Protein AF-R5P8X3-F1 (afdb_monomer_lite)

Sequence (562 aa):
MGAVASLGLLASCSSDDDLSTGGNGKDGLQQIKIGMGVQANVATRGTGTVGAVGEKENTWANQTVNVYMLNKGTLDLAMFGEDPIYENTVLTTPTDNASGIATELVGGVAQYKYYPTTKTAFDFWGYRLDDANDTTATNQEGSATAAAIENNKFVPYISGDSLLIGFKIDGTQDIMAGKAVPTEEEIRKCGGGEDNIYSAFAARRDVQPNIKFEHLLSRLNFQVLDGKKTATTDPDKAVKVTGITVKSKATGKLVIAYQGAETTFENVSDQLIVDKDADSEKDAALLKELKVKQRAEGAPLTQNLEDLTPVTPAWNNGMAMATQVGEALLAIPAKKYEITINLKQKVQVKGDKGTPQEGDFEEKEYTYEADLNNTVNPEKGFEPGYSYNVTITVYGLSEIQITTTLIPWNDGGNIEMNPEDETFGETTTNNAYEWVKLEGDPTLTGATAEKTTYESFEALKEAVAANASNSGKIYKVGTGDPYEYYQCKVKVVTPPAPAATYTLDEYTFQEGVDNVEASYDTKEKLDADGVATAENEGNIYKVGTEESGYKYYKVTKHTSGE

Foldseek 3Di:
DDDDDDDDDDDDPPDDPPPDDDDPPPWQEAEDEDDDFDADDDWFFFLARQFTIDQQRRWGAFDKKFKFKAFPQAPHFDDDVPHGQGDRAIWTADHNHNDDDTFGADPHDTDDGDFHPDLTAIKMKMKDWQPQQAAPDPFPPPDPQTFDDDPRGTDWDDDPFFTKTKGFDLQRHWIKIWIFDDDCVLCVLLVNDPRRAQGNSSVVSVHHTDTDIFTLWEKEWEWEWAPDPDPDPDLQQFKWWQWKWKWAQTIGMAGRDGHDPVPDDPDNNVRTGTDADPDPVVRSVSTDIRIAFADDPPDDSNDHTHHWDIHGFDDDPNGTYTGTTHHITIHRFDLKIKMKIKMKGWDQCDDDPVDDDPVRIDIDIDMDIDIGGSPPCNPRTGGGRHYYYYYHHDYDDDDDDDDDDDDDDDCPDDQDDDPPDPDHDDDDPCPFKDKDWDDDDCVVVPDDADPDEAQAPVSCCVVDPLDPVQAQHWYWYHDDPPTIIIGIHGDDDDDDDFDKWKDWAWDDDDPPPADAPEEEAAPVVVVVVVCLDPVQAQHKHWYHDPVGDITIIGIHIDTPPD

pLDDT: mean 75.59, std 16.12, range [26.58, 94.12]

Radius of gyration: 55.38 Å; chains: 1; bounding box: 116×76×158 Å

Secondary structure (DSSP, 8-state):
---------------------S----SSEEEEEES-----------SS--S-SSTTT--EES-EEEEEEEETTSSPBPEETTEESSSSEEEEPPEEESS---BEEETTEEE-----SSS--EEEEEEE-TTTTB------TTSTT--EEETTEEE-EEETTEEEEEEE--SS---EEEEB---HHHHHHTTS-GGGTTSHHHHTTT----B--EE-SEEEEEEEEESS--S-S-TTTS-EEEEEEEEEE-EEEEEEEE-SGGG--SSGGGGEEE---SSHHHHHHTEEEEEPEEPPTT--TTSPPEEPPPBPPEEETTEEE-EEEEEEEEE---SEEEEEEEEEEEEE-SS-SSS--GGGEEEEEEEEEEEEE-SS-TTT-S-TT-EEEEEEEE------------PPPP--------TT-S-TT-------EEEEEPSS-GGGGTPPPPS-EESSHHHHHHHS--SGGGBT-EEEESSSSSPEEEEEEE---PPPPPPEEEEEEEE---TTT--EEEEESSHHHHHHTT--SGGGTT-EEEEEETTTEEEEEEEEEEETT-

Structure (mmCIF, N/CA/C/O backbone):
data_AF-R5P8X3-F1
#
_entry.id   AF-R5P8X3-F1
#
loop_
_atom_site.group_PDB
_atom_site.id
_atom_site.type_symbol
_atom_site.label_atom_id
_atom_site.label_alt_id
_atom_site.label_comp_id
_atom_site.label_asym_id
_atom_site.label_entity_id
_atom_site.label_seq_id
_atom_site.pdbx_PDB_ins_code
_atom_site.Cartn_x
_atom_site.Cartn_y
_atom_site.Cartn_z
_atom_site.occupancy
_atom_site.B_iso_or_equiv
_atom_site.auth_seq_id
_atom_site.auth_comp_id
_atom_site.auth_asym_id
_atom_site.auth_atom_id
_atom_site.pdbx_PDB_model_num
ATOM 1 N N . MET A 1 1 ? 10.622 2.791 74.995 1.00 39.28 1 MET A N 1
ATOM 2 C CA . MET A 1 1 ? 10.886 1.491 74.341 1.00 39.28 1 MET A CA 1
ATOM 3 C C . MET A 1 1 ? 10.749 1.700 72.849 1.00 39.28 1 MET A C 1
ATOM 5 O O . MET A 1 1 ? 9.681 2.097 72.414 1.00 39.28 1 MET A O 1
ATOM 9 N N . GLY A 1 2 ? 11.844 1.549 72.109 1.00 30.86 2 GLY A N 1
ATOM 10 C CA . GLY A 1 2 ? 11.869 1.642 70.652 1.00 30.86 2 GLY A CA 1
ATOM 11 C C . GLY A 1 2 ? 12.385 0.349 70.022 1.00 30.86 2 GLY A C 1
ATOM 12 O O . GLY A 1 2 ? 13.058 -0.421 70.702 1.00 30.86 2 GLY A O 1
ATOM 13 N N . ALA A 1 3 ? 12.049 0.159 68.744 1.00 32.41 3 ALA A N 1
ATOM 14 C CA . ALA A 1 3 ? 12.729 -0.614 67.687 1.00 32.41 3 ALA A CA 1
ATOM 15 C C . ALA A 1 3 ? 11.869 -0.427 66.407 1.00 32.41 3 ALA A C 1
ATOM 17 O O . ALA A 1 3 ? 10.672 -0.676 66.463 1.00 32.41 3 ALA A O 1
ATOM 18 N N . VAL A 1 4 ? 12.294 0.317 65.375 1.00 31.92 4 VAL A N 1
ATOM 19 C CA . VAL A 1 4 ? 13.173 -0.027 64.226 1.00 31.92 4 VAL A CA 1
ATOM 20 C C . VAL A 1 4 ? 12.582 -1.061 63.251 1.00 31.92 4 VAL A C 1
ATOM 22 O O . VAL A 1 4 ? 12.520 -2.241 63.572 1.00 31.92 4 VAL A O 1
ATOM 25 N N . ALA A 1 5 ? 12.298 -0.610 62.020 1.00 33.38 5 ALA A N 1
ATOM 26 C CA . ALA A 1 5 ? 12.577 -1.307 60.757 1.00 33.38 5 ALA A CA 1
ATOM 27 C C . ALA A 1 5 ? 12.688 -0.269 59.617 1.00 33.38 5 ALA A C 1
ATOM 29 O O . ALA A 1 5 ? 12.016 0.760 59.633 1.00 33.38 5 ALA A O 1
ATOM 30 N N . SER A 1 6 ? 13.599 -0.513 58.681 1.00 28.30 6 SER A N 1
ATOM 31 C CA . SER A 1 6 ? 14.230 0.437 57.762 1.00 28.30 6 SER A CA 1
ATOM 32 C C . SER A 1 6 ? 14.082 0.041 56.281 1.00 28.30 6 SER A C 1
ATOM 34 O O . SER A 1 6 ? 13.896 -1.130 55.974 1.00 28.30 6 SER A O 1
ATOM 36 N N . LEU A 1 7 ? 14.322 1.042 55.413 1.00 26.72 7 LEU A N 1
ATOM 37 C CA . LEU A 1 7 ? 14.847 1.005 54.027 1.00 26.72 7 LEU A CA 1
ATOM 38 C C . LEU A 1 7 ? 13.917 0.693 52.837 1.00 26.72 7 LEU A C 1
ATOM 40 O O . LEU A 1 7 ? 13.269 -0.343 52.781 1.00 26.72 7 LEU A O 1
ATOM 44 N N . GLY A 1 8 ? 14.008 1.554 51.805 1.00 27.12 8 GLY A N 1
ATOM 45 C CA . GLY A 1 8 ? 13.596 1.208 50.438 1.00 27.12 8 GLY A CA 1
ATOM 46 C C . GLY A 1 8 ? 13.365 2.357 49.443 1.00 27.12 8 GLY A C 1
ATOM 47 O O . GLY A 1 8 ? 12.254 2.490 48.960 1.00 27.12 8 GLY A O 1
ATOM 48 N N . LEU A 1 9 ? 14.397 3.165 49.163 1.00 29.56 9 LEU A N 1
ATOM 49 C CA . LEU A 1 9 ? 14.660 3.936 47.924 1.00 29.56 9 LEU A CA 1
ATOM 50 C C . LEU A 1 9 ? 13.486 4.330 46.992 1.00 29.56 9 LEU A C 1
ATOM 52 O O . LEU A 1 9 ? 12.981 3.520 46.222 1.00 29.56 9 LEU A O 1
ATOM 56 N N . LEU A 1 10 ? 13.208 5.638 46.922 1.00 30.27 10 LEU A N 1
ATOM 57 C CA . LEU A 1 10 ? 12.563 6.269 45.767 1.00 30.27 10 LEU A CA 1
ATOM 58 C C . LEU A 1 10 ? 13.613 6.465 44.665 1.00 30.27 10 LEU A C 1
ATOM 60 O O . LEU A 1 10 ? 14.489 7.324 44.783 1.00 30.27 10 LEU A O 1
ATOM 64 N N . ALA A 1 11 ? 13.533 5.652 43.614 1.00 30.53 11 ALA A N 1
ATOM 65 C CA . ALA A 1 11 ? 14.326 5.806 42.403 1.00 30.53 11 ALA A CA 1
ATOM 66 C C . ALA A 1 11 ? 13.464 6.379 41.269 1.00 30.53 11 ALA A C 1
ATOM 68 O O . ALA A 1 11 ? 12.439 5.818 40.896 1.00 30.53 11 ALA A O 1
ATOM 69 N N . SER A 1 12 ? 13.927 7.524 40.767 1.00 26.58 12 SER A N 1
ATOM 70 C CA . SER A 1 12 ? 13.828 8.035 39.398 1.00 26.58 12 SER A CA 1
ATOM 71 C C . SER A 1 12 ? 13.260 7.065 38.351 1.00 26.58 12 SER A C 1
ATOM 73 O O . SER A 1 12 ? 13.836 6.010 38.108 1.00 26.58 12 SER A O 1
ATOM 75 N N . CYS A 1 13 ? 12.223 7.499 37.636 1.00 28.41 13 CYS A N 1
ATOM 76 C CA . CYS A 1 13 ? 11.947 7.059 36.267 1.00 28.41 13 CYS A CA 1
ATOM 77 C C . CYS A 1 13 ? 11.895 8.303 35.372 1.00 28.41 13 CYS A C 1
ATOM 79 O O . CYS A 1 13 ? 10.841 8.725 34.912 1.00 28.41 13 CYS A O 1
ATOM 81 N N . SER A 1 14 ? 13.063 8.923 35.190 1.00 30.38 14 SER A N 1
ATOM 82 C CA . SER A 1 14 ? 13.452 9.377 33.858 1.00 30.38 14 SER A CA 1
ATOM 83 C C . SER A 1 14 ? 13.954 8.144 33.117 1.00 30.38 14 SER A C 1
ATOM 85 O O . SER A 1 14 ? 14.923 7.510 33.546 1.00 30.38 14 SER A O 1
ATOM 87 N N . SER A 1 15 ? 13.261 7.763 32.057 1.00 28.83 15 SER A N 1
ATOM 88 C CA . SER A 1 15 ? 13.794 6.902 31.012 1.00 28.83 15 SER A CA 1
ATOM 89 C C . SER A 1 15 ? 13.080 7.320 29.744 1.00 28.83 15 SER A C 1
ATOM 91 O O . SER A 1 15 ? 11.902 7.025 29.558 1.00 28.83 15 SER A O 1
ATOM 93 N N . ASP A 1 16 ? 13.800 8.100 28.944 1.00 26.72 16 ASP A N 1
ATOM 94 C CA . ASP A 1 16 ? 13.610 8.175 27.509 1.00 26.72 16 ASP A CA 1
ATOM 95 C C . ASP A 1 16 ? 13.351 6.758 26.982 1.00 26.72 16 ASP A C 1
ATOM 97 O O . ASP A 1 16 ? 14.184 5.864 27.167 1.00 26.72 16 ASP A O 1
ATOM 101 N N . ASP A 1 17 ? 12.198 6.544 26.350 1.00 28.59 17 ASP A N 1
ATOM 102 C CA . ASP A 1 17 ? 11.992 5.378 25.494 1.00 28.59 17 ASP A CA 1
ATOM 103 C C . ASP A 1 17 ? 12.828 5.603 24.230 1.00 28.59 17 ASP A C 1
ATOM 105 O O . ASP A 1 17 ? 12.355 6.043 23.180 1.00 28.59 17 ASP A O 1
ATOM 109 N N . ASP A 1 18 ? 14.123 5.327 24.359 1.00 27.48 18 ASP A N 1
ATOM 110 C CA . ASP A 1 18 ? 14.974 5.018 23.228 1.00 27.48 18 ASP A CA 1
ATOM 111 C C . ASP A 1 18 ? 14.449 3.711 22.618 1.00 27.48 18 ASP A C 1
ATOM 113 O O . ASP A 1 18 ? 14.709 2.604 23.100 1.00 27.48 18 ASP A O 1
ATOM 117 N N . LEU A 1 19 ? 13.674 3.845 21.539 1.00 31.72 19 LEU A N 1
ATOM 118 C CA . LEU A 1 19 ? 13.345 2.781 20.590 1.00 31.72 19 LEU A CA 1
ATOM 119 C C . LEU A 1 19 ? 14.613 2.343 19.829 1.00 31.72 19 LEU A C 1
ATOM 121 O O . LEU A 1 19 ? 14.658 2.319 18.603 1.00 31.72 19 LEU A O 1
ATOM 125 N N . SER A 1 20 ? 15.644 1.935 20.562 1.00 35.06 20 SER A N 1
ATOM 126 C CA . SER A 1 20 ? 16.837 1.274 20.055 1.00 35.06 20 SER A CA 1
ATOM 127 C C . SER A 1 20 ? 16.883 -0.145 20.613 1.00 35.06 20 SER A C 1
ATOM 129 O O . SER A 1 20 ? 17.635 -0.483 21.527 1.00 35.06 20 SER A O 1
ATOM 131 N N . THR A 1 21 ? 16.097 -1.027 19.997 1.00 30.45 21 THR A N 1
ATOM 132 C CA . THR A 1 21 ? 16.442 -2.451 19.943 1.00 30.45 21 THR A CA 1
ATOM 133 C C . THR A 1 21 ? 16.436 -2.928 18.496 1.00 30.45 21 THR A C 1
ATOM 135 O O . THR A 1 21 ? 15.460 -3.454 17.977 1.00 30.45 21 THR A O 1
ATOM 138 N N . GLY A 1 22 ? 17.596 -2.741 17.861 1.00 27.36 22 GLY A N 1
ATOM 139 C CA . GLY A 1 22 ? 18.251 -3.824 17.130 1.00 27.36 22 GLY A CA 1
ATOM 140 C C . GLY A 1 22 ? 17.670 -4.196 15.773 1.00 27.36 22 GLY A C 1
ATOM 141 O O . GLY A 1 22 ? 17.159 -5.296 15.598 1.00 27.36 22 GLY A O 1
ATOM 142 N N . GLY A 1 23 ? 17.875 -3.321 14.794 1.00 28.91 23 GLY A N 1
ATOM 143 C CA . GLY A 1 23 ? 17.723 -3.639 13.382 1.00 28.91 23 GLY A CA 1
ATOM 144 C C . GLY A 1 23 ? 17.703 -2.369 12.554 1.00 28.91 23 GLY A C 1
ATOM 145 O O . GLY A 1 23 ? 16.655 -1.991 12.050 1.00 28.91 23 GLY A O 1
ATOM 146 N N . ASN A 1 24 ? 18.848 -1.691 12.413 1.00 34.09 24 ASN A N 1
ATOM 147 C CA . ASN A 1 24 ? 19.005 -0.774 11.286 1.00 34.09 24 ASN A CA 1
ATOM 148 C C . ASN A 1 24 ? 18.710 -1.596 10.030 1.00 34.09 24 ASN A C 1
ATOM 150 O O . ASN A 1 24 ? 19.487 -2.500 9.716 1.00 34.09 24 ASN A O 1
ATOM 154 N N . GLY A 1 25 ? 17.578 -1.314 9.381 1.00 38.50 25 GLY A N 1
ATOM 155 C CA . GLY A 1 25 ? 17.177 -1.887 8.104 1.00 38.50 25 GLY A CA 1
ATOM 156 C C . GLY A 1 25 ? 18.208 -1.530 7.044 1.00 38.50 25 GLY A C 1
ATOM 157 O O . GLY A 1 25 ? 18.049 -0.578 6.289 1.00 38.50 25 GLY A O 1
ATOM 158 N N . LYS A 1 26 ? 19.311 -2.272 7.026 1.00 38.56 26 LYS A N 1
ATOM 159 C CA . LYS A 1 26 ? 20.094 -2.481 5.821 1.00 38.56 26 LYS A CA 1
ATOM 160 C C . LYS A 1 26 ? 19.319 -3.529 5.036 1.00 38.56 26 LYS A C 1
ATOM 162 O O . LYS A 1 26 ? 18.959 -4.549 5.613 1.00 38.56 26 LYS A O 1
ATOM 167 N N . ASP A 1 27 ? 19.030 -3.202 3.781 1.00 45.22 27 ASP A N 1
ATOM 168 C CA . ASP A 1 27 ? 18.262 -3.988 2.805 1.00 45.22 27 ASP A CA 1
ATOM 169 C C . ASP A 1 27 ? 16.779 -3.593 2.686 1.00 45.22 27 ASP A C 1
ATOM 171 O O . ASP A 1 27 ? 15.905 -4.437 2.810 1.00 45.22 27 ASP A O 1
ATOM 175 N N . GLY A 1 28 ? 16.466 -2.313 2.437 1.00 49.62 28 GLY A N 1
ATOM 176 C CA . GLY A 1 28 ? 15.189 -1.872 1.827 1.00 49.62 28 GLY A CA 1
ATOM 177 C C . GLY A 1 28 ? 13.874 -2.102 2.601 1.00 49.62 28 GLY A C 1
ATOM 178 O O . GLY A 1 28 ? 12.830 -1.621 2.159 1.00 49.62 28 GLY A O 1
ATOM 179 N N . LEU A 1 29 ? 13.897 -2.802 3.741 1.00 55.38 29 LEU A N 1
ATOM 180 C CA . LEU A 1 29 ? 12.762 -2.989 4.651 1.00 55.38 29 LEU A CA 1
ATOM 181 C C . LEU A 1 29 ? 12.773 -1.905 5.728 1.00 55.38 29 LEU A C 1
ATOM 183 O O . LEU A 1 29 ? 13.661 -1.877 6.582 1.00 55.38 29 LEU A O 1
ATOM 187 N N . GLN A 1 30 ? 11.752 -1.052 5.727 1.00 60.81 30 GLN A N 1
ATOM 188 C CA . GLN A 1 30 ? 11.480 -0.122 6.821 1.00 60.81 30 GLN A CA 1
ATOM 189 C C . GLN A 1 30 ? 10.313 -0.644 7.663 1.00 60.81 30 GLN A C 1
ATOM 191 O O . GLN A 1 30 ? 9.334 -1.169 7.138 1.00 60.81 30 GLN A O 1
ATOM 196 N N . GLN A 1 31 ? 10.404 -0.524 8.983 1.00 58.91 31 GLN A N 1
ATOM 197 C CA . GLN A 1 31 ? 9.370 -1.019 9.887 1.00 58.91 31 GLN A CA 1
ATOM 198 C C . GLN A 1 31 ? 8.639 0.141 10.551 1.00 58.91 31 GLN A C 1
ATOM 200 O O . GLN A 1 31 ? 9.261 0.994 11.176 1.00 58.91 31 GLN A O 1
ATOM 205 N N . ILE A 1 32 ? 7.313 0.145 10.440 1.00 60.62 32 ILE A N 1
ATOM 206 C CA . ILE A 1 32 ? 6.437 1.157 11.027 1.00 60.62 32 ILE A CA 1
ATOM 207 C C . ILE A 1 32 ? 5.549 0.472 12.062 1.00 60.62 32 ILE A C 1
ATOM 209 O O . ILE A 1 32 ? 4.863 -0.513 11.770 1.00 60.62 32 ILE A O 1
ATOM 213 N N . LYS A 1 33 ? 5.575 0.994 13.290 1.00 57.28 33 LYS A N 1
ATOM 214 C CA . LYS A 1 33 ? 4.781 0.466 14.401 1.00 57.28 33 LYS A CA 1
ATOM 215 C C . LYS A 1 33 ? 3.604 1.378 14.685 1.00 57.28 33 LYS A C 1
ATOM 217 O O . LYS A 1 33 ? 3.783 2.567 14.933 1.00 57.28 33 LYS A O 1
ATOM 222 N N . ILE A 1 34 ? 2.419 0.783 14.732 1.00 60.91 34 ILE A N 1
ATOM 223 C CA . ILE A 1 34 ? 1.215 1.395 15.281 1.00 60.91 34 ILE A CA 1
ATOM 224 C C . ILE A 1 34 ? 0.787 0.516 16.464 1.00 60.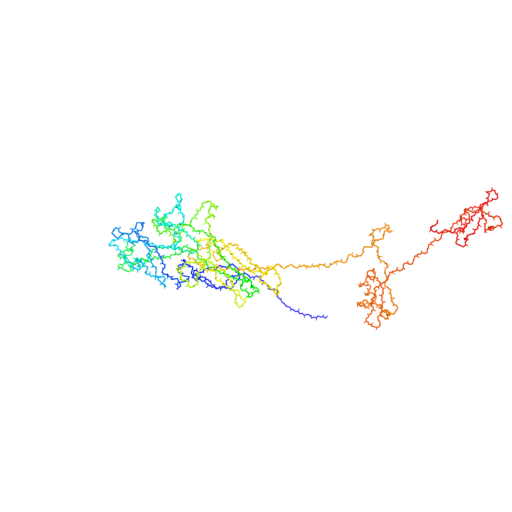91 34 ILE A C 1
ATOM 226 O O . ILE A 1 34 ? -0.037 -0.387 16.325 1.00 60.91 34 ILE A O 1
ATOM 230 N N . GLY A 1 35 ? 1.420 0.743 17.622 1.00 48.38 35 GLY A N 1
ATOM 231 C CA . GLY A 1 35 ? 1.187 -0.004 18.867 1.00 48.38 35 GLY A CA 1
ATOM 232 C C . GLY A 1 35 ? 2.382 -0.836 19.358 1.00 48.38 35 GLY A C 1
ATOM 233 O O . GLY A 1 35 ? 3.447 -0.869 18.739 1.00 48.38 35 GLY A O 1
ATOM 234 N N . MET A 1 36 ? 2.220 -1.482 20.518 1.00 42.00 36 MET A N 1
ATOM 235 C CA . MET A 1 36 ? 3.267 -2.253 21.203 1.00 42.00 36 MET A CA 1
ATOM 236 C C . MET A 1 36 ? 3.086 -3.763 20.971 1.00 42.00 36 MET A C 1
ATOM 238 O O . MET A 1 36 ? 2.053 -4.321 21.330 1.00 42.00 36 MET A O 1
ATOM 242 N N . GLY A 1 37 ? 4.099 -4.450 20.430 1.00 45.09 37 GLY A N 1
ATOM 243 C CA . GLY A 1 37 ? 4.160 -5.919 20.414 1.00 45.09 37 GLY A CA 1
ATOM 244 C C . GLY A 1 37 ? 5.387 -6.502 19.704 1.00 45.09 37 GLY A C 1
ATOM 245 O O . GLY A 1 37 ? 6.186 -5.773 19.112 1.00 45.09 37 GLY A O 1
ATOM 246 N N . VAL A 1 38 ? 5.555 -7.825 19.824 1.00 44.22 38 VAL A N 1
ATOM 247 C CA . VAL A 1 38 ? 6.707 -8.604 19.328 1.00 44.22 38 VAL A CA 1
ATOM 248 C C . VAL A 1 38 ? 6.501 -8.977 17.855 1.00 44.22 38 VAL A C 1
ATOM 250 O O . VAL A 1 38 ? 5.406 -9.363 17.450 1.00 44.22 38 VAL A O 1
ATOM 253 N N . GLN A 1 39 ? 7.549 -8.826 17.042 1.00 49.19 39 GLN A N 1
ATOM 254 C CA . GLN A 1 39 ? 7.441 -8.730 15.582 1.00 49.19 39 GLN A CA 1
ATOM 255 C C . GLN A 1 39 ? 8.028 -9.935 14.844 1.00 49.19 39 GLN A C 1
ATOM 257 O O . GLN A 1 39 ? 9.022 -10.519 15.272 1.00 49.19 39 GLN A O 1
ATOM 262 N N . ALA A 1 40 ? 7.444 -10.243 13.684 1.00 43.56 40 ALA A N 1
ATOM 263 C CA . ALA A 1 40 ? 8.022 -11.117 12.671 1.00 43.56 40 ALA A CA 1
ATOM 264 C C . ALA A 1 40 ? 8.258 -10.299 11.392 1.00 43.56 40 ALA A C 1
ATOM 266 O O . ALA A 1 40 ? 7.337 -9.661 10.883 1.00 43.56 40 ALA A O 1
ATOM 267 N N . ASN A 1 41 ? 9.480 -10.316 10.857 1.00 46.50 41 ASN A N 1
ATOM 268 C CA . ASN A 1 41 ? 9.766 -9.728 9.549 1.00 46.50 41 ASN A CA 1
ATOM 269 C C . ASN A 1 41 ? 9.236 -10.676 8.473 1.00 46.50 41 ASN A C 1
ATOM 271 O O . ASN A 1 41 ? 9.867 -11.688 8.179 1.00 46.50 41 ASN A O 1
ATOM 275 N N . VAL A 1 42 ? 8.073 -10.361 7.908 1.00 45.69 42 VAL A N 1
ATOM 276 C CA . VAL A 1 42 ? 7.502 -11.112 6.788 1.00 45.69 42 VAL A CA 1
ATOM 277 C C . VAL A 1 42 ? 7.396 -10.158 5.608 1.00 45.69 42 VAL A C 1
ATOM 279 O O . VAL A 1 42 ? 6.651 -9.185 5.653 1.00 45.69 42 VAL A O 1
ATOM 282 N N . ALA A 1 43 ? 8.184 -10.414 4.566 1.00 50.16 43 ALA A N 1
ATOM 283 C CA . ALA A 1 43 ? 8.005 -9.784 3.268 1.00 50.16 43 ALA A CA 1
ATOM 284 C C . ALA A 1 43 ? 7.207 -10.755 2.400 1.00 50.16 43 ALA A C 1
ATOM 286 O O . ALA A 1 43 ? 7.707 -11.829 2.071 1.00 50.16 43 ALA A O 1
ATOM 287 N N . THR A 1 44 ? 5.975 -10.399 2.049 1.00 52.25 44 THR A N 1
ATOM 288 C CA . THR A 1 44 ? 5.203 -11.162 1.065 1.00 52.25 44 THR A CA 1
ATOM 289 C C . THR A 1 44 ? 5.312 -10.508 -0.311 1.00 52.25 44 THR A C 1
ATOM 291 O O . THR A 1 44 ? 5.687 -9.336 -0.435 1.00 52.25 44 THR A O 1
ATOM 294 N N . ARG A 1 45 ? 5.066 -11.296 -1.359 1.00 58.31 45 ARG A N 1
ATOM 295 C CA . ARG A 1 45 ? 5.071 -10.838 -2.750 1.00 58.31 45 ARG A CA 1
ATOM 296 C C . ARG A 1 45 ? 3.620 -10.771 -3.222 1.00 58.31 45 ARG A C 1
ATOM 298 O O . ARG A 1 45 ? 3.026 -11.809 -3.517 1.00 58.31 45 ARG A O 1
ATOM 305 N N . GLY A 1 46 ? 3.062 -9.565 -3.329 1.00 52.84 46 GLY A N 1
ATOM 306 C CA . GLY A 1 46 ? 1.778 -9.349 -3.999 1.00 52.84 46 GLY A CA 1
ATOM 307 C C . GLY A 1 46 ? 1.809 -9.770 -5.471 1.00 52.84 46 GLY A C 1
ATOM 308 O O . GLY A 1 46 ? 2.879 -9.912 -6.060 1.00 52.84 46 GLY A O 1
ATOM 309 N N . THR A 1 47 ? 0.631 -10.005 -6.061 1.00 47.34 47 THR A N 1
ATOM 310 C CA . THR A 1 47 ? 0.462 -10.450 -7.466 1.00 47.34 47 THR A CA 1
ATOM 311 C C . THR A 1 47 ? 1.236 -9.608 -8.471 1.00 47.34 47 THR A C 1
ATOM 313 O O . THR A 1 47 ? 1.756 -10.169 -9.429 1.00 47.34 47 THR A O 1
ATOM 316 N N . GLY A 1 48 ? 1.348 -8.299 -8.236 1.00 54.47 48 GLY A N 1
ATOM 317 C CA . GLY A 1 48 ? 2.090 -7.408 -9.116 1.00 54.47 48 GLY A CA 1
ATOM 318 C C . GLY A 1 48 ? 3.526 -7.154 -8.707 1.00 54.47 48 GLY A C 1
ATOM 319 O O . GLY A 1 48 ? 4.339 -6.783 -9.547 1.00 54.47 48 GLY A O 1
ATOM 320 N N . THR A 1 49 ? 3.880 -7.395 -7.440 1.00 65.19 49 THR A N 1
ATOM 321 C CA . THR A 1 49 ? 5.226 -7.083 -6.948 1.00 65.19 49 THR A CA 1
ATOM 322 C C . THR A 1 49 ? 6.266 -7.935 -7.668 1.00 65.19 49 THR A C 1
ATOM 324 O O . THR A 1 49 ? 6.269 -9.170 -7.579 1.00 65.19 49 THR A O 1
ATOM 327 N N . VAL A 1 50 ? 7.181 -7.274 -8.368 1.00 67.88 50 VAL A N 1
ATOM 328 C CA . VAL A 1 50 ? 8.347 -7.938 -8.945 1.00 67.88 50 VAL A CA 1
ATOM 329 C C . VAL A 1 50 ? 9.472 -7.977 -7.915 1.00 67.88 50 VAL A C 1
ATOM 331 O O . VAL A 1 50 ? 9.630 -7.065 -7.114 1.00 67.88 50 VAL A O 1
ATOM 334 N N . GLY A 1 51 ? 10.222 -9.082 -7.886 1.00 62.06 51 GLY A N 1
ATOM 335 C CA . GLY A 1 51 ? 11.255 -9.283 -6.873 1.00 62.06 51 GLY A CA 1
ATOM 336 C C . GLY A 1 51 ? 10.721 -9.435 -5.442 1.00 62.06 51 GLY A C 1
ATOM 337 O O . GLY A 1 51 ? 9.516 -9.484 -5.181 1.00 62.06 51 GLY A O 1
ATOM 338 N N . ALA A 1 52 ? 11.648 -9.564 -4.503 1.00 69.56 52 ALA A N 1
ATOM 339 C CA . ALA A 1 52 ? 11.416 -9.516 -3.067 1.00 69.56 52 ALA A CA 1
ATOM 340 C C . ALA A 1 52 ? 12.494 -8.625 -2.441 1.00 69.56 52 ALA A C 1
ATOM 342 O O . ALA A 1 52 ? 13.384 -8.136 -3.134 1.00 69.56 52 ALA A O 1
ATOM 343 N N . VAL A 1 53 ? 12.411 -8.380 -1.133 1.00 66.75 53 VAL A N 1
ATOM 344 C CA . VAL A 1 53 ? 13.406 -7.513 -0.496 1.00 66.75 53 VAL A CA 1
ATOM 345 C C . VAL A 1 53 ? 14.654 -8.307 -0.131 1.00 66.75 53 VAL A C 1
ATOM 347 O O . VAL A 1 53 ? 14.558 -9.405 0.411 1.00 66.75 53 VAL A O 1
ATOM 350 N N . GLY A 1 54 ? 15.812 -7.709 -0.407 1.00 62.28 54 GLY A N 1
ATOM 351 C CA . GLY A 1 54 ? 17.126 -8.312 -0.233 1.00 62.28 54 GLY A CA 1
ATOM 352 C C . GLY A 1 54 ? 17.635 -8.918 -1.539 1.00 62.28 54 GLY A C 1
ATOM 353 O O . GLY A 1 54 ? 16.884 -9.524 -2.297 1.00 62.28 54 GLY A O 1
ATOM 354 N N . GLU A 1 55 ? 18.933 -8.772 -1.804 1.00 64.94 55 GLU A N 1
ATOM 355 C CA . GLU A 1 55 ? 19.542 -9.132 -3.096 1.00 64.94 55 GLU A CA 1
ATOM 356 C C . GLU A 1 55 ? 19.344 -10.603 -3.491 1.00 64.94 55 GLU A C 1
ATOM 358 O O . GLU A 1 55 ? 19.215 -10.911 -4.672 1.00 64.94 55 GLU A O 1
ATOM 363 N N . LYS A 1 56 ? 19.304 -11.515 -2.510 1.00 62.91 56 LYS A N 1
ATOM 364 C CA . LYS A 1 56 ? 19.162 -12.962 -2.749 1.00 62.91 56 LYS A CA 1
ATOM 365 C C . LYS A 1 56 ? 17.756 -13.368 -3.179 1.00 62.91 56 LYS A C 1
ATOM 367 O O . LYS A 1 56 ? 17.612 -14.282 -3.980 1.00 62.91 56 LYS A O 1
ATOM 372 N N . GLU A 1 57 ? 16.746 -12.690 -2.645 1.00 66.31 57 GLU A N 1
ATOM 373 C CA . GLU A 1 57 ? 15.336 -12.994 -2.905 1.00 66.31 57 GLU A CA 1
ATOM 374 C C . GLU A 1 57 ? 14.770 -12.113 -4.037 1.00 66.31 57 GLU A C 1
ATOM 376 O O . GLU A 1 57 ? 13.683 -12.372 -4.559 1.00 66.31 57 GLU A O 1
ATOM 381 N N . ASN A 1 58 ? 15.517 -11.084 -4.458 1.00 74.38 58 ASN A N 1
ATOM 382 C CA . ASN A 1 58 ? 15.162 -10.190 -5.553 1.00 74.38 58 ASN A CA 1
ATOM 383 C C . ASN A 1 58 ? 15.345 -10.853 -6.926 1.00 74.38 58 ASN A C 1
ATOM 385 O O . ASN A 1 58 ? 16.311 -10.600 -7.642 1.00 74.38 58 ASN A O 1
ATOM 389 N N . THR A 1 59 ? 14.407 -11.723 -7.291 1.00 77.75 59 THR A N 1
ATOM 390 C CA . THR A 1 59 ? 14.436 -12.471 -8.550 1.00 77.75 59 THR A CA 1
ATOM 391 C C . THR A 1 59 ? 13.210 -12.205 -9.418 1.00 77.75 59 THR A C 1
ATOM 393 O O . THR A 1 59 ? 12.075 -12.035 -8.944 1.00 77.75 59 THR A O 1
ATOM 396 N N . TRP A 1 60 ? 13.449 -12.208 -10.728 1.00 81.06 60 TRP A N 1
ATOM 397 C CA . TRP A 1 60 ? 12.404 -12.273 -11.736 1.00 81.06 60 TRP A CA 1
ATOM 398 C C . TRP A 1 60 ? 11.697 -13.636 -11.685 1.00 81.06 60 TRP A C 1
ATOM 400 O O . TRP A 1 60 ? 12.278 -14.657 -11.328 1.00 81.06 60 TRP A O 1
ATOM 410 N N . ALA A 1 61 ? 10.422 -13.647 -12.044 1.00 80.50 61 ALA A N 1
ATOM 411 C CA . ALA A 1 61 ? 9.540 -14.805 -12.089 1.00 80.50 61 ALA A CA 1
ATOM 412 C C . ALA A 1 61 ? 8.750 -14.817 -13.413 1.00 80.50 61 ALA A C 1
ATOM 414 O O . ALA A 1 61 ? 7.528 -14.955 -13.408 1.00 80.50 61 ALA A O 1
ATOM 415 N N . ASN A 1 62 ? 9.447 -14.643 -14.547 1.00 81.62 62 ASN A N 1
ATOM 416 C CA . ASN A 1 62 ? 8.866 -14.588 -15.901 1.00 81.62 62 ASN A CA 1
ATOM 417 C C . ASN A 1 62 ? 7.858 -13.456 -16.130 1.00 81.62 62 ASN A C 1
ATOM 419 O O . ASN A 1 62 ? 6.893 -13.608 -16.883 1.00 81.62 62 ASN A O 1
ATOM 423 N N . GLN A 1 63 ? 8.064 -12.310 -15.488 1.00 84.50 63 GLN A N 1
ATOM 424 C CA . GLN A 1 63 ? 7.257 -11.134 -15.776 1.00 84.50 63 GLN A CA 1
ATOM 425 C C . GLN A 1 63 ? 7.525 -10.608 -17.190 1.00 84.50 63 GLN A C 1
ATOM 427 O O . GLN A 1 63 ? 8.572 -10.830 -17.795 1.00 84.50 63 GLN A O 1
ATOM 432 N N . THR A 1 64 ? 6.555 -9.881 -17.722 1.00 87.56 64 THR A N 1
ATOM 433 C CA . THR A 1 64 ? 6.651 -9.210 -19.017 1.00 87.56 64 THR A CA 1
ATOM 434 C C . THR A 1 64 ? 7.116 -7.763 -18.855 1.00 87.56 64 THR A C 1
ATOM 436 O O . THR A 1 64 ? 6.675 -7.041 -17.962 1.00 87.56 64 THR A O 1
ATOM 439 N N . VAL A 1 65 ? 8.009 -7.306 -19.718 1.00 89.81 65 VAL A N 1
ATOM 440 C CA . VAL A 1 65 ? 8.430 -5.902 -19.780 1.00 89.81 65 VAL A CA 1
ATOM 441 C C . VAL A 1 65 ? 8.308 -5.414 -21.212 1.00 89.81 65 VAL A C 1
ATOM 443 O O . VAL A 1 65 ? 8.519 -6.178 -22.153 1.00 89.81 65 VAL A O 1
ATOM 446 N N . ASN A 1 66 ? 7.968 -4.147 -21.384 1.00 92.50 66 ASN A N 1
ATOM 447 C CA . ASN A 1 66 ? 7.900 -3.507 -22.686 1.00 92.50 66 ASN A CA 1
ATOM 448 C C . ASN A 1 66 ? 9.196 -2.738 -22.926 1.00 92.50 66 ASN A C 1
ATOM 450 O O . ASN A 1 66 ? 9.635 -1.987 -22.056 1.00 92.50 66 ASN A O 1
ATOM 454 N N . VAL A 1 67 ? 9.805 -2.923 -24.097 1.00 93.06 67 VAL A N 1
ATOM 455 C CA . VAL A 1 67 ? 11.096 -2.315 -24.442 1.00 93.06 67 VAL A CA 1
ATOM 456 C C . VAL A 1 67 ? 11.001 -1.504 -25.729 1.00 93.06 67 VAL A C 1
ATOM 458 O O . VAL A 1 67 ? 10.387 -1.928 -26.711 1.00 93.06 67 VAL A O 1
ATOM 461 N N . TYR A 1 68 ? 11.662 -0.348 -25.711 1.00 92.06 68 TYR A N 1
ATOM 462 C CA . TYR A 1 68 ? 11.914 0.508 -26.861 1.00 92.06 68 TYR A CA 1
ATOM 463 C C . TYR A 1 68 ? 13.407 0.592 -27.161 1.00 92.06 68 TYR A C 1
ATOM 465 O O . TYR A 1 68 ? 14.235 0.704 -26.254 1.00 92.06 68 TYR A O 1
ATOM 473 N N . MET A 1 69 ? 13.730 0.601 -28.450 1.00 91.62 69 MET A N 1
ATOM 474 C CA . MET A 1 69 ? 15.051 0.943 -28.965 1.00 91.62 69 MET A CA 1
ATOM 475 C C . MET A 1 69 ? 14.907 2.195 -29.822 1.00 91.62 69 MET A C 1
ATOM 477 O O . MET A 1 69 ? 14.243 2.169 -30.857 1.00 91.62 69 MET A O 1
ATOM 481 N N . LEU A 1 70 ? 15.516 3.287 -29.370 1.00 90.69 70 LEU A N 1
ATOM 482 C CA . LEU A 1 70 ? 15.421 4.609 -29.987 1.00 90.69 70 LEU A CA 1
ATOM 483 C C . LEU A 1 70 ? 16.793 5.046 -30.502 1.00 90.69 70 LEU A C 1
ATOM 485 O O . LEU A 1 70 ? 17.830 4.616 -29.986 1.00 90.69 70 LEU A O 1
ATOM 489 N N . ASN A 1 71 ? 16.825 5.907 -31.516 1.00 88.06 71 ASN A N 1
ATOM 490 C CA . ASN A 1 71 ? 18.071 6.543 -31.935 1.00 88.06 71 ASN A CA 1
ATOM 491 C C . ASN A 1 71 ? 18.596 7.414 -30.787 1.00 88.06 71 ASN A C 1
ATOM 493 O O . ASN A 1 71 ? 17.827 8.130 -30.141 1.00 88.06 71 ASN A O 1
ATOM 497 N N . LYS A 1 72 ? 19.907 7.340 -30.523 1.00 85.25 72 LYS A N 1
ATOM 498 C CA . LYS A 1 72 ? 20.511 7.976 -29.345 1.00 85.25 72 LYS A CA 1
ATOM 499 C C . LYS A 1 72 ? 20.139 9.459 -29.239 1.00 85.25 72 LYS A C 1
ATOM 501 O O . LYS A 1 72 ? 20.371 10.225 -30.172 1.00 85.25 72 LYS A O 1
ATOM 506 N N . GLY A 1 73 ? 19.622 9.854 -28.076 1.00 82.88 73 GLY A N 1
ATOM 507 C CA . GLY A 1 73 ? 19.248 11.234 -27.764 1.00 82.88 73 GLY A CA 1
ATOM 508 C C . GLY A 1 73 ? 17.987 11.742 -28.469 1.00 82.88 73 GLY A C 1
ATOM 509 O O . GLY A 1 73 ? 17.739 12.945 -28.439 1.00 82.88 73 GLY A O 1
ATOM 510 N N . THR A 1 74 ? 17.205 10.859 -29.093 1.00 86.25 74 THR A N 1
ATOM 511 C CA . THR A 1 74 ? 15.961 11.201 -29.799 1.00 86.25 74 THR A CA 1
ATOM 512 C C . THR A 1 74 ? 14.822 10.268 -29.389 1.00 86.25 74 THR A C 1
ATOM 514 O O . THR A 1 74 ? 15.056 9.218 -28.786 1.00 86.25 74 THR A O 1
ATOM 517 N N . LEU A 1 75 ? 13.593 10.621 -29.765 1.00 87.00 75 LEU A N 1
ATOM 518 C CA . LEU A 1 75 ? 12.424 9.743 -29.658 1.00 87.00 75 LEU A CA 1
ATOM 519 C C . LEU A 1 75 ? 12.126 8.939 -30.933 1.00 87.00 75 LEU A C 1
ATOM 521 O O . LEU A 1 75 ? 11.115 8.241 -30.995 1.00 87.00 75 LEU A O 1
ATOM 525 N N . ASP A 1 76 ? 13.000 9.009 -31.938 1.00 88.31 76 ASP A N 1
ATOM 526 C CA . ASP A 1 76 ? 12.819 8.276 -33.186 1.00 88.31 76 ASP A CA 1
ATOM 527 C C . ASP A 1 76 ? 13.137 6.790 -32.985 1.00 88.31 76 ASP A C 1
ATOM 529 O O . ASP A 1 76 ? 14.202 6.431 -32.471 1.00 88.31 76 ASP A O 1
ATOM 533 N N . LEU A 1 77 ? 12.232 5.914 -33.428 1.00 87.56 77 LEU A N 1
ATOM 534 C CA . LEU A 1 77 ? 12.418 4.465 -33.366 1.00 87.56 77 LEU A CA 1
ATOM 535 C C . LEU A 1 77 ? 13.669 4.030 -34.144 1.00 87.56 77 LEU A C 1
ATOM 537 O O . LEU A 1 77 ? 13.973 4.529 -35.232 1.00 87.56 77 LEU A O 1
ATOM 541 N N . ALA A 1 78 ? 14.395 3.061 -33.590 1.00 86.88 78 ALA A N 1
ATOM 542 C CA . ALA A 1 78 ? 15.486 2.411 -34.295 1.00 86.88 78 ALA A CA 1
ATOM 543 C C . ALA A 1 78 ? 14.927 1.428 -35.330 1.00 86.88 78 ALA A C 1
ATOM 545 O O . ALA A 1 78 ? 14.193 0.498 -34.988 1.00 86.88 78 ALA A O 1
ATOM 546 N N . MET A 1 79 ? 15.324 1.611 -36.588 1.00 84.69 79 MET A N 1
ATOM 547 C CA . MET A 1 79 ? 14.817 0.844 -37.726 1.00 84.69 79 MET A CA 1
ATOM 548 C C . MET A 1 79 ? 15.879 -0.123 -38.260 1.00 84.69 79 MET A C 1
ATOM 550 O O . MET A 1 79 ? 17.065 0.215 -38.342 1.00 84.69 79 MET A O 1
ATOM 554 N N . PHE A 1 80 ? 15.456 -1.311 -38.689 1.00 81.62 80 PHE A N 1
ATOM 555 C CA . PHE A 1 80 ? 16.252 -2.213 -39.519 1.00 81.62 80 PHE A CA 1
ATOM 556 C C . PHE A 1 80 ? 15.580 -2.327 -40.890 1.00 81.62 80 PHE A C 1
ATOM 558 O O . PHE A 1 80 ? 14.653 -3.105 -41.086 1.00 81.62 80 PHE A O 1
ATOM 565 N N . GLY A 1 81 ? 16.036 -1.521 -41.851 1.00 81.75 81 GLY A N 1
ATOM 566 C CA . GLY A 1 81 ? 15.285 -1.326 -43.093 1.00 81.75 81 GLY A CA 1
ATOM 567 C C . GLY A 1 81 ? 14.062 -0.443 -42.839 1.00 81.75 81 GLY A C 1
ATOM 568 O O . GLY A 1 81 ? 14.227 0.674 -42.354 1.00 81.75 81 GLY A O 1
ATOM 569 N N . GLU A 1 82 ? 12.868 -0.940 -43.167 1.00 80.25 82 GLU A N 1
ATOM 570 C CA . GLU A 1 82 ? 11.586 -0.247 -42.941 1.00 80.25 82 GLU A CA 1
ATOM 571 C C . GLU A 1 82 ? 10.874 -0.694 -41.653 1.00 80.25 82 GLU A C 1
ATOM 573 O O . GLU A 1 82 ? 9.898 -0.061 -41.260 1.00 80.25 82 GLU A O 1
ATOM 578 N N . ASP A 1 83 ? 11.377 -1.729 -40.971 1.00 84.25 83 ASP A N 1
ATOM 579 C CA . ASP A 1 83 ? 10.748 -2.284 -39.771 1.00 84.25 83 ASP A CA 1
ATOM 580 C C . ASP A 1 83 ? 11.408 -1.747 -38.487 1.00 84.25 83 ASP A C 1
ATOM 582 O O . ASP A 1 83 ? 12.646 -1.730 -38.387 1.00 84.25 83 ASP A O 1
ATOM 586 N N . PRO A 1 84 ? 10.626 -1.332 -37.474 1.00 87.19 84 PRO A N 1
ATOM 587 C CA . PRO A 1 84 ? 11.166 -0.972 -36.171 1.00 87.19 84 PRO A CA 1
ATOM 588 C C . PRO A 1 84 ? 11.717 -2.210 -35.457 1.00 87.19 84 PRO A C 1
ATOM 590 O O . PRO A 1 84 ? 11.116 -3.284 -35.460 1.00 87.19 84 PRO A O 1
ATOM 593 N N . ILE A 1 85 ? 12.877 -2.061 -34.814 1.00 86.75 85 ILE A N 1
ATOM 594 C CA . ILE A 1 85 ? 13.534 -3.170 -34.113 1.00 86.75 85 ILE A CA 1
ATOM 595 C C . ILE A 1 85 ? 12.793 -3.455 -32.809 1.00 86.75 85 ILE A C 1
ATOM 597 O O . ILE A 1 85 ? 12.259 -4.543 -32.629 1.00 86.75 85 ILE A O 1
ATOM 601 N N . TYR A 1 86 ? 12.729 -2.482 -31.901 1.00 88.31 86 TYR A N 1
ATOM 602 C CA . TYR A 1 86 ? 11.948 -2.594 -30.671 1.00 88.31 86 TYR A CA 1
ATOM 603 C C . TYR A 1 86 ? 11.024 -1.385 -30.546 1.00 88.31 86 TYR A C 1
ATOM 605 O O . TYR A 1 86 ? 11.440 -0.314 -30.108 1.00 88.31 86 TYR A O 1
ATOM 613 N N . GLU A 1 87 ? 9.768 -1.581 -30.938 1.00 90.12 87 GLU A N 1
ATOM 614 C CA . GLU A 1 87 ? 8.658 -0.661 -30.705 1.00 90.12 87 GLU A CA 1
ATOM 615 C C . GLU A 1 87 ? 7.704 -1.331 -29.720 1.00 90.12 87 GLU A C 1
ATOM 617 O O . GLU A 1 87 ? 7.081 -2.343 -30.042 1.00 90.12 87 GLU A O 1
ATOM 622 N N . ASN A 1 88 ? 7.660 -0.814 -28.490 1.00 89.06 88 ASN A N 1
ATOM 623 C CA . ASN A 1 88 ? 6.810 -1.319 -27.411 1.00 89.06 88 ASN A CA 1
ATOM 624 C C . ASN A 1 88 ? 6.836 -2.851 -27.230 1.00 89.06 88 ASN A C 1
ATOM 626 O O . ASN A 1 88 ? 5.834 -3.462 -26.850 1.00 89.06 88 ASN A O 1
ATOM 630 N N . THR A 1 89 ? 7.958 -3.493 -27.552 1.00 89.19 89 THR A N 1
ATOM 631 C CA . THR A 1 89 ? 8.012 -4.945 -27.718 1.00 89.19 89 THR A CA 1
ATOM 632 C C . THR A 1 89 ? 7.962 -5.629 -26.362 1.00 89.19 89 THR A C 1
ATOM 634 O O . THR A 1 89 ? 8.700 -5.254 -25.452 1.00 89.19 89 THR A O 1
ATOM 637 N N . VAL A 1 90 ? 7.118 -6.652 -26.238 1.00 90.44 90 VAL A N 1
ATOM 638 C CA . VAL A 1 90 ? 6.967 -7.423 -25.002 1.00 90.44 90 VAL A CA 1
ATOM 639 C C . VAL A 1 90 ? 8.074 -8.474 -24.906 1.00 90.44 90 VAL A C 1
ATOM 641 O O . VAL A 1 90 ? 8.153 -9.385 -25.730 1.00 90.44 90 VAL A O 1
ATOM 644 N N . LEU A 1 91 ? 8.909 -8.366 -23.876 1.00 89.81 91 LEU A N 1
ATOM 645 C CA . LEU A 1 91 ? 9.922 -9.353 -23.512 1.00 89.81 91 LEU A CA 1
ATOM 646 C C . LEU A 1 91 ? 9.524 -10.062 -22.219 1.00 89.81 91 LEU A C 1
ATOM 648 O O . LEU A 1 91 ? 9.029 -9.435 -21.286 1.00 89.81 91 LEU A O 1
ATOM 652 N N . THR A 1 92 ? 9.792 -11.359 -22.133 1.00 87.38 92 THR A N 1
ATOM 653 C CA . THR A 1 92 ? 9.677 -12.141 -20.899 1.00 87.38 92 THR A CA 1
ATOM 654 C C . THR A 1 92 ? 11.025 -12.159 -20.187 1.00 87.38 92 THR A C 1
ATOM 656 O O . THR A 1 92 ? 12.042 -12.510 -20.790 1.00 87.38 92 THR A O 1
ATOM 659 N N . THR A 1 93 ? 11.045 -11.752 -18.920 1.00 86.62 93 THR A N 1
ATOM 660 C CA . THR A 1 93 ? 12.240 -11.741 -18.064 1.00 86.62 93 THR A CA 1
ATOM 661 C C . THR A 1 93 ? 12.633 -13.161 -17.637 1.00 86.62 93 THR A C 1
ATOM 663 O O . THR A 1 93 ? 11.824 -14.081 -17.762 1.00 86.62 93 THR A O 1
ATOM 666 N N . PRO A 1 94 ? 13.876 -13.392 -17.169 1.00 81.75 94 PRO A N 1
ATOM 667 C CA . PRO A 1 94 ? 14.289 -14.715 -16.697 1.00 81.75 94 PRO A CA 1
ATOM 668 C C . PRO A 1 94 ? 13.456 -15.207 -15.499 1.00 81.75 94 PRO A C 1
ATOM 670 O O . PRO A 1 94 ? 12.791 -14.438 -14.809 1.00 81.75 94 PRO A O 1
ATOM 673 N N . THR A 1 95 ? 13.528 -16.506 -15.212 1.00 80.69 95 THR A N 1
ATOM 674 C CA . THR A 1 95 ? 13.011 -17.082 -13.959 1.00 80.69 95 THR A CA 1
ATOM 675 C C . THR A 1 95 ? 14.133 -17.213 -12.934 1.00 80.69 95 THR A C 1
ATOM 677 O O . THR A 1 95 ? 15.265 -17.525 -13.308 1.00 80.69 95 THR A O 1
ATOM 680 N N . ASP A 1 96 ? 13.819 -17.002 -11.657 1.00 76.69 96 ASP A N 1
ATOM 681 C CA . ASP A 1 96 ? 14.659 -17.288 -10.484 1.00 76.69 96 ASP A CA 1
ATOM 682 C C . ASP A 1 96 ? 16.047 -16.624 -10.501 1.00 76.69 96 ASP A C 1
ATOM 684 O O . ASP A 1 96 ? 16.995 -17.098 -9.880 1.00 76.69 96 ASP A O 1
ATOM 688 N N . ASN A 1 97 ? 16.185 -15.506 -11.214 1.00 76.62 97 ASN A N 1
ATOM 689 C CA . ASN A 1 97 ? 17.426 -14.740 -11.305 1.00 76.62 97 ASN A CA 1
ATOM 690 C C . ASN A 1 97 ? 17.131 -13.241 -11.208 1.00 76.62 97 ASN A C 1
ATOM 692 O O . ASN A 1 97 ? 16.117 -12.784 -11.723 1.00 76.62 97 ASN A O 1
ATOM 696 N N . ALA A 1 98 ? 18.022 -12.467 -10.582 1.00 75.19 98 ALA A N 1
ATOM 697 C CA . ALA A 1 98 ? 17.921 -11.000 -10.512 1.00 75.19 98 ALA A CA 1
ATOM 698 C C . ALA A 1 98 ? 18.263 -10.317 -11.851 1.00 75.19 98 ALA A C 1
ATOM 700 O O . ALA A 1 98 ? 17.801 -9.219 -12.153 1.00 75.19 98 ALA A O 1
ATOM 701 N N . SER A 1 99 ? 19.089 -10.977 -12.664 1.00 79.44 99 SER A N 1
ATOM 702 C CA . SER A 1 99 ? 19.536 -10.504 -13.970 1.00 79.44 99 SER A CA 1
ATOM 703 C C . SER A 1 99 ? 19.673 -11.679 -14.930 1.00 79.44 99 SER A C 1
ATOM 705 O O . SER A 1 99 ? 20.025 -12.789 -14.530 1.00 79.44 99 SER A O 1
ATOM 707 N N . GLY A 1 100 ? 19.379 -11.436 -16.200 1.00 80.25 100 GLY A N 1
ATOM 708 C CA . GLY A 1 100 ? 19.458 -12.426 -17.261 1.00 80.25 100 GLY A CA 1
ATOM 709 C C . GLY A 1 100 ? 18.874 -11.883 -18.558 1.00 80.25 100 GLY A C 1
ATOM 710 O O . GLY A 1 100 ? 18.419 -10.742 -18.626 1.00 80.25 100 GLY A O 1
ATOM 711 N N . ILE A 1 101 ? 18.906 -12.706 -19.602 1.00 83.62 101 ILE A N 1
ATOM 712 C CA . ILE A 1 101 ? 18.429 -12.316 -20.930 1.00 83.62 101 ILE A CA 1
ATOM 713 C C . ILE A 1 101 ? 16.899 -12.325 -20.933 1.00 83.62 101 ILE A C 1
ATOM 715 O O . ILE A 1 101 ? 16.284 -13.374 -20.739 1.00 83.62 101 ILE A O 1
ATOM 719 N N . ALA A 1 102 ? 16.293 -11.167 -21.188 1.00 85.25 102 ALA A N 1
ATOM 720 C CA . ALA A 1 102 ? 14.872 -11.080 -21.500 1.00 85.25 102 ALA A CA 1
ATOM 721 C C . ALA A 1 102 ? 14.638 -11.476 -22.968 1.00 85.25 102 ALA A C 1
ATOM 723 O O . ALA A 1 102 ? 15.416 -11.100 -23.845 1.00 85.25 102 ALA A O 1
ATOM 724 N N . THR A 1 103 ? 13.588 -12.254 -23.234 1.00 86.81 103 THR A N 1
ATOM 725 C CA . THR A 1 103 ? 13.342 -12.859 -24.554 1.00 86.81 103 THR A CA 1
ATOM 726 C C . THR A 1 103 ? 11.964 -12.487 -25.082 1.00 86.81 103 THR A C 1
ATOM 728 O O . THR A 1 103 ? 10.971 -12.612 -24.372 1.00 86.81 103 THR A O 1
ATOM 731 N N . GLU A 1 104 ? 11.887 -12.068 -26.342 1.00 89.25 104 GLU A N 1
ATOM 732 C CA . GLU A 1 104 ? 10.615 -11.903 -27.049 1.00 89.25 104 GLU A CA 1
ATOM 733 C C . GLU A 1 104 ? 10.086 -13.279 -27.461 1.00 89.25 104 GLU A C 1
ATOM 735 O O . GLU A 1 104 ? 10.791 -14.049 -28.118 1.00 89.25 104 GLU A O 1
ATOM 740 N N . LEU A 1 105 ? 8.846 -13.595 -27.087 1.00 84.94 105 LEU A N 1
ATOM 741 C CA . LEU A 1 105 ? 8.210 -14.875 -27.389 1.00 84.94 105 LEU A CA 1
ATOM 742 C C . LEU A 1 105 ? 6.984 -14.654 -28.275 1.00 84.94 105 LEU A C 1
ATOM 744 O O . LEU A 1 105 ? 5.948 -14.185 -27.811 1.00 84.94 105 LEU A O 1
ATOM 748 N N . VAL A 1 106 ? 7.070 -15.065 -29.541 1.00 84.88 106 VAL A N 1
ATOM 749 C CA . VAL A 1 106 ? 5.928 -15.068 -30.469 1.00 84.88 106 VAL A CA 1
ATOM 750 C C . VAL A 1 106 ? 5.486 -16.514 -30.664 1.00 84.88 106 VAL A C 1
ATOM 752 O O . VAL A 1 106 ? 6.246 -17.343 -31.161 1.00 84.88 106 VAL A O 1
ATOM 755 N N . GLY A 1 107 ? 4.282 -16.854 -30.193 1.00 80.69 107 GLY A N 1
ATOM 756 C CA . GLY A 1 107 ? 3.781 -18.236 -30.220 1.00 80.69 107 GLY A CA 1
ATOM 757 C C . GLY A 1 107 ? 4.633 -19.228 -29.411 1.00 80.69 107 GLY A C 1
ATOM 758 O O . GLY A 1 107 ? 4.672 -20.408 -29.745 1.00 80.69 107 GLY A O 1
ATOM 759 N N . GLY A 1 108 ? 5.348 -18.752 -28.383 1.00 80.75 108 GLY A N 1
ATOM 760 C CA . GLY A 1 108 ? 6.267 -19.562 -27.571 1.00 80.75 108 GLY A CA 1
ATOM 761 C C . GLY A 1 108 ? 7.660 -19.764 -28.178 1.00 80.75 108 GLY A C 1
ATOM 762 O O . GLY A 1 108 ? 8.465 -20.496 -27.609 1.00 80.75 108 GLY A O 1
ATOM 763 N N . VAL A 1 109 ? 7.966 -19.118 -29.310 1.00 81.81 109 VAL A N 1
ATOM 764 C CA . VAL A 1 109 ? 9.272 -19.200 -29.976 1.00 81.81 109 VAL A CA 1
ATOM 765 C C . VAL A 1 109 ? 10.055 -17.907 -29.767 1.00 81.81 109 VAL A C 1
ATOM 767 O O . VAL A 1 109 ? 9.545 -16.817 -30.044 1.00 81.81 109 VAL A O 1
ATOM 770 N N . ALA A 1 110 ? 11.302 -18.048 -29.310 1.00 85.56 110 ALA A N 1
ATOM 771 C CA . ALA A 1 110 ? 12.230 -16.943 -29.103 1.00 85.56 110 ALA A CA 1
ATOM 772 C C . ALA A 1 110 ? 12.526 -16.200 -30.413 1.00 85.56 110 ALA A C 1
ATOM 774 O O . ALA A 1 110 ? 12.926 -16.816 -31.403 1.00 85.56 110 ALA A O 1
ATOM 775 N N . GLN A 1 111 ? 12.349 -14.880 -30.398 1.00 84.50 111 GLN A N 1
ATOM 776 C CA . GLN A 1 111 ? 12.735 -13.997 -31.494 1.00 84.50 111 GLN A CA 1
ATOM 777 C C . GLN A 1 111 ? 14.108 -13.384 -31.220 1.00 84.50 111 GLN A C 1
ATOM 779 O O . GLN A 1 111 ? 14.428 -13.009 -30.091 1.00 84.50 111 GLN A O 1
ATOM 784 N N . TYR A 1 112 ? 14.919 -13.267 -32.270 1.00 85.38 112 TYR A N 1
ATOM 785 C CA . TYR A 1 112 ? 16.244 -12.661 -32.202 1.00 85.38 112 TYR A CA 1
ATOM 786 C C . TYR A 1 112 ? 16.290 -11.447 -33.116 1.00 85.38 112 TYR A C 1
ATOM 788 O O . TYR A 1 112 ? 16.001 -11.548 -34.308 1.00 85.38 112 TYR A O 1
ATOM 796 N N . LYS A 1 113 ? 16.690 -10.307 -32.555 1.00 84.69 113 LYS A N 1
ATOM 797 C CA . LYS A 1 113 ? 16.865 -9.059 -33.295 1.00 84.69 113 LYS A CA 1
ATOM 798 C C . LYS A 1 113 ? 18.337 -8.687 -33.353 1.00 84.69 113 LYS A C 1
ATOM 800 O O . LYS A 1 113 ? 19.106 -8.984 -32.440 1.00 84.69 113 LYS A O 1
ATOM 805 N N . TYR A 1 114 ? 18.728 -8.050 -34.449 1.00 84.00 114 TYR A N 1
ATOM 806 C CA . TYR A 1 114 ? 20.118 -7.715 -34.731 1.00 84.00 114 TYR A CA 1
ATOM 807 C C . TYR A 1 114 ? 20.275 -6.212 -34.903 1.00 84.00 114 TYR A C 1
ATOM 809 O O . TYR A 1 114 ? 19.408 -5.541 -35.459 1.00 84.00 114 TYR A O 1
ATOM 817 N N . TYR A 1 115 ? 21.417 -5.692 -34.460 1.00 82.94 115 TYR A N 1
ATOM 818 C CA . TYR A 1 115 ? 21.765 -4.302 -34.709 1.00 82.94 115 TYR A CA 1
ATOM 819 C C . TYR A 1 115 ? 21.909 -4.032 -36.212 1.00 82.94 115 TYR A C 1
ATOM 821 O O . TYR A 1 115 ? 22.515 -4.844 -36.924 1.00 82.94 115 TYR A O 1
ATOM 829 N N . PRO A 1 116 ? 21.440 -2.871 -36.697 1.00 80.50 116 PRO A N 1
ATOM 830 C CA . PRO A 1 116 ? 21.717 -2.447 -38.057 1.00 80.50 116 PRO A CA 1
ATOM 831 C C . PRO A 1 116 ? 23.224 -2.226 -38.229 1.00 80.50 116 PRO A C 1
ATOM 833 O O . PRO A 1 116 ? 23.950 -1.897 -37.288 1.00 80.50 116 PRO A O 1
ATOM 836 N N . THR A 1 117 ? 23.728 -2.399 -39.451 1.00 70.94 117 THR A N 1
ATOM 837 C CA . THR A 1 117 ? 25.161 -2.224 -39.758 1.00 70.94 117 THR A CA 1
ATOM 838 C C . THR A 1 117 ? 25.602 -0.755 -39.802 1.00 70.94 117 THR A C 1
ATOM 840 O O . THR A 1 117 ? 26.727 -0.460 -40.209 1.00 70.94 117 THR A O 1
ATOM 843 N N . THR A 1 118 ? 24.721 0.172 -39.426 1.00 68.06 118 THR A N 1
ATOM 844 C CA . THR A 1 118 ? 24.983 1.609 -39.350 1.00 68.06 118 THR A CA 1
ATOM 845 C C . THR A 1 118 ? 25.922 1.935 -38.183 1.00 68.06 118 THR A C 1
ATOM 847 O O . THR A 1 118 ? 26.055 1.177 -37.224 1.00 68.06 118 THR A O 1
ATOM 850 N N . LYS A 1 119 ? 26.612 3.080 -38.259 1.00 62.81 119 LYS A N 1
ATOM 851 C CA . LYS A 1 119 ? 27.493 3.583 -37.185 1.00 62.81 119 LYS A CA 1
ATOM 852 C C . LYS A 1 119 ? 26.732 4.395 -36.126 1.00 62.81 119 LYS A C 1
ATOM 854 O O . LYS A 1 119 ? 27.280 5.343 -35.579 1.00 62.81 119 LYS A O 1
ATOM 859 N N . THR A 1 120 ? 25.461 4.092 -35.899 1.00 74.88 120 THR A N 1
ATOM 860 C CA . THR A 1 120 ? 24.606 4.851 -34.981 1.00 74.88 120 THR A CA 1
ATOM 861 C C . THR A 1 120 ? 24.536 4.144 -33.631 1.00 74.88 120 THR A C 1
ATOM 863 O O . THR A 1 120 ? 24.383 2.923 -33.575 1.00 74.88 120 THR A O 1
ATOM 866 N N . ALA A 1 121 ? 24.683 4.907 -32.550 1.00 83.81 121 ALA A N 1
ATOM 867 C CA . ALA A 1 121 ? 24.357 4.457 -31.201 1.00 83.81 121 ALA A CA 1
ATOM 868 C C . ALA A 1 121 ? 22.846 4.551 -30.950 1.00 83.81 121 ALA A C 1
ATOM 870 O O . ALA A 1 121 ? 22.141 5.317 -31.614 1.00 83.81 121 ALA A O 1
ATOM 871 N N . PHE A 1 122 ? 22.371 3.784 -29.973 1.00 89.00 122 PHE A N 1
ATOM 872 C CA . PHE A 1 122 ? 20.954 3.666 -29.643 1.00 89.00 122 PHE A CA 1
ATOM 873 C C . PHE A 1 122 ? 20.737 3.756 -28.134 1.00 89.00 122 PHE A C 1
ATOM 875 O O . PHE A 1 122 ? 21.593 3.332 -27.358 1.00 89.00 122 PHE A O 1
ATOM 882 N N . ASP A 1 123 ? 19.576 4.267 -27.735 1.00 89.50 123 ASP A N 1
ATOM 883 C CA . ASP A 1 123 ? 19.113 4.260 -26.351 1.00 89.50 123 ASP A CA 1
ATOM 884 C C . ASP A 1 123 ? 18.053 3.171 -26.160 1.00 89.50 123 ASP A C 1
ATOM 886 O O . ASP A 1 123 ? 17.153 3.002 -26.986 1.00 89.50 123 ASP A O 1
ATOM 890 N N . PHE A 1 124 ? 18.161 2.435 -25.054 1.00 91.38 124 PHE A N 1
ATOM 891 C CA . PHE A 1 124 ? 17.219 1.384 -24.682 1.00 91.38 124 PHE A CA 1
ATOM 892 C C . PHE A 1 124 ? 16.440 1.805 -23.442 1.00 91.38 124 PHE A C 1
ATOM 894 O O . PHE A 1 124 ? 17.030 2.096 -22.396 1.00 91.38 124 PHE A O 1
ATOM 901 N N . TRP A 1 125 ? 15.119 1.797 -23.572 1.00 92.06 125 TRP A N 1
ATOM 902 C CA . TRP A 1 125 ? 14.175 2.178 -22.527 1.00 92.06 125 TRP A CA 1
ATOM 903 C C . TRP A 1 125 ? 13.223 1.024 -22.263 1.00 92.06 125 TRP A C 1
ATOM 905 O O . TRP A 1 125 ? 12.808 0.335 -23.197 1.00 92.06 125 TRP A O 1
ATOM 915 N N . GLY A 1 126 ? 12.885 0.800 -21.000 1.00 91.44 126 GLY A N 1
ATOM 916 C CA . GLY A 1 126 ? 11.996 -0.277 -20.595 1.00 91.44 126 GLY A CA 1
ATOM 917 C C . GLY A 1 126 ? 10.981 0.194 -19.570 1.00 91.44 126 GLY A C 1
ATOM 918 O O . GLY A 1 126 ? 11.295 1.025 -18.722 1.00 91.44 126 GLY A O 1
ATOM 919 N N . TYR A 1 127 ? 9.776 -0.368 -19.624 1.00 92.94 127 TYR A N 1
ATOM 920 C CA . TYR A 1 127 ? 8.760 -0.153 -18.598 1.00 92.94 127 TYR A CA 1
ATOM 921 C C . TYR A 1 127 ? 7.891 -1.398 -18.368 1.00 92.94 127 TYR A C 1
ATOM 923 O O . TYR A 1 127 ? 7.822 -2.298 -19.208 1.00 92.94 127 TYR A O 1
ATOM 931 N N . ARG A 1 128 ? 7.219 -1.450 -17.216 1.00 90.25 128 ARG A N 1
ATOM 932 C CA . ARG A 1 128 ? 6.166 -2.420 -16.882 1.00 90.25 128 ARG A CA 1
ATOM 933 C C . ARG A 1 128 ? 5.042 -1.687 -16.159 1.00 90.25 128 ARG A C 1
ATOM 935 O O . ARG A 1 128 ? 5.321 -0.927 -15.239 1.00 90.25 128 ARG A O 1
ATOM 942 N N . LEU A 1 129 ? 3.799 -1.941 -16.572 1.00 87.44 129 LEU A N 1
ATOM 943 C CA . LEU A 1 129 ? 2.594 -1.413 -15.917 1.00 87.44 129 LEU A CA 1
ATOM 944 C C . LEU A 1 129 ? 1.755 -2.479 -15.209 1.00 87.44 129 LEU A C 1
ATOM 946 O O . LEU A 1 129 ? 0.827 -2.107 -14.512 1.00 87.44 129 LEU A O 1
ATOM 950 N N . ASP A 1 130 ? 2.038 -3.770 -15.407 1.00 85.81 130 ASP A N 1
ATOM 951 C CA . ASP A 1 130 ? 1.326 -4.861 -14.724 1.00 85.81 130 ASP A CA 1
ATOM 952 C C . ASP A 1 130 ? -0.210 -4.714 -14.767 1.00 85.81 130 ASP A C 1
ATOM 954 O O . ASP A 1 130 ? -0.869 -4.572 -13.748 1.00 85.81 130 ASP A O 1
ATOM 958 N N . ASP A 1 131 ? -0.778 -4.645 -15.974 1.00 83.88 131 ASP A N 1
ATOM 959 C CA . ASP A 1 131 ? -2.212 -4.413 -16.226 1.00 83.88 131 ASP A CA 1
ATOM 960 C C . ASP A 1 131 ? -2.788 -3.075 -15.701 1.00 83.88 131 ASP A C 1
ATOM 962 O O . ASP A 1 131 ? -3.973 -2.792 -15.880 1.00 83.88 131 ASP A O 1
ATOM 966 N N . ALA A 1 132 ? -1.957 -2.162 -15.179 1.00 85.00 132 ALA A N 1
ATOM 967 C CA . ALA A 1 132 ? -2.357 -0.787 -14.844 1.00 85.00 132 ALA A CA 1
ATOM 968 C C . ALA A 1 132 ? -2.664 0.082 -16.078 1.00 85.00 132 ALA A C 1
ATOM 970 O O . ALA A 1 132 ? -2.916 1.281 -15.951 1.00 85.00 132 ALA A O 1
ATOM 971 N N . ASN A 1 133 ? -2.621 -0.482 -17.287 1.00 83.88 133 ASN A N 1
ATOM 972 C CA . ASN A 1 133 ? -3.010 0.204 -18.513 1.00 83.88 133 ASN A CA 1
ATOM 973 C C . ASN A 1 133 ? -4.507 0.075 -18.830 1.00 83.88 133 ASN A C 1
ATOM 975 O O . ASN A 1 133 ? -4.974 0.759 -19.737 1.00 83.88 133 ASN A O 1
ATOM 979 N N . ASP A 1 134 ? -5.274 -0.749 -18.116 1.00 81.56 134 ASP A N 1
ATOM 980 C CA . ASP A 1 134 ? -6.714 -0.869 -18.348 1.00 81.56 134 ASP A CA 1
ATOM 981 C C . ASP A 1 134 ? -7.464 0.408 -17.934 1.00 81.56 134 ASP A C 1
ATOM 983 O O . ASP A 1 134 ? -7.283 0.963 -16.846 1.00 81.56 134 ASP A O 1
ATOM 987 N N . THR A 1 135 ? -8.358 0.886 -18.801 1.00 76.12 135 THR A N 1
ATOM 988 C CA . THR A 1 135 ? -9.116 2.113 -18.560 1.00 76.12 135 THR A CA 1
ATOM 989 C C . THR A 1 135 ? -10.521 2.052 -19.137 1.00 76.12 135 THR A C 1
ATOM 991 O O . THR A 1 135 ? -10.758 1.584 -20.242 1.00 76.12 135 THR A O 1
ATOM 994 N N . THR A 1 136 ? -11.483 2.576 -18.384 1.00 68.31 136 THR A N 1
ATOM 995 C CA . THR A 1 136 ? -12.856 2.801 -18.861 1.00 68.31 136 THR A CA 1
ATOM 996 C C . THR A 1 136 ? -13.082 4.258 -19.268 1.00 68.31 136 THR A C 1
ATOM 998 O O . THR A 1 136 ? -14.219 4.660 -19.504 1.00 68.31 136 THR A O 1
ATOM 1001 N N . ALA A 1 137 ? -12.027 5.080 -19.277 1.00 63.47 137 ALA A N 1
ATOM 1002 C CA . ALA A 1 137 ? -12.109 6.477 -19.676 1.00 63.47 137 ALA A CA 1
ATOM 1003 C C . ALA A 1 137 ? -12.259 6.583 -21.201 1.00 63.47 137 ALA A C 1
ATOM 1005 O O . ALA A 1 137 ? -11.551 5.926 -21.955 1.00 63.47 137 ALA A O 1
ATOM 1006 N N . THR A 1 138 ? -13.163 7.440 -21.666 1.00 51.50 138 THR A N 1
ATOM 1007 C CA . THR A 1 138 ? -13.517 7.591 -23.088 1.00 51.50 138 THR A CA 1
ATOM 1008 C C . THR A 1 138 ? -12.736 8.712 -23.788 1.00 51.50 138 THR A C 1
ATOM 1010 O O . THR A 1 138 ? -13.285 9.377 -24.655 1.00 51.50 138 THR A O 1
ATOM 1013 N N . ASN A 1 139 ? -11.463 8.909 -23.428 1.00 47.38 139 ASN A N 1
ATOM 1014 C CA . ASN A 1 139 ? -10.607 10.079 -23.703 1.00 47.38 139 ASN A CA 1
ATOM 1015 C C . ASN A 1 139 ? -10.804 11.258 -22.738 1.00 47.38 139 ASN A C 1
ATOM 1017 O O . ASN A 1 139 ? -11.916 11.655 -22.401 1.00 47.38 139 ASN A O 1
ATOM 1021 N N . GLN A 1 140 ? -9.674 11.835 -22.325 1.00 47.28 140 GLN A N 1
ATOM 1022 C CA . GLN A 1 140 ? -9.563 13.125 -21.641 1.00 47.28 140 GLN A CA 1
ATOM 1023 C C . GLN A 1 140 ? -9.097 14.160 -22.679 1.00 47.28 140 GLN A C 1
ATOM 1025 O O . GLN A 1 140 ? -7.968 14.646 -22.616 1.00 47.28 140 GLN A O 1
ATOM 1030 N N . GLU A 1 141 ? -9.906 14.440 -23.705 1.00 33.12 141 GLU A N 1
ATOM 1031 C CA . GLU A 1 141 ? -9.597 15.549 -24.617 1.00 33.12 141 GLU A CA 1
ATOM 1032 C C . GLU A 1 141 ? -9.694 16.875 -23.843 1.00 33.12 141 GLU A C 1
ATOM 1034 O O . GLU A 1 141 ? -10.738 17.203 -23.282 1.00 33.12 141 GLU A O 1
ATOM 1039 N N . GLY A 1 142 ? -8.590 17.631 -23.796 1.00 36.97 142 GLY A N 1
ATOM 1040 C CA . GLY A 1 142 ? -8.558 18.999 -23.258 1.00 36.97 142 GLY A CA 1
ATOM 1041 C C . GLY A 1 142 ? -7.908 19.204 -21.881 1.00 36.97 142 GLY A C 1
ATOM 1042 O O . GLY A 1 142 ? -7.922 20.332 -21.394 1.00 36.97 142 GLY A O 1
ATOM 1043 N N . SER A 1 143 ? -7.301 18.182 -21.265 1.00 40.16 143 SER A N 1
ATOM 1044 C CA . SER A 1 143 ? -6.468 18.342 -20.056 1.00 40.16 143 SER A CA 1
ATOM 1045 C C . SER A 1 143 ? -4.973 18.241 -20.387 1.00 40.16 143 SER A C 1
ATOM 1047 O O . SER A 1 143 ? -4.578 17.467 -21.259 1.00 40.16 143 SER A O 1
ATOM 1049 N N . ALA A 1 144 ? -4.110 18.925 -19.624 1.00 43.56 144 ALA A N 1
ATOM 1050 C CA . ALA A 1 144 ? -2.656 18.689 -19.614 1.00 43.56 144 ALA A CA 1
ATOM 1051 C C . ALA A 1 144 ? -2.291 17.206 -19.326 1.00 43.56 144 ALA A C 1
ATOM 1053 O O . ALA A 1 144 ? -1.177 16.747 -19.588 1.00 43.56 144 ALA A O 1
ATOM 1054 N N . THR A 1 145 ? -3.261 16.424 -18.837 1.00 47.31 145 THR A N 1
ATOM 1055 C CA . THR A 1 145 ? -3.187 14.984 -18.578 1.00 47.31 145 THR A CA 1
ATOM 1056 C C . THR A 1 145 ? -3.802 14.091 -19.678 1.00 47.31 145 THR A C 1
ATOM 1058 O O . THR A 1 145 ? -3.960 12.896 -19.456 1.00 47.31 145 THR A O 1
ATOM 1061 N N . ALA A 1 146 ? -4.064 14.596 -20.893 1.00 56.44 146 ALA A N 1
ATOM 1062 C CA . ALA A 1 146 ? -4.550 13.775 -22.015 1.00 56.44 146 ALA A CA 1
ATOM 1063 C C . ALA A 1 146 ? -3.628 12.567 -22.276 1.00 56.44 146 ALA A C 1
ATOM 1065 O O . ALA A 1 146 ? -2.424 12.769 -22.421 1.00 56.44 146 ALA A O 1
ATOM 1066 N N . ALA A 1 147 ? -4.173 11.348 -22.299 1.00 66.56 147 ALA A N 1
ATOM 1067 C CA . ALA A 1 147 ? -3.469 10.100 -22.605 1.00 66.56 147 ALA A CA 1
ATOM 1068 C C . ALA A 1 147 ? -4.144 9.411 -23.798 1.00 66.56 147 ALA A C 1
ATOM 1070 O O . ALA A 1 147 ? -5.364 9.509 -23.943 1.00 66.56 147 ALA A O 1
ATOM 1071 N N . ALA A 1 148 ? -3.368 8.728 -24.641 1.00 76.19 148 ALA A N 1
ATOM 1072 C CA . ALA A 1 148 ? -3.915 7.964 -25.757 1.00 76.19 148 ALA A CA 1
ATOM 1073 C C . ALA A 1 148 ? -4.569 6.665 -25.262 1.00 76.19 148 ALA A C 1
ATOM 1075 O O . ALA A 1 148 ? -4.029 5.982 -24.386 1.00 76.19 148 ALA A O 1
ATOM 1076 N N . ILE A 1 149 ? -5.744 6.343 -25.807 1.00 80.94 149 ILE A N 1
ATOM 1077 C CA . ILE A 1 149 ? -6.539 5.175 -25.421 1.00 80.94 149 ILE A CA 1
ATOM 1078 C C . ILE A 1 149 ? -6.956 4.420 -26.678 1.00 80.94 149 ILE A C 1
ATOM 1080 O O . ILE A 1 149 ? -7.589 4.982 -27.570 1.00 80.94 149 ILE A O 1
ATOM 1084 N N . GLU A 1 150 ? -6.665 3.125 -26.708 1.00 81.06 150 GLU A N 1
ATOM 1085 C CA . GLU A 1 150 ? -7.125 2.204 -27.742 1.00 81.06 150 GLU A CA 1
ATOM 1086 C C . GLU A 1 150 ? -7.694 0.952 -27.082 1.00 81.06 150 GLU A C 1
ATOM 1088 O O . GLU A 1 150 ? -7.105 0.407 -26.152 1.00 81.06 150 GLU A O 1
ATOM 1093 N N . ASN A 1 151 ? -8.855 0.482 -27.547 1.00 83.31 151 ASN A N 1
ATOM 1094 C CA . ASN A 1 151 ? -9.497 -0.739 -27.042 1.00 83.31 151 ASN A CA 1
ATOM 1095 C C . ASN A 1 151 ? -9.599 -0.804 -25.501 1.00 83.31 151 ASN A C 1
ATOM 1097 O O . ASN A 1 151 ? -9.364 -1.857 -24.911 1.00 83.31 151 ASN A O 1
ATOM 1101 N N . ASN A 1 152 ? -9.958 0.315 -24.855 1.00 82.69 152 ASN A N 1
ATOM 1102 C CA . ASN A 1 152 ? -10.045 0.449 -23.391 1.00 82.69 152 ASN A CA 1
ATOM 1103 C C . ASN A 1 152 ? -8.712 0.223 -22.650 1.00 82.69 152 ASN A C 1
ATOM 1105 O O . ASN A 1 15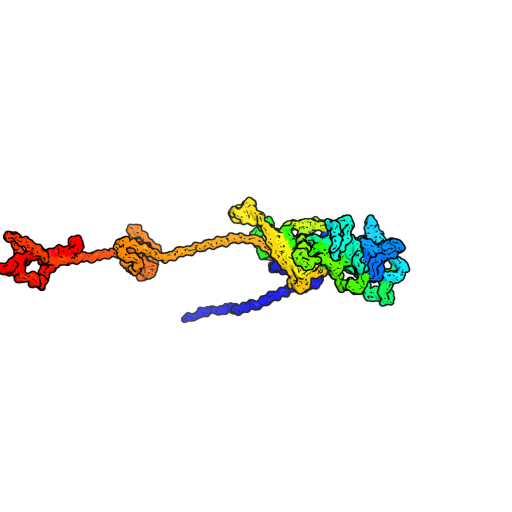2 ? -8.704 -0.138 -21.473 1.00 82.69 152 ASN A O 1
ATOM 1109 N N . LYS A 1 153 ? -7.580 0.445 -23.321 1.00 85.25 153 LYS A N 1
ATOM 1110 C CA . LYS A 1 153 ? -6.250 0.435 -22.714 1.00 85.25 153 LYS A CA 1
ATOM 1111 C C . LYS A 1 153 ? -5.513 1.727 -23.031 1.00 85.25 153 LYS A C 1
ATOM 1113 O O . LYS A 1 153 ? -5.601 2.245 -24.143 1.00 85.25 153 LYS A O 1
ATOM 1118 N N . PHE A 1 154 ? -4.771 2.240 -22.059 1.00 85.31 154 PHE A N 1
ATOM 1119 C CA . PHE A 1 154 ? -3.785 3.278 -22.298 1.00 85.31 154 PHE A CA 1
ATOM 1120 C C . PHE A 1 154 ? -2.703 2.735 -23.227 1.00 85.31 154 PHE A C 1
ATOM 1122 O O . PHE A 1 154 ? -2.149 1.656 -22.990 1.00 85.31 154 PHE A O 1
ATOM 1129 N N . VAL A 1 155 ? -2.406 3.499 -24.273 1.00 86.19 155 VAL A N 1
ATOM 1130 C CA . VAL A 1 155 ? -1.328 3.198 -25.213 1.00 86.19 155 VAL A CA 1
ATOM 1131 C C . VAL A 1 155 ? -0.252 4.282 -25.153 1.00 86.19 155 VAL A C 1
ATOM 1133 O O . VAL A 1 155 ? -0.555 5.433 -24.816 1.00 86.19 155 VAL A O 1
ATOM 1136 N N . PRO A 1 156 ? 1.013 3.936 -25.443 1.00 89.31 156 PRO A N 1
ATOM 1137 C CA . PRO A 1 156 ? 2.086 4.916 -25.513 1.00 89.31 156 PRO A CA 1
ATOM 1138 C C . PRO A 1 156 ? 1.821 5.982 -26.582 1.00 89.31 156 PRO A C 1
ATOM 1140 O O . PRO A 1 156 ? 1.346 5.669 -27.670 1.00 89.31 156 PRO A O 1
ATOM 1143 N N . TYR A 1 157 ? 2.157 7.236 -26.292 1.00 85.88 157 TYR A N 1
ATOM 1144 C CA . TYR A 1 157 ? 2.038 8.346 -27.236 1.00 85.88 157 TYR A CA 1
ATOM 1145 C C . TYR A 1 157 ? 3.120 9.401 -26.987 1.00 85.88 157 TYR A C 1
ATOM 1147 O O . TYR A 1 157 ? 3.595 9.577 -25.864 1.00 85.88 157 TYR A O 1
ATOM 1155 N N . ILE A 1 158 ? 3.517 10.111 -28.042 1.00 85.44 158 ILE A N 1
ATOM 1156 C CA . ILE A 1 158 ? 4.518 11.179 -27.957 1.00 85.44 158 ILE A CA 1
ATOM 1157 C C . ILE A 1 158 ? 3.814 12.507 -27.675 1.00 85.44 158 ILE A C 1
ATOM 1159 O O . ILE A 1 158 ? 2.836 12.859 -28.334 1.00 85.44 158 ILE A O 1
ATOM 1163 N N . SER A 1 159 ? 4.331 13.264 -26.711 1.00 83.06 159 SER A N 1
ATOM 1164 C CA . SER A 1 159 ? 3.898 14.631 -26.427 1.00 83.06 159 SER A CA 1
ATOM 1165 C C . SER A 1 159 ? 5.112 15.499 -26.135 1.00 83.06 159 SER A C 1
ATOM 1167 O O . SER A 1 159 ? 5.750 15.349 -25.094 1.00 83.06 159 SER A O 1
ATOM 1169 N N . GLY A 1 160 ? 5.410 16.432 -27.041 1.00 83.88 160 GLY A N 1
ATOM 1170 C CA . GLY A 1 160 ? 6.633 17.230 -26.963 1.00 83.88 160 GLY A CA 1
ATOM 1171 C C . GLY A 1 160 ? 7.868 16.330 -27.004 1.00 83.88 160 GLY A C 1
ATOM 1172 O O . GLY A 1 160 ? 7.975 15.468 -27.872 1.00 83.88 160 GLY A O 1
ATOM 1173 N N . ASP A 1 161 ? 8.757 16.502 -26.031 1.00 87.44 161 ASP A N 1
ATOM 1174 C CA . ASP A 1 161 ? 10.027 15.779 -25.922 1.00 87.44 161 ASP A CA 1
ATOM 1175 C C . ASP A 1 161 ? 9.946 14.523 -25.038 1.00 87.44 161 ASP A C 1
ATOM 1177 O O . ASP A 1 161 ? 10.943 14.085 -24.458 1.00 87.44 161 ASP A O 1
ATOM 1181 N N . SER A 1 162 ? 8.758 13.930 -24.884 1.00 89.06 162 SER A N 1
ATOM 1182 C CA . SER A 1 162 ? 8.563 12.731 -24.061 1.00 89.06 162 SER A CA 1
ATOM 1183 C C . SER A 1 162 ? 7.606 11.719 -24.690 1.00 89.06 162 SER A C 1
ATOM 1185 O O . SER A 1 162 ? 6.569 12.077 -25.252 1.00 89.06 162 SER A O 1
ATOM 1187 N N . LEU A 1 163 ? 7.947 10.439 -24.541 1.00 89.81 163 LEU A N 1
ATOM 1188 C CA . LEU A 1 163 ? 7.078 9.294 -24.792 1.00 89.81 163 LEU A CA 1
ATOM 1189 C C . LEU A 1 163 ? 6.377 8.922 -23.483 1.00 89.81 163 LEU A C 1
ATOM 1191 O O . LEU A 1 163 ? 7.035 8.623 -22.487 1.00 89.81 163 LEU A O 1
ATOM 1195 N N . LEU A 1 164 ? 5.048 8.947 -23.482 1.00 90.19 164 LEU A N 1
ATOM 1196 C CA . LEU A 1 164 ? 4.215 8.864 -22.284 1.00 90.19 164 LEU A CA 1
ATOM 1197 C C . LEU A 1 164 ? 3.206 7.723 -22.391 1.00 90.19 164 LEU A C 1
ATOM 1199 O O . LEU A 1 164 ? 2.751 7.393 -23.483 1.00 90.19 164 LEU A O 1
ATOM 1203 N N . ILE A 1 165 ? 2.780 7.189 -21.250 1.00 89.50 165 ILE A N 1
ATOM 1204 C CA . ILE A 1 165 ? 1.638 6.273 -21.150 1.00 89.50 165 ILE A CA 1
ATOM 1205 C C . ILE A 1 165 ? 0.822 6.579 -19.890 1.00 89.50 165 ILE A C 1
ATOM 1207 O O . ILE A 1 165 ? 1.384 6.907 -18.849 1.00 89.50 165 ILE A O 1
ATOM 1211 N N . GLY A 1 166 ? -0.506 6.508 -19.982 1.00 88.19 166 GLY A N 1
ATOM 1212 C CA . GLY A 1 166 ? -1.385 6.638 -18.816 1.00 88.19 166 GLY A CA 1
ATOM 1213 C C . GLY A 1 166 ? -1.395 5.371 -17.960 1.00 88.19 166 GLY A C 1
ATOM 1214 O O . GLY A 1 166 ? -1.179 4.274 -18.474 1.00 88.19 166 GLY A O 1
ATOM 1215 N N . PHE A 1 167 ? -1.680 5.508 -16.667 1.00 88.69 167 PHE A N 1
ATOM 1216 C CA . PHE A 1 167 ? -1.860 4.362 -15.779 1.00 88.69 167 PHE A CA 1
ATOM 1217 C C . PHE A 1 167 ? -3.009 4.565 -14.786 1.00 88.69 167 PHE A C 1
ATOM 1219 O O . PHE A 1 167 ? -3.384 5.692 -14.444 1.00 88.69 167 PHE A O 1
ATOM 1226 N N . LYS A 1 168 ? -3.540 3.447 -14.291 1.00 89.56 168 LYS A N 1
ATOM 1227 C CA . LYS A 1 168 ? -4.510 3.364 -13.202 1.00 89.56 168 LYS A CA 1
ATOM 1228 C C . LYS A 1 168 ? -4.201 2.157 -12.316 1.00 89.56 168 LYS A C 1
ATOM 1230 O O . LYS A 1 168 ? -4.148 1.041 -12.815 1.00 89.56 168 LYS A O 1
ATOM 1235 N N . ILE A 1 169 ? -4.076 2.372 -11.009 1.00 88.94 169 ILE A N 1
ATOM 1236 C CA . ILE A 1 169 ? -3.794 1.315 -10.029 1.00 88.94 169 ILE A CA 1
ATOM 1237 C C . ILE A 1 169 ? -4.976 1.073 -9.080 1.00 88.94 169 ILE A C 1
ATOM 1239 O O . ILE A 1 169 ? -5.741 1.987 -8.767 1.00 88.94 169 ILE A O 1
ATOM 1243 N N . ASP A 1 170 ? -5.114 -0.160 -8.598 1.00 87.31 170 ASP A N 1
ATOM 1244 C CA . ASP A 1 170 ? -6.045 -0.568 -7.534 1.00 87.31 170 ASP A CA 1
ATOM 1245 C C . ASP A 1 170 ? -5.328 -1.080 -6.268 1.00 87.31 170 ASP A C 1
ATOM 1247 O O . ASP A 1 170 ? -5.978 -1.489 -5.303 1.00 87.31 170 ASP A O 1
ATOM 1251 N N . GLY A 1 171 ? -3.993 -1.015 -6.261 1.00 86.19 171 GLY A N 1
ATOM 1252 C CA . GLY A 1 171 ? -3.133 -1.478 -5.175 1.00 86.19 171 GLY A CA 1
ATOM 1253 C C . GLY A 1 171 ? -2.458 -2.822 -5.438 1.00 86.19 171 GLY A C 1
ATOM 1254 O O . GLY A 1 171 ? -1.589 -3.215 -4.661 1.00 86.19 171 GLY A O 1
ATOM 1255 N N . THR A 1 172 ? -2.836 -3.520 -6.514 1.00 86.94 172 THR A N 1
ATOM 1256 C CA . THR A 1 172 ? -2.256 -4.826 -6.862 1.00 86.94 172 THR A CA 1
ATOM 1257 C C . THR A 1 172 ? -1.158 -4.766 -7.914 1.00 86.94 172 THR A C 1
ATOM 1259 O O . THR A 1 172 ? -0.365 -5.705 -7.968 1.00 86.94 172 THR A O 1
ATOM 1262 N N . GLN A 1 173 ? -1.102 -3.682 -8.694 1.00 87.50 173 GLN A N 1
ATOM 1263 C CA . GLN A 1 173 ? -0.187 -3.512 -9.821 1.00 87.50 173 GLN A CA 1
ATOM 1264 C C . GLN A 1 173 ? 1.144 -2.894 -9.406 1.00 87.50 173 GLN A C 1
ATOM 1266 O O . GLN A 1 173 ? 1.190 -2.042 -8.515 1.00 87.50 173 GLN A O 1
ATOM 1271 N N . ASP A 1 174 ? 2.205 -3.263 -10.118 1.00 88.50 174 ASP A N 1
ATOM 1272 C CA . ASP A 1 174 ? 3.530 -2.651 -10.011 1.00 88.50 174 ASP A CA 1
ATOM 1273 C C . ASP A 1 174 ? 3.872 -1.819 -11.248 1.00 88.50 174 ASP A C 1
ATOM 1275 O O . ASP A 1 174 ? 3.597 -2.204 -12.388 1.00 88.50 174 ASP A O 1
ATOM 1279 N N . ILE A 1 175 ? 4.506 -0.672 -11.010 1.00 89.94 175 ILE A N 1
ATOM 1280 C CA . ILE A 1 175 ? 4.963 0.232 -12.060 1.00 89.94 175 ILE A CA 1
ATOM 1281 C C . ILE A 1 175 ? 6.476 0.318 -11.965 1.00 89.94 175 ILE A C 1
ATOM 1283 O O . ILE A 1 175 ? 7.024 0.768 -10.956 1.00 89.94 175 ILE A O 1
ATOM 1287 N N . MET A 1 176 ? 7.141 -0.083 -13.044 1.00 90.00 176 MET A N 1
ATOM 1288 C CA . MET A 1 176 ? 8.590 -0.005 -13.166 1.00 90.00 176 MET A CA 1
ATOM 1289 C C . MET A 1 176 ? 8.993 0.700 -14.448 1.00 90.00 176 MET A C 1
ATOM 1291 O O . MET A 1 176 ? 8.352 0.536 -15.489 1.00 90.00 176 MET A O 1
ATOM 1295 N N . ALA A 1 177 ? 10.109 1.412 -14.386 1.00 91.31 177 ALA A N 1
ATOM 1296 C CA . ALA A 1 177 ? 10.769 1.982 -15.550 1.00 91.31 177 ALA A CA 1
ATOM 1297 C C . ALA A 1 177 ? 12.283 1.815 -15.435 1.00 91.31 177 ALA A C 1
ATOM 1299 O O . ALA A 1 177 ? 12.815 1.532 -14.361 1.00 91.31 177 ALA A O 1
ATOM 1300 N N . GLY A 1 178 ? 12.977 1.954 -16.556 1.00 88.56 178 GLY A N 1
ATOM 1301 C CA . GLY A 1 178 ? 14.424 1.869 -16.590 1.00 88.56 178 GLY A CA 1
ATOM 1302 C C . GLY A 1 178 ? 15.007 2.352 -17.908 1.00 88.56 178 GLY A C 1
ATOM 1303 O O . GLY A 1 178 ? 14.388 2.256 -18.970 1.00 88.56 178 GLY A O 1
ATOM 1304 N N . LYS A 1 179 ? 16.254 2.814 -17.835 1.00 89.19 179 LYS A N 1
ATOM 1305 C CA . LYS A 1 179 ? 17.089 3.151 -18.990 1.00 89.19 179 LYS A CA 1
ATOM 1306 C C . LYS A 1 179 ? 18.361 2.316 -18.947 1.00 89.19 179 LYS A C 1
ATOM 1308 O O . LYS A 1 179 ? 18.954 2.141 -17.883 1.00 89.19 179 LYS A O 1
ATOM 1313 N N . ALA A 1 180 ? 18.817 1.827 -20.097 1.00 87.56 180 ALA A N 1
ATOM 1314 C CA . ALA A 1 180 ? 20.150 1.247 -20.181 1.00 87.56 180 ALA A CA 1
ATOM 1315 C C . ALA A 1 180 ? 21.210 2.349 -20.048 1.00 87.56 180 ALA A C 1
ATOM 1317 O O . ALA A 1 180 ? 21.307 3.237 -20.896 1.00 87.56 180 ALA A O 1
ATOM 1318 N N . VAL A 1 181 ? 22.034 2.273 -19.002 1.00 86.50 181 VAL A N 1
ATOM 1319 C CA . VAL A 1 181 ? 23.128 3.223 -18.749 1.00 86.50 181 VAL A CA 1
ATOM 1320 C C . VAL A 1 181 ? 24.454 2.465 -18.780 1.00 86.50 181 VAL A C 1
ATOM 1322 O O . VAL A 1 181 ? 24.616 1.523 -18.002 1.00 86.50 181 VAL A O 1
ATOM 1325 N N . PRO A 1 182 ? 25.380 2.820 -19.689 1.00 84.38 182 PRO A N 1
ATOM 1326 C CA . PRO A 1 182 ? 26.651 2.122 -19.814 1.00 84.38 182 PRO A CA 1
ATOM 1327 C C . PRO A 1 182 ? 27.554 2.411 -18.614 1.00 84.38 182 PRO A C 1
ATOM 1329 O O . PRO A 1 182 ? 27.609 3.525 -18.097 1.00 84.38 182 PRO A O 1
ATOM 1332 N N . THR A 1 183 ? 28.311 1.407 -18.198 1.00 86.50 183 THR A N 1
ATOM 1333 C CA . THR A 1 183 ? 29.371 1.537 -17.196 1.00 86.50 183 THR A CA 1
ATOM 1334 C C . THR A 1 183 ? 30.641 2.128 -17.811 1.00 86.50 183 THR A C 1
ATOM 1336 O O . THR A 1 183 ? 30.904 1.980 -19.005 1.00 86.50 183 THR A O 1
ATOM 1339 N N . GLU A 1 184 ? 31.500 2.739 -16.991 1.00 85.06 184 GLU A N 1
ATOM 1340 C CA . GLU A 1 184 ? 32.792 3.279 -17.449 1.00 85.06 184 GLU A CA 1
ATOM 1341 C C . GLU A 1 184 ? 33.664 2.224 -18.158 1.00 85.06 184 GLU A C 1
ATOM 1343 O O . GLU A 1 184 ? 34.376 2.526 -19.121 1.00 85.06 184 GLU A O 1
ATOM 1348 N N . GLU A 1 185 ? 33.584 0.959 -17.732 1.00 84.75 185 GLU A N 1
ATOM 1349 C CA . GLU A 1 185 ? 34.296 -0.144 -18.379 1.00 84.75 185 GLU A CA 1
ATOM 1350 C C . GLU A 1 185 ? 33.768 -0.420 -19.795 1.00 84.75 185 GLU A C 1
ATOM 1352 O O . GLU A 1 185 ? 34.558 -0.635 -20.721 1.00 84.75 185 GLU A O 1
ATOM 1357 N N . GLU A 1 186 ? 32.450 -0.391 -19.983 1.00 84.81 186 GLU A N 1
ATOM 1358 C CA . GLU A 1 186 ? 31.798 -0.571 -21.283 1.00 84.81 186 GLU A CA 1
ATOM 1359 C C . GLU A 1 186 ? 32.121 0.584 -22.236 1.00 84.81 186 GLU A C 1
ATOM 1361 O O . GLU A 1 186 ? 32.461 0.345 -23.400 1.00 84.81 186 GLU A O 1
ATOM 1366 N N . ILE A 1 187 ? 32.126 1.822 -21.727 1.00 84.56 187 ILE A N 1
ATOM 1367 C CA . ILE A 1 187 ? 32.563 3.012 -22.473 1.00 84.56 187 ILE A CA 1
ATOM 1368 C C . ILE A 1 187 ? 34.017 2.829 -22.939 1.00 84.56 187 ILE A C 1
ATOM 1370 O O . ILE A 1 187 ? 34.341 3.022 -24.117 1.00 84.56 187 ILE A O 1
ATOM 1374 N N . ARG A 1 188 ? 34.907 2.381 -22.043 1.00 84.25 188 ARG A N 1
ATOM 1375 C CA . ARG A 1 188 ? 36.320 2.127 -22.359 1.00 84.25 188 ARG A CA 1
ATOM 1376 C C . ARG A 1 188 ? 36.488 1.026 -23.409 1.00 84.25 188 ARG A C 1
ATOM 1378 O O . ARG A 1 188 ? 37.291 1.191 -24.329 1.00 84.25 188 ARG A O 1
ATOM 1385 N N . LYS A 1 189 ? 35.734 -0.078 -23.316 1.00 82.81 189 LYS A N 1
ATOM 1386 C CA . LYS A 1 189 ? 35.728 -1.147 -24.336 1.00 82.81 189 LYS A CA 1
ATOM 1387 C C . LYS A 1 189 ? 35.318 -0.605 -25.706 1.00 82.81 189 LYS A C 1
ATOM 1389 O O . LYS A 1 189 ? 35.891 -1.010 -26.716 1.00 82.81 189 LYS A O 1
ATOM 1394 N N . CYS A 1 190 ? 34.408 0.365 -25.745 1.00 79.75 190 CYS A N 1
ATOM 1395 C CA . CYS A 1 190 ? 33.930 1.001 -26.972 1.00 79.75 190 CYS A CA 1
ATOM 1396 C C . CYS A 1 190 ? 34.831 2.132 -27.510 1.00 79.75 190 CYS A C 1
ATOM 1398 O O . CYS A 1 190 ? 34.435 2.832 -28.440 1.00 79.75 190 CYS A O 1
ATOM 1400 N N . GLY A 1 191 ? 36.056 2.289 -26.996 1.00 73.69 191 GLY A N 1
ATOM 1401 C CA . GLY A 1 191 ? 37.012 3.290 -27.483 1.00 73.69 191 GLY A CA 1
ATOM 1402 C C . GLY A 1 191 ? 36.934 4.644 -26.773 1.00 73.69 191 GLY A C 1
ATOM 1403 O O . GLY A 1 191 ? 37.498 5.610 -27.276 1.00 73.69 191 GLY A O 1
ATOM 1404 N N . GLY A 1 192 ? 36.268 4.715 -25.615 1.00 68.19 192 GLY A N 1
ATOM 1405 C CA . GLY A 1 192 ? 36.278 5.885 -24.729 1.00 68.19 192 GLY A CA 1
ATOM 1406 C C . GLY A 1 192 ? 35.290 6.998 -25.090 1.00 68.19 192 GLY A C 1
ATOM 1407 O O . GLY A 1 192 ? 35.237 7.991 -24.375 1.00 68.19 192 GLY A O 1
ATOM 1408 N N . GLY A 1 193 ? 34.514 6.842 -26.166 1.00 68.12 193 GLY A N 1
ATOM 1409 C CA . GLY A 1 193 ? 33.446 7.765 -26.554 1.00 68.12 193 GLY A CA 1
ATOM 1410 C C . GLY A 1 193 ? 32.077 7.094 -26.502 1.00 68.12 193 GLY A C 1
ATOM 1411 O O . GLY A 1 193 ? 31.947 5.908 -26.814 1.00 68.12 193 GLY A O 1
ATOM 1412 N N . GLU A 1 194 ? 31.044 7.854 -26.143 1.00 68.44 194 GLU A N 1
ATOM 1413 C CA . GLU A 1 194 ? 29.683 7.323 -26.020 1.00 68.44 194 GLU A CA 1
ATOM 1414 C C . GLU A 1 194 ? 28.959 7.126 -27.362 1.00 68.44 194 GLU A C 1
ATOM 1416 O O . GLU A 1 194 ? 27.872 6.548 -27.406 1.00 68.44 194 GLU A O 1
ATOM 1421 N N . ASP A 1 195 ? 29.537 7.602 -28.462 1.00 69.81 195 ASP A N 1
ATOM 1422 C CA . ASP A 1 195 ? 28.899 7.642 -29.787 1.00 69.81 195 ASP A CA 1
ATOM 1423 C C . ASP A 1 195 ? 28.761 6.266 -30.453 1.00 69.81 195 ASP A C 1
ATOM 1425 O O . ASP A 1 195 ? 28.086 6.134 -31.469 1.00 69.81 195 ASP A O 1
ATOM 1429 N N . ASN A 1 196 ? 29.384 5.229 -29.882 1.00 74.94 196 ASN A N 1
ATOM 1430 C CA . ASN A 1 196 ? 29.305 3.851 -30.376 1.00 74.94 196 ASN A CA 1
ATOM 1431 C C . ASN A 1 196 ? 28.642 2.885 -29.385 1.00 74.94 196 ASN A C 1
ATOM 1433 O O . ASN A 1 196 ? 28.620 1.678 -29.644 1.00 74.94 196 ASN A O 1
ATOM 1437 N N . ILE A 1 197 ? 28.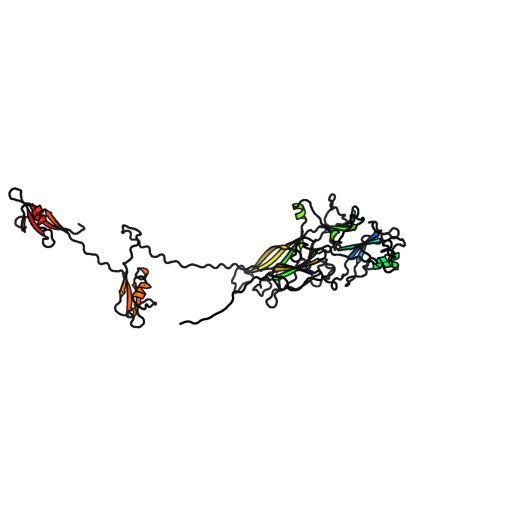139 3.373 -28.252 1.00 81.44 197 ILE A N 1
ATOM 1438 C CA . ILE A 1 197 ? 27.555 2.529 -27.205 1.00 81.44 197 ILE A CA 1
ATOM 1439 C C . ILE A 1 197 ? 26.210 1.961 -27.666 1.00 81.44 197 ILE A C 1
ATOM 1441 O O . ILE A 1 197 ? 25.476 2.605 -28.411 1.00 81.44 197 ILE A O 1
ATOM 1445 N N . TYR A 1 198 ? 25.941 0.711 -27.274 1.00 84.19 198 TYR A N 1
ATOM 1446 C CA . TYR A 1 198 ? 24.751 -0.056 -27.662 1.00 84.19 198 TYR A CA 1
ATOM 1447 C C . TYR A 1 198 ? 24.476 -0.064 -29.171 1.00 84.19 198 TYR A C 1
ATOM 1449 O O . TYR A 1 198 ? 23.335 -0.019 -29.615 1.00 84.19 198 TYR A O 1
ATOM 1457 N N . SER A 1 199 ? 25.544 -0.131 -29.965 1.00 85.56 199 SER A N 1
ATOM 1458 C CA . SER A 1 199 ? 25.509 -0.311 -31.417 1.00 85.56 199 SER A CA 1
ATOM 1459 C C . SER A 1 199 ? 26.077 -1.679 -31.812 1.00 85.56 199 SER A C 1
ATOM 1461 O O . SER A 1 199 ? 26.678 -2.383 -30.994 1.00 85.56 199 SER A O 1
ATOM 1463 N N . ALA A 1 200 ? 26.025 -2.020 -33.105 1.00 84.50 200 ALA A N 1
ATOM 1464 C CA . ALA A 1 200 ? 26.721 -3.196 -33.637 1.00 84.50 200 ALA A CA 1
ATOM 1465 C C . ALA A 1 200 ? 28.230 -3.211 -33.298 1.00 84.50 200 ALA A C 1
ATOM 1467 O O . ALA A 1 200 ? 28.838 -4.277 -33.203 1.00 84.50 200 ALA A O 1
ATOM 1468 N N . PHE A 1 201 ? 28.856 -2.041 -33.118 1.00 83.75 201 PHE A N 1
ATOM 1469 C CA . PHE A 1 201 ? 30.263 -1.930 -32.727 1.00 83.75 201 PHE A CA 1
ATOM 1470 C C . PHE A 1 201 ? 30.503 -2.318 -31.260 1.00 83.75 201 PHE A C 1
ATOM 1472 O O . PHE A 1 201 ? 31.512 -2.973 -30.975 1.00 83.75 201 PHE A O 1
ATOM 1479 N N . ALA A 1 202 ? 29.595 -1.925 -30.363 1.00 85.19 202 ALA A N 1
ATOM 1480 C CA . ALA A 1 202 ? 29.618 -2.279 -28.943 1.00 85.19 202 ALA A CA 1
ATOM 1481 C C . ALA A 1 202 ? 29.328 -3.773 -28.742 1.00 85.19 202 ALA A C 1
ATOM 1483 O O . ALA A 1 202 ? 30.087 -4.463 -28.064 1.00 85.19 202 ALA A O 1
ATOM 1484 N N . ALA A 1 203 ? 28.320 -4.301 -29.442 1.00 85.25 203 ALA A N 1
ATOM 1485 C CA . ALA A 1 203 ? 27.927 -5.707 -29.359 1.00 85.25 203 ALA A CA 1
ATOM 1486 C C . ALA A 1 203 ? 29.062 -6.676 -29.743 1.00 85.25 203 ALA A C 1
ATOM 1488 O O . ALA A 1 203 ? 29.231 -7.714 -29.115 1.00 85.25 203 ALA A O 1
ATOM 1489 N N . ARG A 1 204 ? 29.903 -6.320 -30.729 1.00 84.19 204 ARG A N 1
ATOM 1490 C CA . ARG A 1 204 ? 31.102 -7.099 -31.127 1.00 84.19 204 ARG A CA 1
ATOM 1491 C C . ARG A 1 204 ? 32.210 -7.134 -30.066 1.00 84.19 204 ARG A C 1
ATOM 1493 O O . ARG A 1 204 ? 33.217 -7.806 -30.269 1.00 84.19 204 ARG A O 1
ATOM 1500 N N . ARG A 1 205 ? 32.069 -6.352 -28.997 1.00 85.88 205 ARG A N 1
ATOM 1501 C CA . ARG A 1 205 ? 32.996 -6.251 -27.861 1.00 85.88 205 ARG A CA 1
ATOM 1502 C C . ARG A 1 205 ? 32.329 -6.672 -26.555 1.00 85.88 205 ARG A C 1
ATOM 1504 O O . ARG A 1 205 ? 32.771 -6.250 -25.488 1.00 85.88 205 ARG A O 1
ATOM 1511 N N . ASP A 1 206 ? 31.253 -7.447 -26.669 1.00 84.06 206 ASP A N 1
ATOM 1512 C CA . ASP A 1 206 ? 30.476 -7.974 -25.551 1.00 84.06 206 ASP A CA 1
ATOM 1513 C C . ASP A 1 206 ? 29.855 -6.880 -24.666 1.00 84.06 206 ASP A C 1
ATOM 1515 O O . ASP A 1 206 ? 29.621 -7.088 -23.479 1.00 84.06 206 ASP A O 1
ATOM 1519 N N . VAL A 1 207 ? 29.580 -5.704 -25.244 1.00 85.12 207 VAL A N 1
ATOM 1520 C CA . VAL A 1 207 ? 28.830 -4.624 -24.591 1.00 85.12 207 VAL A CA 1
ATOM 1521 C C . VAL A 1 207 ? 27.400 -4.643 -25.126 1.00 85.12 207 VAL A C 1
ATOM 1523 O O . VAL A 1 207 ? 27.162 -4.307 -26.288 1.00 85.12 207 VAL A O 1
ATOM 1526 N N . GLN A 1 208 ? 26.462 -5.059 -24.277 1.00 86.31 208 GLN A N 1
ATOM 1527 C CA . GLN A 1 208 ? 25.031 -5.191 -24.570 1.00 86.31 208 GLN A CA 1
ATOM 1528 C C . GLN A 1 208 ? 24.222 -4.288 -23.627 1.00 86.31 208 GLN A C 1
ATOM 1530 O O . GLN A 1 208 ? 24.676 -4.025 -22.514 1.00 86.31 208 GLN A O 1
ATOM 1535 N N . PRO A 1 209 ? 23.038 -3.802 -24.033 1.00 87.81 209 PRO A N 1
ATOM 1536 C CA . PRO A 1 209 ? 22.204 -2.969 -23.180 1.00 87.81 209 PRO A CA 1
ATOM 1537 C C . PRO A 1 209 ? 21.714 -3.752 -21.964 1.00 87.81 209 PRO A C 1
ATOM 1539 O O . PRO A 1 209 ? 21.173 -4.849 -22.088 1.00 87.81 209 PRO A O 1
ATOM 1542 N N . ASN A 1 210 ? 21.870 -3.151 -20.787 1.00 88.00 210 ASN A N 1
ATOM 1543 C CA . ASN A 1 210 ? 21.323 -3.654 -19.535 1.00 88.00 210 ASN A CA 1
ATOM 1544 C C . ASN A 1 210 ? 20.390 -2.599 -18.935 1.00 88.00 210 ASN A C 1
ATOM 1546 O O . ASN A 1 210 ? 20.852 -1.584 -18.411 1.00 88.00 210 ASN A O 1
ATOM 1550 N N . ILE A 1 211 ? 19.080 -2.824 -19.043 1.00 89.00 211 ILE A N 1
ATOM 1551 C CA . ILE A 1 211 ? 18.066 -1.933 -18.474 1.00 89.00 211 ILE A CA 1
ATOM 1552 C C . ILE A 1 211 ? 17.886 -2.301 -17.002 1.00 89.00 211 ILE A C 1
ATOM 1554 O O . ILE A 1 211 ? 17.397 -3.383 -16.677 1.00 89.00 211 ILE A O 1
ATOM 1558 N N . LYS A 1 212 ? 18.267 -1.385 -16.110 1.00 88.25 212 LYS A N 1
ATOM 1559 C CA . LYS A 1 212 ? 17.996 -1.518 -14.677 1.00 88.25 212 LYS A CA 1
ATOM 1560 C C . LYS A 1 212 ? 16.603 -0.969 -14.403 1.00 88.25 212 LYS A C 1
ATOM 1562 O O . LYS A 1 212 ? 16.379 0.225 -14.571 1.00 88.25 212 LYS A O 1
ATOM 1567 N N . PHE A 1 213 ? 15.682 -1.856 -14.044 1.00 86.56 213 PHE A N 1
ATOM 1568 C CA . PHE A 1 213 ? 14.325 -1.478 -13.670 1.00 86.56 213 PHE A CA 1
ATOM 1569 C C . PHE A 1 213 ? 14.284 -1.052 -12.207 1.00 86.56 213 PHE A C 1
ATOM 1571 O O . PHE A 1 213 ? 14.809 -1.752 -11.340 1.00 86.56 213 PHE A O 1
ATOM 1578 N N . GLU A 1 214 ? 13.633 0.075 -11.951 1.00 88.62 214 GLU A N 1
ATOM 1579 C CA . GLU A 1 214 ? 13.351 0.578 -10.612 1.00 88.62 214 GLU A CA 1
ATOM 1580 C C . GLU A 1 214 ? 11.841 0.572 -10.368 1.00 88.62 214 GLU A C 1
ATOM 1582 O O . GLU A 1 214 ? 11.052 0.888 -11.263 1.00 88.62 214 GLU A O 1
ATOM 1587 N N . HIS A 1 215 ? 11.442 0.207 -9.151 1.00 86.81 215 HIS A N 1
ATOM 1588 C CA . HIS A 1 215 ? 10.054 0.271 -8.702 1.00 86.81 215 HIS A CA 1
ATOM 1589 C C . HIS A 1 215 ? 9.674 1.714 -8.382 1.00 86.81 215 HIS A C 1
ATOM 1591 O O . HIS A 1 215 ? 10.348 2.378 -7.595 1.00 86.81 215 HIS A O 1
ATOM 1597 N N . LEU A 1 216 ? 8.568 2.191 -8.952 1.00 87.25 216 LEU A N 1
ATOM 1598 C CA . LEU A 1 216 ? 8.129 3.582 -8.794 1.00 87.25 216 LEU A CA 1
ATOM 1599 C C . LEU A 1 216 ? 7.060 3.753 -7.702 1.00 87.25 216 LEU A C 1
ATOM 1601 O O . LEU A 1 216 ? 6.700 4.877 -7.361 1.00 87.25 216 LEU A O 1
ATOM 1605 N N . LEU A 1 217 ? 6.560 2.649 -7.138 1.00 88.88 217 LEU A N 1
ATOM 1606 C CA . LEU A 1 217 ? 5.551 2.631 -6.076 1.00 88.88 217 LEU A CA 1
ATOM 1607 C C . LEU A 1 217 ? 6.165 2.288 -4.710 1.00 88.88 217 LEU A C 1
ATOM 1609 O O . LEU A 1 217 ? 7.229 1.673 -4.625 1.00 88.88 217 LEU A O 1
ATOM 1613 N N . SER A 1 218 ? 5.483 2.670 -3.630 1.00 87.38 218 SER A N 1
ATOM 1614 C CA . SER A 1 218 ? 5.803 2.232 -2.268 1.00 87.38 218 SER A CA 1
ATOM 1615 C C . SER A 1 218 ? 5.040 0.952 -1.938 1.00 87.38 218 SER A C 1
ATOM 1617 O O . SER A 1 218 ? 3.830 0.870 -2.153 1.00 87.38 218 SER A O 1
ATOM 1619 N N . ARG A 1 219 ? 5.725 -0.038 -1.360 1.00 86.19 219 ARG A N 1
ATOM 1620 C CA . ARG A 1 219 ? 5.126 -1.325 -0.981 1.00 86.19 219 ARG A CA 1
ATOM 1621 C C . ARG A 1 219 ? 4.770 -1.352 0.503 1.00 86.19 219 ARG A C 1
ATOM 1623 O O . ARG A 1 219 ? 5.647 -1.163 1.339 1.00 86.19 219 ARG A O 1
ATOM 1630 N N . LEU A 1 220 ? 3.512 -1.618 0.840 1.00 87.19 220 LEU A N 1
ATOM 1631 C CA . LEU A 1 220 ? 2.989 -1.680 2.207 1.00 87.19 220 LEU A CA 1
ATOM 1632 C C . LEU A 1 220 ? 2.574 -3.117 2.558 1.00 87.19 220 LEU A C 1
ATOM 1634 O O . LEU A 1 220 ? 1.634 -3.657 1.979 1.00 87.19 220 LEU A O 1
ATOM 1638 N N . ASN A 1 221 ? 3.251 -3.727 3.528 1.00 85.69 221 ASN A N 1
ATOM 1639 C CA . ASN A 1 221 ? 2.929 -5.050 4.061 1.00 85.69 221 ASN A CA 1
ATOM 1640 C C . ASN A 1 221 ? 2.206 -4.896 5.395 1.00 85.69 221 ASN A C 1
ATOM 1642 O O . ASN A 1 221 ? 2.775 -4.333 6.330 1.00 85.69 221 ASN A O 1
ATOM 1646 N N . PHE A 1 222 ? 0.988 -5.419 5.512 1.00 87.94 222 PHE A N 1
ATOM 1647 C CA . PHE A 1 222 ? 0.191 -5.272 6.726 1.00 87.94 222 PHE A CA 1
ATOM 1648 C C . PHE A 1 222 ? 0.266 -6.504 7.620 1.00 87.94 222 PHE A C 1
ATOM 1650 O O . PHE A 1 222 ? 0.095 -7.642 7.184 1.00 87.94 222 PHE A O 1
ATOM 1657 N N . GLN A 1 223 ? 0.476 -6.256 8.906 1.00 86.94 223 GLN A N 1
ATOM 1658 C CA . GLN A 1 223 ? 0.448 -7.261 9.955 1.00 86.94 223 GLN A CA 1
ATOM 1659 C C . GLN A 1 223 ? -0.415 -6.775 11.105 1.00 86.94 223 GLN A C 1
ATOM 1661 O O . GLN A 1 223 ? -0.419 -5.586 11.421 1.00 86.94 223 GLN A O 1
ATOM 1666 N N . VAL A 1 224 ? -1.091 -7.699 11.778 1.00 86.00 224 VAL A N 1
ATOM 1667 C CA . VAL A 1 224 ? -1.910 -7.386 12.948 1.00 86.00 224 VAL A CA 1
ATOM 1668 C C . VAL A 1 224 ? -1.457 -8.124 14.192 1.00 86.00 224 VAL A C 1
ATOM 1670 O O . VAL A 1 224 ? -1.041 -9.282 14.141 1.00 86.00 224 VAL A O 1
ATOM 1673 N N . LEU A 1 225 ? -1.541 -7.422 15.316 1.00 83.94 225 LEU A N 1
ATOM 1674 C CA . LEU A 1 225 ? -1.315 -7.926 16.662 1.00 83.94 225 LEU A CA 1
ATOM 1675 C C . LEU A 1 225 ? -2.613 -7.814 17.449 1.00 83.94 225 LEU A C 1
ATOM 1677 O O . LEU A 1 225 ? -3.272 -6.779 17.396 1.00 83.94 225 LEU A O 1
ATOM 1681 N N . ASP A 1 226 ? -2.943 -8.830 18.236 1.00 79.62 226 ASP A N 1
ATOM 1682 C CA . ASP A 1 226 ? -4.000 -8.688 19.235 1.00 79.62 226 ASP A CA 1
ATOM 1683 C C . ASP A 1 226 ? -3.464 -7.884 20.429 1.00 79.62 226 ASP A C 1
ATOM 1685 O O . ASP A 1 226 ? -2.552 -8.321 21.133 1.00 79.62 226 ASP A O 1
ATOM 1689 N N . GLY A 1 227 ? -4.019 -6.697 20.657 1.00 73.38 227 GLY A N 1
ATOM 1690 C CA . GLY A 1 227 ? -3.604 -5.793 21.728 1.00 73.38 227 GLY A CA 1
ATOM 1691 C C . GLY A 1 227 ? -3.937 -6.304 23.123 1.00 73.38 227 GLY A C 1
ATOM 1692 O O . GLY A 1 227 ? -3.327 -5.881 24.105 1.00 73.38 227 GLY A O 1
ATOM 1693 N N . LYS A 1 228 ? -4.883 -7.238 23.240 1.00 74.19 228 LYS A N 1
ATOM 1694 C CA . LYS A 1 228 ? -5.200 -7.887 24.509 1.00 74.19 228 LYS A CA 1
ATOM 1695 C C . LYS A 1 228 ? -5.812 -9.240 24.237 1.00 74.19 228 LYS A C 1
ATOM 1697 O O . LYS A 1 228 ? -6.887 -9.291 23.653 1.00 74.19 228 LYS A O 1
ATOM 1702 N N . LYS A 1 229 ? -5.187 -10.296 24.775 1.00 67.56 229 LYS A N 1
ATOM 1703 C CA . LYS A 1 229 ? -5.639 -11.675 24.580 1.00 67.56 229 LYS A CA 1
ATOM 1704 C C . LYS A 1 229 ? -7.133 -11.745 24.809 1.00 67.56 229 LYS A C 1
ATOM 1706 O O . LYS A 1 229 ? -7.606 -11.582 25.939 1.00 67.56 229 LYS A O 1
ATOM 1711 N N . THR A 1 230 ? -7.857 -11.974 23.726 1.00 60.88 230 THR A N 1
ATOM 1712 C CA . THR A 1 230 ? -9.277 -12.261 23.808 1.00 60.88 230 THR A CA 1
ATOM 1713 C C . THR A 1 230 ? -9.435 -13.477 24.726 1.00 60.88 230 THR A C 1
ATOM 1715 O O . THR A 1 230 ? -8.790 -14.508 24.549 1.00 60.88 230 THR A O 1
ATOM 1718 N N . ALA A 1 231 ? -10.230 -13.337 25.792 1.00 53.47 231 ALA A N 1
ATOM 1719 C CA . ALA A 1 231 ? -10.351 -14.342 26.859 1.00 53.47 231 ALA A CA 1
ATOM 1720 C C . ALA A 1 231 ? -11.035 -15.648 26.403 1.00 53.47 231 ALA A C 1
ATOM 1722 O O . ALA A 1 231 ? -11.295 -16.539 27.207 1.00 53.47 231 ALA A O 1
ATOM 1723 N N . THR A 1 232 ? -11.342 -15.751 25.113 1.00 53.84 232 THR A N 1
ATOM 1724 C CA . THR A 1 232 ? -12.030 -16.867 24.488 1.00 53.84 232 THR A CA 1
ATOM 1725 C C . THR A 1 232 ? -11.023 -17.762 23.773 1.00 53.84 232 THR A C 1
ATOM 1727 O O . THR A 1 232 ? -10.156 -17.294 23.042 1.00 53.84 232 THR A O 1
ATOM 1730 N N . THR A 1 233 ? -11.139 -19.072 23.977 1.00 54.75 233 THR A N 1
ATOM 1731 C CA . THR A 1 233 ? -10.431 -20.089 23.182 1.00 54.75 233 THR A CA 1
ATOM 1732 C C . THR A 1 233 ? -11.136 -20.385 21.856 1.00 54.75 233 THR A C 1
ATOM 1734 O O . THR A 1 233 ? -10.640 -21.186 21.074 1.00 54.75 233 THR A O 1
ATOM 1737 N N . ASP A 1 234 ? -12.306 -19.783 21.630 1.00 64.94 234 ASP A N 1
ATOM 1738 C CA . ASP A 1 234 ? -13.120 -19.937 20.427 1.00 64.94 234 ASP A CA 1
ATOM 1739 C C . ASP A 1 234 ? -12.673 -18.931 19.345 1.00 64.94 234 ASP A C 1
ATOM 1741 O O . ASP A 1 234 ? -12.852 -17.719 19.545 1.00 64.94 234 ASP A O 1
ATOM 1745 N N . PRO A 1 235 ? -12.114 -19.403 18.211 1.00 66.19 235 PRO A N 1
ATOM 1746 C CA . PRO A 1 235 ? -11.659 -18.554 17.110 1.00 66.19 235 PRO A CA 1
ATOM 1747 C C . PRO A 1 235 ? -12.771 -17.702 16.490 1.00 66.19 235 PRO A C 1
ATOM 1749 O O . PRO A 1 235 ? -12.482 -16.669 15.886 1.00 66.19 235 PRO A O 1
ATOM 1752 N N . ASP A 1 236 ? -14.038 -18.098 16.634 1.00 71.69 236 ASP A N 1
ATOM 1753 C CA . ASP A 1 236 ? -15.167 -17.372 16.051 1.00 71.69 236 ASP A CA 1
ATOM 1754 C C . ASP A 1 236 ? -15.614 -16.167 16.871 1.00 71.69 236 ASP A C 1
ATOM 1756 O O . ASP A 1 236 ? -16.281 -15.279 16.342 1.00 71.69 236 ASP A O 1
ATOM 1760 N N . LYS A 1 237 ? -15.186 -16.092 18.133 1.00 74.44 237 LYS A N 1
ATOM 1761 C CA . LYS A 1 237 ? -15.454 -14.973 19.051 1.00 74.44 237 LYS A CA 1
ATOM 1762 C C . LYS A 1 237 ? -14.269 -14.016 19.189 1.00 74.44 237 LYS A C 1
ATOM 1764 O O . LYS A 1 237 ? -14.383 -12.972 19.837 1.00 74.44 237 LYS A O 1
ATOM 1769 N N . ALA A 1 238 ? -13.128 -14.372 18.602 1.00 79.94 238 ALA A N 1
ATOM 1770 C CA . ALA A 1 238 ? -11.970 -13.499 18.509 1.00 79.94 238 ALA A CA 1
ATOM 1771 C C . ALA A 1 238 ? -12.254 -12.311 17.573 1.00 79.94 238 ALA A C 1
ATOM 1773 O O . ALA A 1 238 ? -13.134 -12.370 16.711 1.00 79.94 238 ALA A O 1
ATOM 1774 N N . VAL A 1 239 ? -11.500 -11.226 17.748 1.00 85.75 239 VAL A N 1
ATOM 1775 C CA . VAL A 1 239 ? -11.503 -10.115 16.791 1.00 85.75 239 VAL A CA 1
ATOM 1776 C C . VAL A 1 239 ? -10.923 -10.600 15.460 1.00 85.75 239 VAL A C 1
ATOM 1778 O O . VAL A 1 239 ? -9.893 -11.272 15.436 1.00 85.75 239 VAL A O 1
ATOM 1781 N N . LYS A 1 240 ? -11.588 -10.277 14.351 1.00 89.44 240 LYS A N 1
ATOM 1782 C CA . LYS A 1 240 ? -11.167 -10.634 12.993 1.00 89.44 240 LYS A CA 1
ATOM 1783 C C . LYS A 1 240 ? -11.023 -9.367 12.160 1.00 89.44 240 LYS A C 1
ATOM 1785 O O . LYS A 1 240 ? -11.900 -8.508 12.187 1.00 89.44 240 LYS A O 1
ATOM 1790 N N . VAL A 1 241 ? -9.946 -9.270 11.394 1.00 90.75 241 VAL A N 1
ATOM 1791 C CA . VAL A 1 241 ? -9.717 -8.196 10.422 1.00 90.75 241 VAL A CA 1
ATOM 1792 C C . VAL A 1 241 ? -10.365 -8.603 9.113 1.00 90.75 241 VAL A C 1
ATOM 1794 O O . VAL A 1 241 ? -9.984 -9.615 8.533 1.00 90.75 241 VAL A O 1
ATOM 1797 N N . THR A 1 242 ? -11.362 -7.850 8.662 1.00 91.62 242 THR A N 1
ATOM 1798 C CA . THR A 1 242 ? -12.114 -8.148 7.433 1.00 91.62 242 THR A CA 1
ATOM 1799 C C . THR A 1 242 ? -11.594 -7.390 6.224 1.00 91.62 242 THR A C 1
ATOM 1801 O O . THR A 1 242 ? -11.842 -7.801 5.097 1.00 91.62 242 THR A O 1
ATOM 1804 N N . GLY A 1 243 ? -10.860 -6.300 6.438 1.00 92.00 243 GLY A N 1
ATOM 1805 C CA . GLY A 1 243 ? -10.288 -5.511 5.359 1.00 92.00 243 GLY A CA 1
ATOM 1806 C C . GLY A 1 243 ? -9.401 -4.395 5.877 1.00 92.00 243 GLY A C 1
ATOM 1807 O O . GLY A 1 243 ? -9.649 -3.837 6.944 1.00 92.00 243 GLY A O 1
ATOM 1808 N N . ILE A 1 244 ? -8.386 -4.055 5.091 1.00 92.81 244 ILE A N 1
ATOM 1809 C CA . ILE A 1 244 ? -7.579 -2.851 5.267 1.00 92.81 244 ILE A CA 1
ATOM 1810 C C . ILE A 1 244 ? -7.633 -2.093 3.945 1.00 92.81 244 ILE A C 1
ATOM 1812 O O . ILE A 1 244 ? -7.435 -2.689 2.881 1.00 92.81 244 ILE A O 1
ATOM 1816 N N . THR A 1 245 ? -7.919 -0.797 4.006 1.00 93.75 245 THR A N 1
ATOM 1817 C CA . THR A 1 245 ? -7.859 0.091 2.844 1.00 93.75 245 THR A CA 1
ATOM 1818 C C . THR A 1 245 ? -6.900 1.246 3.095 1.00 93.75 245 THR A C 1
ATOM 1820 O O . THR A 1 245 ? -6.690 1.668 4.233 1.00 93.75 245 THR A O 1
ATOM 1823 N N . VAL A 1 246 ? -6.284 1.728 2.019 1.00 94.12 246 VAL A N 1
ATOM 1824 C CA . VAL A 1 246 ? -5.325 2.833 2.026 1.00 94.12 246 VAL A CA 1
ATOM 1825 C C . VAL A 1 246 ? -5.794 3.868 1.016 1.00 94.12 246 VAL A C 1
ATOM 1827 O O . VAL A 1 246 ? -5.936 3.554 -0.167 1.00 94.12 246 VAL A O 1
ATOM 1830 N N . LYS A 1 247 ? -6.022 5.107 1.455 1.00 93.00 247 LYS A N 1
ATOM 1831 C CA . LYS A 1 247 ? -6.308 6.220 0.547 1.00 93.00 247 LYS A CA 1
ATOM 1832 C C . LYS A 1 247 ? -5.010 6.700 -0.088 1.00 93.00 247 LYS A C 1
ATOM 1834 O O . LYS A 1 247 ? -4.140 7.245 0.587 1.00 93.00 247 LYS A O 1
ATOM 1839 N N . SER A 1 248 ? -4.894 6.505 -1.397 1.00 92.12 248 SER A N 1
ATOM 1840 C CA . SER A 1 248 ? -3.770 6.987 -2.201 1.00 92.12 248 SER A CA 1
ATOM 1841 C C . SER A 1 248 ? -4.259 7.505 -3.551 1.00 92.12 248 SER A C 1
ATOM 1843 O O . SER A 1 248 ? -5.380 7.224 -3.982 1.00 92.12 248 SER A O 1
ATOM 1845 N N . LYS A 1 249 ? -3.427 8.299 -4.225 1.00 89.06 249 LYS A N 1
ATOM 1846 C CA . LYS A 1 249 ? -3.658 8.643 -5.629 1.00 89.06 249 LYS A CA 1
ATOM 1847 C C . LYS A 1 249 ? -3.537 7.360 -6.452 1.00 89.06 249 LYS A C 1
ATOM 1849 O O . LYS A 1 249 ? -2.736 6.484 -6.131 1.00 89.06 249 LYS A O 1
ATOM 1854 N N . ALA A 1 250 ? -4.343 7.248 -7.500 1.00 87.88 250 ALA A N 1
ATOM 1855 C CA . ALA A 1 250 ? -4.469 6.001 -8.251 1.00 87.88 250 ALA A CA 1
ATOM 1856 C C . ALA A 1 250 ? -4.266 6.155 -9.761 1.00 87.88 250 ALA A C 1
ATOM 1858 O O . ALA A 1 250 ? -4.305 5.157 -10.472 1.00 87.88 250 ALA A O 1
ATOM 1859 N N . THR A 1 251 ? -4.084 7.375 -10.268 1.00 86.94 251 THR A N 1
ATOM 1860 C CA . THR A 1 251 ? -3.986 7.650 -11.707 1.00 86.94 251 THR A CA 1
ATOM 1861 C C . THR A 1 251 ? -2.891 8.664 -12.013 1.00 86.94 251 THR A C 1
ATOM 1863 O O . THR A 1 251 ? -2.511 9.476 -11.161 1.00 86.94 251 THR A O 1
ATOM 1866 N N . GLY A 1 252 ? -2.371 8.593 -13.234 1.00 86.56 252 GLY A N 1
ATOM 1867 C CA . GLY A 1 252 ? -1.341 9.498 -13.720 1.00 86.56 252 GLY A CA 1
ATOM 1868 C C . GLY A 1 252 ? -0.762 9.056 -15.059 1.00 86.56 252 GLY A C 1
ATOM 1869 O O . GLY A 1 252 ? -1.388 8.317 -15.825 1.00 86.56 252 GLY A O 1
ATOM 1870 N N . LYS A 1 253 ? 0.458 9.516 -15.330 1.00 88.44 253 LYS A N 1
ATOM 1871 C CA . LYS A 1 253 ? 1.252 9.197 -16.515 1.00 88.44 253 LYS A CA 1
ATOM 1872 C C . LYS A 1 253 ? 2.647 8.731 -16.133 1.00 88.44 253 LYS A C 1
ATOM 1874 O O . LYS A 1 253 ? 3.256 9.260 -15.211 1.00 88.44 253 LYS A O 1
ATOM 1879 N N . LEU A 1 254 ? 3.171 7.791 -16.898 1.00 91.19 254 LEU A N 1
ATOM 1880 C CA . LEU A 1 254 ? 4.561 7.374 -16.853 1.00 91.19 254 LEU A CA 1
ATOM 1881 C C . LEU A 1 254 ? 5.296 7.936 -18.072 1.00 91.19 254 LEU A C 1
ATOM 1883 O O . LEU A 1 254 ? 4.825 7.786 -19.201 1.00 91.19 254 LEU A O 1
ATOM 1887 N N . VAL A 1 255 ? 6.453 8.552 -17.848 1.00 91.00 255 VAL A N 1
ATOM 1888 C CA . VAL A 1 255 ? 7.405 8.916 -18.900 1.00 91.00 255 VAL A CA 1
ATOM 1889 C C . VAL A 1 255 ? 8.265 7.695 -19.210 1.00 91.00 255 VAL A C 1
ATOM 1891 O O . VAL A 1 255 ? 9.065 7.276 -18.387 1.00 91.00 255 VAL A O 1
ATOM 1894 N N . ILE A 1 256 ? 8.097 7.107 -20.391 1.00 90.50 256 ILE A N 1
ATOM 1895 C CA . ILE A 1 256 ? 8.853 5.920 -20.816 1.00 90.50 256 ILE A CA 1
ATOM 1896 C C . ILE A 1 256 ? 10.235 6.323 -21.341 1.00 90.50 256 ILE A C 1
ATOM 1898 O O . ILE A 1 256 ? 11.228 5.652 -21.071 1.00 90.50 256 ILE A O 1
ATOM 1902 N N . ALA A 1 257 ? 10.287 7.400 -22.127 1.00 89.81 257 ALA A N 1
ATOM 1903 C CA . ALA A 1 257 ? 11.505 7.935 -22.724 1.00 89.81 257 ALA A CA 1
ATOM 1904 C C . ALA A 1 257 ? 11.387 9.453 -22.894 1.00 89.81 257 ALA A C 1
ATOM 1906 O O . ALA A 1 257 ? 10.285 9.988 -23.030 1.00 89.81 257 ALA A O 1
ATOM 1907 N N . TYR A 1 258 ? 12.521 10.146 -22.913 1.00 90.00 258 TYR A N 1
ATOM 1908 C CA . TYR A 1 258 ? 12.590 11.600 -23.049 1.00 90.00 258 TYR A CA 1
ATOM 1909 C C . TYR A 1 258 ? 13.832 12.022 -23.840 1.00 90.00 258 TYR A C 1
ATOM 1911 O O . TYR A 1 258 ? 14.841 11.311 -23.854 1.00 90.00 258 TYR A O 1
ATOM 1919 N N . GLN A 1 259 ? 13.750 13.181 -24.499 1.00 85.75 259 GLN A N 1
ATOM 1920 C CA . GLN A 1 259 ? 14.851 13.792 -25.247 1.00 85.75 259 GLN A CA 1
ATOM 1921 C C . GLN A 1 259 ? 15.131 15.226 -24.774 1.00 85.75 259 GLN A C 1
ATOM 1923 O O . GLN A 1 259 ? 14.230 15.937 -24.341 1.00 85.75 259 GLN A O 1
ATOM 1928 N N . GLY A 1 260 ? 16.384 15.667 -24.900 1.00 74.12 260 GLY A N 1
ATOM 1929 C CA . GLY A 1 260 ? 16.810 17.014 -24.507 1.00 74.12 260 GLY A CA 1
ATOM 1930 C C . GLY A 1 260 ? 17.275 17.129 -23.049 1.00 74.12 260 GLY A C 1
ATOM 1931 O O . GLY A 1 260 ? 16.907 16.347 -22.180 1.00 74.12 260 GLY A O 1
ATOM 1932 N N . ALA A 1 261 ? 18.138 18.113 -22.781 1.00 61.66 261 ALA A N 1
ATOM 1933 C CA . ALA A 1 261 ? 18.742 18.296 -21.458 1.00 61.66 261 ALA A CA 1
ATOM 1934 C C . ALA A 1 261 ? 17.740 18.797 -20.400 1.00 61.66 261 ALA A C 1
ATOM 1936 O O . ALA A 1 261 ? 17.888 18.465 -19.229 1.00 61.66 261 ALA A O 1
ATOM 1937 N N . GLU A 1 262 ? 16.708 19.549 -20.800 1.00 61.03 262 GLU A N 1
ATOM 1938 C CA . GLU A 1 262 ? 15.726 20.130 -19.868 1.00 61.03 262 GLU A CA 1
ATOM 1939 C C . GLU A 1 262 ? 14.722 19.115 -19.298 1.00 61.03 262 GLU A C 1
ATOM 1941 O O . GLU A 1 262 ? 14.110 19.375 -18.268 1.00 61.03 262 GLU A O 1
ATOM 1946 N N . THR A 1 263 ? 14.569 17.948 -19.928 1.00 64.62 263 THR A N 1
ATOM 1947 C CA . THR A 1 263 ? 13.653 16.869 -19.509 1.00 64.62 263 THR A CA 1
ATOM 1948 C C . THR A 1 263 ? 14.384 15.717 -18.816 1.00 64.62 263 THR A C 1
ATOM 1950 O O . THR A 1 263 ? 13.822 14.640 -18.628 1.00 64.62 263 THR A O 1
ATOM 1953 N N . THR A 1 264 ? 15.651 15.919 -18.438 1.00 74.06 264 THR A N 1
ATOM 1954 C CA . THR A 1 264 ? 16.435 14.884 -17.759 1.00 74.06 264 THR A CA 1
ATOM 1955 C C . THR A 1 264 ? 15.973 14.732 -16.318 1.00 74.06 264 THR A C 1
ATOM 1957 O O . THR A 1 264 ? 16.067 15.669 -15.530 1.00 74.06 264 THR A O 1
ATOM 1960 N N . PHE A 1 265 ? 15.515 13.535 -15.967 1.00 78.75 265 PHE A N 1
ATOM 1961 C CA . PHE A 1 265 ? 15.184 13.186 -14.591 1.00 78.75 265 PHE A CA 1
ATOM 1962 C C . PHE A 1 265 ? 16.443 12.793 -13.814 1.00 78.75 265 PHE A C 1
ATOM 1964 O O . PHE A 1 265 ? 17.252 12.004 -14.309 1.00 78.75 265 PHE A O 1
ATOM 1971 N N . GLU A 1 266 ? 16.601 13.335 -12.604 1.00 76.69 266 GLU A N 1
ATOM 1972 C CA . GLU A 1 266 ? 17.689 12.947 -11.698 1.00 76.69 266 GLU A CA 1
ATOM 1973 C C . GLU A 1 266 ? 17.489 11.518 -11.179 1.00 76.69 266 GLU A C 1
ATOM 1975 O O . GLU A 1 266 ? 18.462 10.777 -11.043 1.00 76.69 266 GLU A O 1
ATOM 1980 N N . ASN A 1 267 ? 16.233 11.114 -10.947 1.00 80.06 267 ASN A N 1
ATOM 1981 C CA . ASN A 1 267 ? 15.867 9.779 -10.478 1.00 80.06 267 ASN A CA 1
ATOM 1982 C C . ASN A 1 267 ? 14.794 9.156 -11.380 1.00 80.06 267 ASN A C 1
ATOM 1984 O O . ASN A 1 267 ? 13.928 9.852 -11.912 1.00 80.06 267 ASN A O 1
ATOM 1988 N N . VAL A 1 268 ? 14.792 7.825 -11.520 1.00 79.25 268 VAL A N 1
ATOM 1989 C CA . VAL A 1 268 ? 13.767 7.120 -12.316 1.00 79.25 268 VAL A CA 1
ATOM 1990 C C . VAL A 1 268 ? 12.366 7.329 -11.727 1.00 79.25 268 VAL A C 1
ATOM 1992 O O . VAL A 1 268 ? 11.394 7.402 -12.472 1.00 79.25 268 VAL A O 1
ATOM 1995 N N . SER A 1 269 ? 12.254 7.530 -10.409 1.00 80.25 269 SER A N 1
ATOM 1996 C CA . SER A 1 269 ? 10.999 7.874 -9.727 1.00 80.25 269 SER A CA 1
ATOM 1997 C C . SER A 1 269 ? 10.295 9.108 -10.284 1.00 80.25 269 SER A C 1
ATOM 1999 O O . SER A 1 269 ? 9.067 9.157 -10.282 1.00 80.25 269 SER A O 1
ATOM 2001 N N . ASP A 1 270 ? 11.049 10.085 -10.787 1.00 85.38 270 ASP A N 1
ATOM 2002 C CA . ASP A 1 270 ? 10.495 11.348 -11.284 1.00 85.38 270 ASP A CA 1
ATOM 2003 C C . ASP A 1 270 ? 9.787 11.170 -12.642 1.00 85.38 270 ASP A C 1
ATOM 2005 O O . ASP A 1 270 ? 9.044 12.046 -13.085 1.00 85.38 270 ASP A O 1
ATOM 2009 N N . GLN A 1 271 ? 9.960 10.005 -13.282 1.00 87.69 271 GLN A N 1
ATOM 2010 C CA . GLN A 1 271 ? 9.226 9.610 -14.487 1.00 87.69 271 GLN A CA 1
ATOM 2011 C C . GLN A 1 271 ? 7.752 9.289 -14.192 1.00 87.69 271 GLN A C 1
ATOM 2013 O O . GLN A 1 271 ? 6.943 9.231 -15.122 1.00 87.69 271 GLN A O 1
ATOM 2018 N N . LEU A 1 272 ? 7.379 9.088 -12.922 1.00 89.25 272 LEU A N 1
ATOM 2019 C CA . LEU A 1 272 ? 5.995 8.884 -12.502 1.00 89.25 272 LEU A CA 1
ATOM 2020 C C . LEU A 1 272 ? 5.312 10.234 -12.227 1.00 89.25 272 LEU A C 1
ATOM 2022 O O . LEU A 1 272 ? 5.484 10.846 -11.175 1.00 89.25 272 LEU A O 1
ATOM 2026 N N . ILE A 1 273 ? 4.479 10.688 -13.162 1.00 88.56 273 ILE A N 1
ATOM 2027 C CA . ILE A 1 273 ? 3.719 11.937 -13.054 1.00 88.56 273 ILE A CA 1
ATOM 2028 C C . ILE A 1 273 ? 2.310 11.621 -12.554 1.00 88.56 273 ILE A C 1
ATOM 2030 O O . ILE A 1 273 ? 1.477 11.085 -13.280 1.00 88.56 273 ILE A O 1
ATOM 2034 N N . VAL A 1 274 ? 2.025 11.980 -11.308 1.00 87.00 274 VAL A N 1
ATOM 2035 C CA . VAL A 1 274 ? 0.726 11.730 -10.667 1.00 87.00 274 VAL A CA 1
ATOM 2036 C C . VAL A 1 274 ? -0.290 12.800 -11.066 1.00 87.00 274 VAL A C 1
ATOM 2038 O O . VAL A 1 274 ? 0.050 13.985 -11.153 1.00 87.00 274 VAL A O 1
ATOM 2041 N N . ASP A 1 275 ? -1.548 12.402 -11.271 1.00 84.25 275 ASP A N 1
ATOM 2042 C CA . ASP A 1 275 ? -2.628 13.359 -11.508 1.00 84.25 275 ASP A CA 1
ATOM 2043 C C . ASP A 1 275 ? -2.806 14.295 -10.305 1.00 84.25 275 ASP A C 1
ATOM 2045 O O . ASP A 1 275 ? -2.904 13.865 -9.149 1.00 84.25 275 ASP A O 1
ATOM 2049 N N . LYS A 1 276 ? -2.887 15.594 -10.597 1.00 84.75 276 LYS A N 1
ATOM 2050 C CA . LYS A 1 276 ? -3.095 16.650 -9.605 1.00 84.75 276 LYS A CA 1
ATOM 2051 C C . LYS A 1 276 ? -4.056 17.705 -10.127 1.00 84.75 276 LYS A C 1
ATOM 2053 O O . LYS A 1 276 ? -3.988 18.070 -11.302 1.00 84.75 276 LYS A O 1
ATOM 2058 N N . ASP A 1 277 ? -4.890 18.231 -9.242 1.00 83.25 277 ASP A N 1
ATOM 2059 C CA . ASP A 1 277 ? -5.733 19.395 -9.519 1.00 83.25 277 ASP A CA 1
ATOM 2060 C C . ASP A 1 277 ? -5.219 20.609 -8.726 1.00 83.25 277 ASP A C 1
ATOM 2062 O O . ASP A 1 277 ? -4.630 20.476 -7.654 1.00 83.25 277 ASP A O 1
ATOM 2066 N N . ALA A 1 278 ? -5.376 21.808 -9.287 1.00 82.56 278 ALA A N 1
ATOM 2067 C CA . ALA A 1 278 ? -5.038 23.045 -8.583 1.00 82.56 278 ALA A CA 1
ATOM 2068 C C . ALA A 1 278 ? -6.082 23.374 -7.502 1.00 82.56 278 ALA A C 1
ATOM 2070 O O . ALA A 1 278 ? -5.768 24.041 -6.516 1.00 82.56 278 ALA A O 1
ATOM 2071 N N . ASP A 1 279 ? -7.317 22.912 -7.695 1.00 87.31 279 ASP A N 1
ATOM 2072 C CA . ASP A 1 279 ? -8.392 22.983 -6.719 1.00 87.31 279 ASP A CA 1
ATOM 2073 C C . ASP A 1 279 ? -8.241 21.867 -5.677 1.00 87.31 279 ASP A C 1
ATOM 2075 O O . ASP A 1 279 ? -8.145 20.688 -6.012 1.00 87.31 279 ASP A O 1
ATOM 2079 N N . SER A 1 280 ? -8.226 22.231 -4.395 1.00 85.06 280 SER A N 1
ATOM 2080 C CA . SER A 1 280 ? -7.953 21.285 -3.308 1.00 85.06 280 SER A CA 1
ATOM 2081 C C . SER A 1 280 ? -9.063 20.252 -3.092 1.00 85.06 280 SER A C 1
ATOM 2083 O O . SER A 1 280 ? -8.768 19.131 -2.684 1.00 85.06 280 SER A O 1
ATOM 2085 N N . GLU A 1 281 ? -10.324 20.585 -3.379 1.00 83.94 281 GLU A N 1
ATOM 2086 C CA . GLU A 1 281 ? -11.440 19.642 -3.241 1.00 83.94 281 GLU A CA 1
ATOM 2087 C C . GLU A 1 281 ? -11.425 18.618 -4.378 1.00 83.94 281 GLU A C 1
ATOM 2089 O O . GLU A 1 281 ? -11.585 17.415 -4.152 1.00 83.94 281 GLU A O 1
ATOM 2094 N N . LYS A 1 282 ? -11.165 19.077 -5.606 1.00 80.38 282 LYS A N 1
ATOM 2095 C CA . LYS A 1 282 ? -11.003 18.183 -6.761 1.00 80.38 282 LYS A CA 1
ATOM 2096 C C . LYS A 1 282 ? -9.756 17.322 -6.637 1.00 80.38 282 LYS A C 1
ATOM 2098 O O . LYS A 1 282 ? -9.803 16.140 -6.971 1.00 80.38 282 LYS A O 1
ATOM 2103 N N . ASP A 1 283 ? -8.669 17.881 -6.113 1.00 79.44 283 ASP A N 1
ATOM 2104 C CA . ASP A 1 283 ? -7.446 17.127 -5.873 1.00 79.44 283 ASP A CA 1
ATOM 2105 C C . ASP A 1 283 ? -7.673 16.034 -4.818 1.00 79.44 283 ASP A C 1
ATOM 2107 O O . ASP A 1 283 ? -7.290 14.880 -5.030 1.00 79.44 283 ASP A O 1
ATOM 2111 N N . ALA A 1 284 ? -8.384 16.345 -3.731 1.00 81.81 284 ALA A N 1
ATOM 2112 C CA . ALA A 1 284 ? -8.784 15.351 -2.739 1.00 81.81 284 ALA A CA 1
ATOM 2113 C C . ALA A 1 284 ? -9.659 14.235 -3.346 1.00 81.81 284 ALA A C 1
ATOM 2115 O O . ALA A 1 284 ? -9.498 13.069 -2.987 1.00 81.81 284 ALA A O 1
ATOM 2116 N N . ALA A 1 285 ? -10.519 14.543 -4.324 1.00 81.50 285 ALA A N 1
ATOM 2117 C CA . ALA A 1 285 ? -11.359 13.552 -5.009 1.00 81.50 285 ALA A CA 1
ATOM 2118 C C . ALA A 1 285 ? -10.580 12.546 -5.892 1.00 81.50 285 ALA A C 1
ATOM 2120 O O . ALA A 1 285 ? -11.119 11.489 -6.261 1.00 81.50 285 ALA A O 1
ATOM 2121 N N . LEU A 1 286 ? -9.315 12.841 -6.224 1.00 84.00 286 LEU A N 1
ATOM 2122 C CA . LEU A 1 286 ? -8.409 11.917 -6.924 1.00 84.00 286 LEU A CA 1
ATOM 2123 C C . LEU A 1 286 ? -7.865 10.810 -6.007 1.00 84.00 286 LEU A C 1
ATOM 2125 O O . LEU A 1 286 ? -7.354 9.810 -6.511 1.00 84.00 286 LEU A O 1
ATOM 2129 N N . LEU A 1 287 ? -7.980 10.957 -4.682 1.00 87.38 287 LEU A N 1
ATOM 2130 C CA . LEU A 1 287 ? -7.671 9.876 -3.748 1.00 87.38 287 LEU A CA 1
ATOM 2131 C C . LEU A 1 287 ? -8.694 8.748 -3.911 1.00 87.38 287 LEU A C 1
ATOM 2133 O O . LEU A 1 287 ? -9.905 8.980 -3.982 1.00 87.38 287 LEU A O 1
ATOM 2137 N N . LYS A 1 288 ? -8.199 7.514 -3.982 1.00 90.06 288 LYS A N 1
ATOM 2138 C CA . LYS A 1 288 ? -8.993 6.288 -4.061 1.00 90.06 288 LYS A CA 1
ATOM 2139 C C . LYS A 1 288 ? -8.579 5.335 -2.954 1.00 90.06 288 LYS A C 1
ATOM 2141 O O . LYS A 1 288 ? -7.429 5.318 -2.526 1.00 90.06 288 LYS A O 1
ATOM 2146 N N . GLU A 1 289 ? -9.540 4.539 -2.505 1.00 91.56 289 GLU A N 1
ATOM 2147 C CA . GLU A 1 289 ? -9.307 3.481 -1.530 1.00 91.56 289 GLU A CA 1
ATOM 2148 C C . GLU A 1 289 ? -8.743 2.251 -2.237 1.00 91.56 289 GLU A C 1
ATOM 2150 O O . GLU A 1 289 ? -9.454 1.539 -2.950 1.00 91.56 289 GLU A O 1
ATOM 2155 N N . LEU A 1 290 ? -7.453 2.013 -2.032 1.00 92.44 290 LEU A N 1
ATOM 2156 C CA . LEU A 1 290 ? -6.777 0.795 -2.451 1.00 92.44 290 LEU A CA 1
ATOM 2157 C C . LEU A 1 290 ? -7.026 -0.270 -1.384 1.00 92.44 290 LEU A C 1
ATOM 2159 O O . LEU A 1 290 ? -6.869 0.004 -0.193 1.00 92.44 290 LEU A O 1
ATOM 2163 N N . LYS A 1 291 ? -7.440 -1.472 -1.786 1.00 92.69 291 LYS A N 1
ATOM 2164 C CA . LYS A 1 291 ? -7.816 -2.540 -0.849 1.00 92.69 291 LYS A CA 1
ATOM 2165 C C . LYS A 1 291 ? -6.715 -3.581 -0.753 1.00 92.69 291 LYS A C 1
ATOM 2167 O O . LYS A 1 291 ? -6.213 -4.042 -1.775 1.00 92.69 291 LYS A O 1
ATOM 2172 N N . VAL A 1 292 ? -6.396 -4.002 0.469 1.00 90.81 292 VAL A N 1
ATOM 2173 C CA . VAL A 1 292 ? -5.542 -5.173 0.684 1.00 90.81 292 VAL A CA 1
ATOM 2174 C C . VAL A 1 292 ? -6.291 -6.415 0.209 1.00 90.81 292 VAL A C 1
ATOM 2176 O O . VAL A 1 292 ? -7.416 -6.680 0.635 1.00 90.81 292 VAL A O 1
ATOM 2179 N N . LYS A 1 293 ? -5.652 -7.165 -0.685 1.00 90.56 293 LYS A N 1
ATOM 2180 C CA . LYS A 1 293 ? -6.147 -8.417 -1.265 1.00 90.56 293 LYS A CA 1
ATOM 2181 C C . LYS A 1 293 ? -5.224 -9.567 -0.869 1.00 90.56 293 LYS A C 1
ATOM 2183 O O . LYS A 1 293 ? -4.130 -9.332 -0.361 1.00 90.56 293 LYS A O 1
ATOM 2188 N N . GLN A 1 294 ? -5.646 -10.806 -1.087 1.00 88.06 294 GLN A N 1
ATOM 2189 C CA . GLN A 1 294 ? -4.859 -11.992 -0.749 1.00 88.06 294 GLN A CA 1
ATOM 2190 C C . GLN A 1 294 ? -4.632 -12.888 -1.960 1.00 88.06 294 GLN A C 1
ATOM 2192 O O . GLN A 1 294 ? -5.372 -12.852 -2.942 1.00 88.06 294 GLN A O 1
ATOM 2197 N N . ARG A 1 295 ? -3.600 -13.721 -1.883 1.00 86.06 295 ARG A N 1
ATOM 2198 C CA . ARG A 1 295 ? -3.360 -14.765 -2.870 1.00 86.06 295 ARG A CA 1
ATOM 2199 C C . ARG A 1 295 ? -4.130 -16.016 -2.473 1.00 86.06 295 ARG A C 1
ATOM 2201 O O . ARG A 1 295 ? -4.045 -16.440 -1.322 1.00 86.06 295 ARG A O 1
ATOM 2208 N N . ALA A 1 296 ? -4.823 -16.619 -3.434 1.00 83.69 296 ALA A N 1
ATOM 2209 C CA . ALA A 1 296 ? -5.426 -17.929 -3.235 1.00 83.69 296 ALA A CA 1
ATOM 2210 C C . ALA A 1 296 ? -4.349 -18.958 -2.846 1.00 83.69 296 ALA A C 1
ATOM 2212 O O . ALA A 1 296 ? -3.228 -18.943 -3.366 1.00 83.69 296 ALA A O 1
ATOM 2213 N N . GLU A 1 297 ? -4.678 -19.857 -1.923 1.00 79.19 297 GLU A N 1
ATOM 2214 C CA . GLU A 1 297 ? -3.722 -20.831 -1.398 1.00 79.19 297 GLU A CA 1
ATOM 2215 C C . GLU A 1 297 ? -3.139 -21.711 -2.522 1.00 79.19 297 GLU A C 1
ATOM 2217 O O . GLU A 1 297 ? -3.867 -22.312 -3.312 1.00 79.19 297 GLU A O 1
ATOM 2222 N N . GLY A 1 298 ? -1.805 -21.767 -2.618 1.00 75.75 298 GLY A N 1
ATOM 2223 C CA . GLY A 1 298 ? -1.089 -22.552 -3.634 1.00 75.75 298 GLY A CA 1
ATOM 2224 C C . GLY A 1 298 ? -1.056 -21.952 -5.049 1.00 75.75 298 GLY A C 1
ATOM 2225 O O . GLY A 1 298 ? -0.493 -22.578 -5.948 1.00 75.75 298 GLY A O 1
ATOM 2226 N N . ALA A 1 299 ? -1.619 -20.759 -5.267 1.00 78.69 299 ALA A N 1
ATOM 2227 C CA . ALA A 1 299 ? -1.575 -20.080 -6.561 1.00 78.69 299 ALA A CA 1
ATOM 2228 C C . ALA A 1 299 ? -0.155 -19.585 -6.926 1.00 78.69 299 ALA A C 1
ATOM 2230 O O . ALA A 1 299 ? 0.601 -19.168 -6.041 1.00 78.69 299 ALA A O 1
ATOM 2231 N N . PRO A 1 300 ? 0.224 -19.573 -8.222 1.00 72.81 300 PRO A N 1
ATOM 2232 C CA . PRO A 1 300 ? 1.493 -19.003 -8.665 1.00 72.81 300 PRO A CA 1
ATOM 2233 C C . PRO A 1 300 ? 1.545 -17.490 -8.414 1.00 72.81 300 PRO A C 1
ATOM 2235 O O . PRO A 1 300 ? 0.517 -16.815 -8.327 1.00 72.81 300 PRO A O 1
ATOM 2238 N N . LEU A 1 301 ? 2.763 -16.940 -8.353 1.00 69.44 301 LEU A N 1
ATOM 2239 C CA . LEU A 1 301 ? 2.995 -15.515 -8.079 1.00 69.44 301 LEU A CA 1
ATOM 2240 C C . LEU A 1 301 ? 2.346 -14.574 -9.105 1.00 69.44 301 LEU A C 1
ATOM 2242 O O . LEU A 1 301 ? 2.012 -13.447 -8.754 1.00 69.44 301 LEU A O 1
ATOM 2246 N N . THR A 1 302 ? 2.127 -15.061 -10.326 1.00 67.69 302 THR A N 1
ATOM 2247 C CA . THR A 1 302 ? 1.545 -14.330 -11.460 1.00 67.69 302 THR A CA 1
ATOM 2248 C C . THR A 1 302 ? 0.016 -14.365 -11.514 1.00 67.69 302 THR A C 1
ATOM 2250 O O . THR A 1 302 ? -0.567 -13.742 -12.395 1.00 67.69 302 THR A O 1
ATOM 2253 N N . GLN A 1 303 ? -0.650 -15.119 -10.633 1.00 78.00 303 GLN A N 1
ATOM 2254 C CA . GLN A 1 303 ? -2.112 -15.171 -10.595 1.00 78.00 303 GLN A CA 1
ATOM 2255 C C . GLN A 1 303 ? -2.687 -13.984 -9.814 1.00 78.00 303 GLN A C 1
ATOM 2257 O O . GLN A 1 303 ? -2.190 -13.659 -8.734 1.00 78.00 303 GLN A O 1
ATOM 2262 N N . ASN A 1 304 ? -3.785 -13.427 -10.335 1.00 81.25 304 ASN A N 1
ATOM 2263 C CA . ASN A 1 304 ? -4.544 -12.332 -9.730 1.00 81.25 304 ASN A CA 1
ATOM 2264 C C . ASN A 1 304 ? -4.936 -12.622 -8.273 1.00 81.25 304 ASN A C 1
ATOM 2266 O O . ASN A 1 304 ? -5.344 -13.738 -7.940 1.00 81.25 304 ASN A O 1
ATOM 2270 N N . LEU A 1 305 ? -4.871 -11.588 -7.429 1.00 85.69 305 LEU A N 1
ATOM 2271 C CA . LEU A 1 305 ? -5.342 -11.662 -6.043 1.00 85.69 305 LEU A CA 1
ATOM 2272 C C . LEU A 1 305 ? -6.868 -11.665 -5.966 1.00 85.69 305 LEU A C 1
ATOM 2274 O O . LEU A 1 305 ? -7.561 -11.070 -6.793 1.00 85.69 305 LEU A O 1
ATOM 2278 N N . GLU A 1 306 ? -7.363 -12.278 -4.902 1.00 87.44 306 GLU A N 1
ATOM 2279 C CA . GLU A 1 306 ? -8.764 -12.305 -4.501 1.00 87.44 306 GLU A CA 1
ATOM 2280 C C . GLU A 1 306 ? -9.001 -11.430 -3.263 1.00 87.44 306 GLU A C 1
ATOM 2282 O O . GLU A 1 306 ? -8.064 -10.951 -2.616 1.00 87.44 306 GLU A O 1
ATOM 2287 N N . ASP A 1 307 ? -10.269 -11.201 -2.934 1.00 88.75 307 ASP A N 1
ATOM 2288 C CA . ASP A 1 307 ? -10.634 -10.434 -1.746 1.00 88.75 307 ASP A CA 1
ATOM 2289 C C . ASP A 1 307 ? -10.135 -11.111 -0.462 1.00 88.75 307 ASP A C 1
ATOM 2291 O O . ASP A 1 307 ? -10.077 -12.337 -0.347 1.00 88.75 307 ASP A O 1
ATOM 2295 N N . LEU A 1 308 ? -9.772 -10.286 0.522 1.00 90.12 308 LEU A N 1
ATOM 2296 C CA . LEU A 1 308 ? -9.253 -10.748 1.802 1.00 90.12 308 LEU A CA 1
ATOM 2297 C C . LEU A 1 308 ? -10.284 -11.624 2.534 1.00 90.12 308 LEU A C 1
ATOM 2299 O O . LEU A 1 308 ? -11.412 -11.205 2.801 1.00 90.12 308 LEU A O 1
ATOM 2303 N N . THR A 1 309 ? -9.863 -12.818 2.940 1.00 89.44 309 THR A N 1
ATOM 2304 C CA . THR A 1 309 ? -10.609 -13.627 3.906 1.00 89.44 309 THR A CA 1
ATOM 2305 C C . THR A 1 309 ? -10.338 -13.122 5.325 1.00 89.44 309 THR A C 1
ATOM 2307 O O . THR A 1 309 ? -9.204 -12.746 5.625 1.00 89.44 309 THR A O 1
ATOM 2310 N N . PRO A 1 310 ? -11.342 -13.084 6.224 1.00 88.94 310 PRO A N 1
ATOM 2311 C CA . PRO A 1 310 ? -11.153 -12.518 7.554 1.00 88.94 310 PRO A CA 1
ATOM 2312 C C . PRO A 1 310 ? -9.995 -13.163 8.325 1.00 88.94 310 PRO A C 1
ATOM 2314 O O . PRO A 1 310 ? -9.998 -14.372 8.554 1.00 88.94 310 PRO A O 1
ATOM 2317 N N . VAL A 1 311 ? -9.046 -12.341 8.775 1.00 87.94 311 VAL A N 1
ATOM 2318 C CA . VAL A 1 311 ? -7.833 -12.792 9.470 1.00 87.94 311 VAL A CA 1
ATOM 2319 C C . VAL A 1 311 ? -8.003 -12.640 10.977 1.00 87.94 311 VAL A C 1
ATOM 2321 O O . VAL A 1 311 ? -8.261 -11.542 11.473 1.00 87.94 311 VAL A O 1
ATOM 2324 N N . THR A 1 312 ? -7.821 -13.731 11.719 1.00 87.00 312 THR A N 1
ATOM 2325 C CA . THR A 1 312 ? -7.783 -13.712 13.188 1.00 87.00 312 THR A CA 1
ATOM 2326 C C . THR A 1 312 ? -6.336 -13.525 13.661 1.00 87.00 312 THR A C 1
ATOM 2328 O O . THR A 1 312 ? -5.494 -14.360 13.322 1.00 87.00 312 THR A O 1
ATOM 2331 N N . PRO A 1 313 ? -6.015 -12.487 14.457 1.00 83.81 313 PRO A N 1
ATOM 2332 C CA . PRO A 1 313 ? -4.684 -12.331 15.033 1.00 83.81 313 PRO A CA 1
ATOM 2333 C C . PRO A 1 313 ? -4.321 -13.508 15.953 1.00 83.81 313 PRO A C 1
ATOM 2335 O O . PRO A 1 313 ? -5.138 -13.971 16.751 1.00 83.81 313 PRO A O 1
ATOM 2338 N N . ALA A 1 314 ? -3.084 -13.990 15.859 1.00 81.12 314 ALA A N 1
ATOM 2339 C CA . ALA A 1 314 ? -2.621 -15.165 16.588 1.00 81.12 314 ALA A CA 1
ATOM 2340 C C . ALA A 1 314 ? -1.938 -14.832 17.928 1.00 81.12 314 ALA A C 1
ATOM 2342 O O . ALA A 1 314 ? -1.340 -13.771 18.119 1.00 81.12 314 ALA A O 1
ATOM 2343 N N . TRP A 1 315 ? -1.965 -15.806 18.841 1.00 75.56 315 TRP A N 1
ATOM 2344 C CA . TRP A 1 315 ? -1.208 -15.809 20.096 1.00 75.56 315 TRP A CA 1
ATOM 2345 C C . TRP A 1 315 ? -0.344 -17.056 20.191 1.00 75.56 315 TRP A C 1
ATOM 2347 O O . TRP A 1 315 ? -0.797 -18.153 19.868 1.00 75.56 315 TRP A O 1
ATOM 2357 N N . ASN A 1 316 ? 0.865 -16.909 20.724 1.00 72.38 316 ASN A N 1
ATOM 2358 C CA . ASN A 1 316 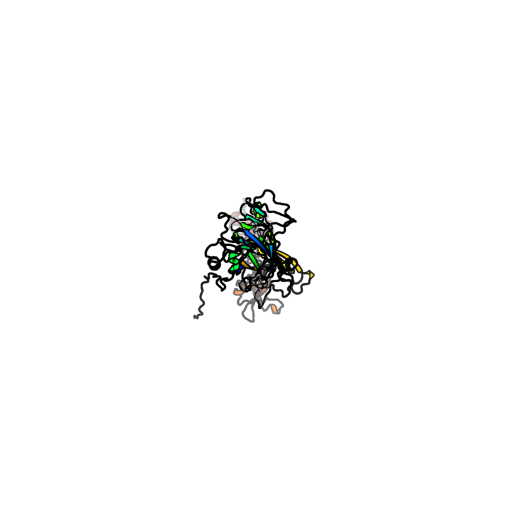? 1.724 -18.037 21.064 1.00 72.38 316 ASN A CA 1
ATOM 2359 C C . ASN A 1 316 ? 2.404 -17.798 22.416 1.00 72.38 316 ASN A C 1
ATOM 2361 O O . ASN A 1 316 ? 2.849 -16.690 22.695 1.00 72.38 316 ASN A O 1
ATOM 2365 N N . ASN A 1 317 ? 2.464 -18.821 23.276 1.00 72.94 317 ASN A N 1
ATOM 2366 C CA . ASN A 1 317 ? 3.120 -18.772 24.593 1.00 72.94 317 ASN A CA 1
ATOM 2367 C C . ASN A 1 317 ? 2.788 -17.527 25.447 1.00 72.94 317 ASN A C 1
ATOM 2369 O O . ASN A 1 317 ? 3.637 -17.005 26.163 1.00 72.94 317 ASN A O 1
ATOM 2373 N N . GLY A 1 318 ? 1.542 -17.045 25.381 1.00 68.88 318 GLY A N 1
ATOM 2374 C CA . GLY A 1 318 ? 1.105 -15.870 26.144 1.00 68.88 318 GLY A CA 1
ATOM 2375 C C . GLY A 1 318 ? 1.549 -14.521 25.568 1.00 68.88 318 GLY A C 1
ATOM 2376 O O . GLY A 1 318 ? 1.372 -13.510 26.238 1.00 68.88 318 GLY A O 1
ATOM 2377 N N . MET A 1 319 ? 2.073 -14.490 24.341 1.00 72.00 319 MET A N 1
ATOM 2378 C CA . MET A 1 319 ? 2.440 -13.277 23.608 1.00 72.00 319 MET A CA 1
ATOM 2379 C C . MET A 1 319 ? 1.631 -13.157 22.309 1.00 72.00 319 MET A C 1
ATOM 2381 O O . MET A 1 319 ? 1.351 -14.161 21.646 1.00 72.00 319 MET A O 1
ATOM 2385 N N . ALA A 1 320 ? 1.259 -11.926 21.953 1.00 77.94 320 ALA A N 1
ATOM 2386 C CA . ALA A 1 320 ? 0.641 -11.620 20.667 1.00 77.94 320 ALA A CA 1
ATOM 2387 C C . ALA A 1 320 ? 1.657 -11.831 19.535 1.00 77.94 320 ALA A C 1
ATOM 2389 O O . ALA A 1 320 ? 2.813 -11.420 19.652 1.00 77.94 320 ALA A O 1
ATOM 2390 N N . MET A 1 321 ? 1.218 -12.463 18.447 1.00 79.19 321 MET A N 1
ATOM 2391 C CA . MET A 1 321 ? 2.043 -12.759 17.278 1.00 79.19 321 MET A CA 1
ATOM 2392 C C . MET A 1 321 ? 1.626 -11.883 16.102 1.00 79.19 321 MET A C 1
ATOM 2394 O O . MET A 1 321 ? 0.441 -11.798 15.773 1.00 79.19 321 MET A O 1
ATOM 2398 N N . ALA A 1 322 ? 2.607 -11.267 15.440 1.00 80.75 322 ALA A N 1
ATOM 2399 C CA . ALA A 1 322 ? 2.367 -10.514 14.216 1.00 80.75 322 ALA A CA 1
ATOM 2400 C C . ALA A 1 322 ? 1.815 -11.458 13.140 1.00 80.75 322 ALA A C 1
ATOM 2402 O O . ALA A 1 322 ? 2.506 -12.367 12.680 1.00 80.75 322 ALA A O 1
ATOM 2403 N N . THR A 1 323 ? 0.551 -11.259 12.779 1.00 84.81 323 THR A N 1
ATOM 2404 C CA . THR A 1 323 ? -0.170 -12.093 11.816 1.00 84.81 323 THR A CA 1
ATOM 2405 C C . THR A 1 323 ? -0.291 -11.329 10.508 1.00 84.81 323 THR A C 1
ATOM 2407 O O . THR A 1 323 ? -0.815 -10.218 10.500 1.00 84.81 323 THR A O 1
ATOM 2410 N N . GLN A 1 324 ? 0.217 -11.898 9.417 1.00 86.44 324 GLN A N 1
ATOM 2411 C CA . GLN A 1 324 ? 0.150 -11.281 8.093 1.00 86.44 324 GLN A CA 1
ATOM 2412 C C . GLN A 1 324 ? -1.309 -11.123 7.646 1.00 86.44 324 GLN A C 1
ATOM 2414 O O . GLN A 1 324 ? -2.097 -12.062 7.765 1.00 86.44 324 GLN A O 1
ATOM 2419 N N . VAL A 1 325 ? -1.656 -9.948 7.116 1.00 86.62 325 VAL A N 1
ATOM 2420 C CA . VAL A 1 325 ? -2.977 -9.669 6.545 1.00 86.62 325 VAL A CA 1
ATOM 2421 C C . VAL A 1 325 ? -2.835 -9.465 5.048 1.00 86.62 325 VAL A C 1
ATOM 2423 O O . VAL A 1 325 ? -2.326 -8.438 4.605 1.00 86.62 325 VAL A O 1
ATOM 2426 N N . GLY A 1 326 ? -3.306 -10.449 4.283 1.00 86.25 326 GLY A N 1
ATOM 2427 C CA . GLY A 1 326 ? -3.234 -10.428 2.828 1.00 86.25 326 GLY A CA 1
ATOM 2428 C C . GLY A 1 326 ? -1.810 -10.290 2.286 1.00 86.25 326 GLY A C 1
ATOM 2429 O O . GLY A 1 326 ? -0.811 -10.582 2.952 1.00 86.25 326 GLY A O 1
ATOM 2430 N N . GLU A 1 327 ? -1.745 -9.853 1.039 1.00 86.69 327 GLU A N 1
ATOM 2431 C CA . GLU A 1 327 ? -0.515 -9.550 0.328 1.00 86.69 327 GLU A CA 1
ATOM 2432 C C . GLU A 1 327 ? -0.154 -8.064 0.407 1.00 86.69 327 GLU A C 1
ATOM 2434 O O . GLU A 1 327 ? -0.960 -7.213 0.786 1.00 86.69 327 GLU A O 1
ATOM 2439 N N . ALA A 1 328 ? 1.082 -7.761 0.013 1.00 85.69 328 ALA A N 1
ATOM 2440 C CA . ALA A 1 328 ? 1.582 -6.403 -0.106 1.00 85.69 328 ALA A CA 1
ATOM 2441 C C . ALA A 1 328 ? 0.684 -5.521 -0.994 1.00 85.69 328 ALA A C 1
ATOM 2443 O O . ALA A 1 328 ? 0.327 -5.913 -2.107 1.00 85.69 328 ALA A O 1
ATOM 2444 N N . LEU A 1 329 ? 0.391 -4.308 -0.525 1.00 89.94 329 LEU A N 1
ATOM 2445 C CA . LEU A 1 329 ? -0.315 -3.271 -1.276 1.00 89.94 329 LEU A CA 1
ATOM 2446 C C . LEU A 1 329 ? 0.690 -2.274 -1.856 1.00 89.94 329 LEU A C 1
ATOM 2448 O O . LEU A 1 329 ? 1.560 -1.781 -1.139 1.00 89.94 329 LEU A O 1
ATOM 2452 N N . LEU A 1 330 ? 0.566 -1.957 -3.142 1.00 89.94 330 LEU A N 1
ATOM 2453 C CA . LEU A 1 330 ? 1.415 -0.988 -3.834 1.00 89.94 330 LEU A CA 1
ATOM 2454 C C . LEU A 1 330 ? 0.680 0.347 -3.984 1.00 89.94 330 LEU A C 1
ATOM 2456 O O . LEU A 1 330 ? -0.400 0.413 -4.562 1.00 89.94 330 LEU A O 1
ATOM 2460 N N . ALA A 1 331 ? 1.256 1.419 -3.445 1.00 91.50 331 ALA A N 1
ATOM 2461 C CA . ALA A 1 331 ? 0.656 2.750 -3.450 1.00 91.50 331 ALA A CA 1
ATOM 2462 C C . ALA A 1 331 ? 1.609 3.785 -4.054 1.00 91.50 331 ALA A C 1
ATOM 2464 O O . ALA A 1 331 ? 2.830 3.658 -3.945 1.00 91.50 331 ALA A O 1
ATOM 2465 N N . ILE A 1 332 ? 1.049 4.836 -4.660 1.00 90.50 332 ILE A N 1
ATOM 2466 C CA . ILE A 1 332 ? 1.839 5.989 -5.105 1.00 90.50 332 ILE A CA 1
ATOM 2467 C C . ILE A 1 332 ? 2.512 6.627 -3.880 1.00 90.50 332 ILE A C 1
ATOM 2469 O O . ILE A 1 332 ? 1.782 6.950 -2.938 1.00 90.50 332 ILE A O 1
ATOM 2473 N N . PRO A 1 333 ? 3.846 6.832 -3.895 1.00 89.25 333 PRO A N 1
ATOM 2474 C CA . PRO A 1 333 ? 4.593 7.410 -2.781 1.00 89.25 333 PRO A CA 1
ATOM 2475 C C . PRO A 1 333 ? 3.991 8.735 -2.297 1.00 89.25 333 PRO A C 1
ATOM 2477 O O . PRO A 1 333 ? 3.674 9.622 -3.091 1.00 89.25 333 PRO A O 1
ATOM 2480 N N . ALA A 1 334 ? 3.839 8.881 -0.982 1.00 87.62 334 ALA A N 1
ATOM 2481 C CA . ALA A 1 334 ? 3.246 10.059 -0.356 1.00 87.62 334 ALA A CA 1
ATOM 2482 C C . ALA A 1 334 ? 3.881 10.338 1.009 1.00 87.62 334 ALA A C 1
ATOM 2484 O O . ALA A 1 334 ? 4.526 9.480 1.604 1.00 87.62 334 ALA A O 1
ATOM 2485 N N . LYS A 1 335 ? 3.663 11.538 1.562 1.00 86.00 335 LYS A N 1
ATOM 2486 C CA . LYS A 1 335 ? 4.152 11.867 2.915 1.00 86.00 335 LYS A CA 1
ATOM 2487 C C . LYS A 1 335 ? 3.442 11.074 4.012 1.00 86.00 335 LYS A C 1
ATOM 2489 O O . LYS A 1 335 ? 4.066 10.663 4.986 1.00 86.00 335 LYS A O 1
ATOM 2494 N N . LYS A 1 336 ? 2.138 10.883 3.838 1.00 88.88 336 LYS A N 1
ATOM 2495 C CA . LYS A 1 336 ? 1.258 10.158 4.748 1.00 88.88 336 LYS A CA 1
ATOM 2496 C C . LYS A 1 336 ? 0.140 9.495 3.956 1.00 88.88 336 LYS A C 1
ATOM 2498 O O . LYS A 1 336 ? -0.212 9.984 2.881 1.00 88.88 336 LYS A O 1
ATOM 2503 N N . TYR A 1 337 ? -0.434 8.445 4.520 1.00 90.94 337 TYR A N 1
ATOM 2504 C CA . TYR A 1 337 ? -1.652 7.824 4.012 1.00 90.94 337 TYR A CA 1
ATOM 2505 C C . TYR A 1 337 ? -2.743 7.874 5.071 1.00 90.94 337 TYR A C 1
ATOM 2507 O O . TYR A 1 337 ? -2.450 7.830 6.259 1.00 90.94 337 TYR A O 1
ATOM 2515 N N . GLU A 1 338 ? -3.997 7.918 4.645 1.00 91.88 338 GLU A N 1
ATOM 2516 C CA . GLU A 1 338 ? -5.131 7.641 5.526 1.00 91.88 338 GLU A CA 1
ATOM 2517 C C . GLU A 1 338 ? -5.515 6.173 5.336 1.00 91.88 338 GLU A C 1
ATOM 2519 O O . GLU A 1 338 ? -5.636 5.703 4.200 1.00 91.88 338 GLU A O 1
ATOM 2524 N N . ILE A 1 339 ? -5.643 5.436 6.436 1.00 93.31 339 ILE A N 1
ATOM 2525 C CA . ILE A 1 339 ? -5.969 4.012 6.423 1.00 93.31 339 ILE A CA 1
ATOM 2526 C C . ILE A 1 339 ? -7.276 3.749 7.153 1.00 93.31 339 ILE A C 1
ATOM 2528 O O . ILE A 1 339 ? -7.566 4.366 8.179 1.00 93.31 339 ILE A O 1
ATOM 2532 N N . THR A 1 340 ? -8.017 2.768 6.656 1.00 92.94 340 THR A N 1
ATOM 2533 C CA . THR A 1 340 ? -9.253 2.290 7.269 1.00 92.94 340 THR A CA 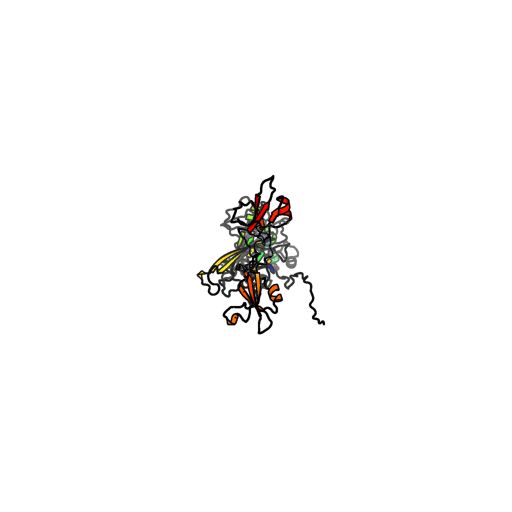1
ATOM 2534 C C . THR A 1 340 ? -9.120 0.797 7.539 1.00 92.94 340 THR A C 1
ATOM 2536 O O . THR A 1 340 ? -8.829 0.008 6.639 1.00 92.94 340 THR A O 1
ATOM 2539 N N . ILE A 1 341 ? -9.317 0.398 8.793 1.00 91.94 341 ILE A N 1
ATOM 2540 C CA . ILE A 1 341 ? -9.224 -0.989 9.252 1.00 91.94 341 ILE A CA 1
ATOM 2541 C C . ILE A 1 341 ? -10.628 -1.447 9.624 1.00 91.94 341 ILE A C 1
ATOM 2543 O O . ILE A 1 341 ? -11.218 -0.934 10.574 1.00 91.94 341 ILE A O 1
ATOM 2547 N N . ASN A 1 342 ? -11.147 -2.427 8.893 1.00 92.50 342 ASN A N 1
ATOM 2548 C CA . ASN A 1 342 ? -12.442 -3.033 9.160 1.00 92.50 342 ASN A CA 1
ATOM 2549 C C . ASN A 1 342 ? -12.260 -4.279 10.024 1.00 92.50 342 ASN A C 1
ATOM 2551 O O . ASN A 1 342 ? -11.461 -5.171 9.715 1.00 92.50 342 ASN A O 1
ATOM 2555 N N . LEU A 1 343 ? -13.005 -4.323 11.122 1.00 90.94 343 LEU A N 1
ATOM 2556 C CA . LEU A 1 343 ? -12.962 -5.382 12.114 1.00 90.94 343 LEU A CA 1
ATOM 2557 C C . LEU A 1 343 ? -14.356 -5.957 12.307 1.00 90.94 343 LEU A C 1
ATOM 2559 O O . LEU A 1 343 ? -15.366 -5.260 12.209 1.00 90.94 343 LEU A O 1
ATOM 2563 N N . LYS A 1 344 ? -14.400 -7.239 12.646 1.00 91.19 344 LYS A N 1
ATOM 2564 C CA . LYS A 1 344 ? -15.608 -7.890 13.131 1.00 91.19 344 LYS A CA 1
ATOM 2565 C C . LYS A 1 344 ? -15.309 -8.723 14.359 1.00 91.19 344 LYS A C 1
ATOM 2567 O O . LYS A 1 344 ? -14.242 -9.328 14.470 1.00 91.19 344 LYS A O 1
ATOM 2572 N N . GLN A 1 345 ? -16.268 -8.788 15.266 1.00 87.94 345 GLN A N 1
ATOM 2573 C CA . GLN A 1 345 ? -16.193 -9.652 16.430 1.00 87.94 345 GLN A CA 1
ATOM 2574 C C . GLN A 1 345 ? -17.578 -10.174 16.789 1.00 87.94 345 GLN A C 1
ATOM 2576 O O . GLN A 1 345 ? -18.550 -9.421 16.831 1.00 87.94 345 GLN A O 1
ATOM 2581 N N . LYS A 1 346 ? -17.659 -11.465 17.102 1.00 88.38 346 LYS A N 1
ATOM 2582 C CA . LYS A 1 346 ? -18.868 -12.079 17.642 1.00 88.38 346 LYS A CA 1
ATOM 2583 C C . LYS A 1 346 ? -18.879 -11.933 19.163 1.00 88.38 346 LYS A C 1
ATOM 2585 O O . LYS A 1 346 ? -18.029 -12.500 19.848 1.00 88.38 346 LYS A O 1
ATOM 2590 N N . VAL A 1 347 ? -19.829 -11.164 19.690 1.00 86.94 347 VAL A N 1
ATOM 2591 C CA . VAL A 1 347 ? -19.935 -10.842 21.123 1.00 86.94 347 VAL A CA 1
ATOM 2592 C C . VAL A 1 347 ? -21.245 -11.358 21.699 1.00 86.94 347 VAL A C 1
ATOM 2594 O O . VAL A 1 347 ? -22.269 -11.380 21.021 1.00 86.94 347 VAL A O 1
ATOM 2597 N N . GLN A 1 348 ? -21.216 -11.789 22.959 1.00 86.06 348 GLN A N 1
ATOM 2598 C CA . GLN A 1 348 ? -22.428 -12.169 23.674 1.00 86.06 348 GLN A CA 1
ATOM 2599 C C . GLN A 1 348 ? -23.207 -10.902 24.041 1.00 86.06 348 GLN A C 1
ATOM 2601 O O . GLN A 1 348 ? -22.671 -10.027 24.719 1.00 86.06 348 GLN A O 1
ATOM 2606 N N . VAL A 1 349 ? -24.459 -10.801 23.599 1.00 86.81 349 VAL A N 1
ATOM 2607 C CA . VAL A 1 349 ? -25.320 -9.626 23.835 1.00 86.81 349 VAL A CA 1
ATOM 2608 C C . VAL A 1 349 ? -26.457 -9.900 24.818 1.00 86.81 349 VAL A C 1
ATOM 2610 O O . VAL A 1 349 ? -27.101 -8.969 25.295 1.00 86.81 349 VAL A O 1
ATOM 2613 N N . LYS A 1 350 ? -26.726 -11.174 25.115 1.00 84.44 350 LYS A N 1
ATOM 2614 C CA . LYS A 1 350 ? -27.773 -11.621 26.043 1.00 84.44 350 LYS A CA 1
ATOM 2615 C C . LYS A 1 350 ? -27.427 -12.999 26.624 1.00 84.44 350 LYS A C 1
ATOM 2617 O O . LYS A 1 350 ? -26.363 -13.541 26.341 1.00 84.44 350 LYS A O 1
ATOM 2622 N N . GLY A 1 351 ? -28.321 -13.565 27.429 1.00 82.50 351 GLY A N 1
ATOM 2623 C CA . GLY A 1 351 ? -28.147 -14.903 28.004 1.00 82.50 351 GLY A CA 1
ATOM 2624 C C . GLY A 1 351 ? -27.159 -14.956 29.173 1.00 82.50 351 GLY A C 1
ATOM 2625 O O . GLY A 1 351 ? -26.582 -13.946 29.576 1.00 82.50 351 GLY A O 1
ATOM 2626 N N . ASP A 1 352 ? -27.001 -16.145 29.753 1.00 79.31 352 ASP A N 1
ATOM 2627 C CA . ASP A 1 352 ? -26.080 -16.381 30.867 1.00 79.31 352 ASP A CA 1
ATOM 2628 C C . ASP A 1 352 ? -24.627 -16.472 30.368 1.00 79.31 352 ASP A C 1
ATOM 2630 O O . ASP A 1 352 ? -24.332 -17.146 29.381 1.00 79.31 352 ASP A O 1
ATOM 2634 N N . LYS A 1 353 ? -23.692 -15.814 31.062 1.00 77.00 353 LYS A N 1
ATOM 2635 C CA . LYS A 1 353 ? -22.259 -15.850 30.723 1.00 77.00 353 LYS A CA 1
ATOM 2636 C C . LYS A 1 353 ? -21.612 -17.198 31.021 1.00 77.00 353 LYS A C 1
ATOM 2638 O O . LYS A 1 353 ? -20.618 -17.545 30.389 1.00 77.00 353 LYS A O 1
ATOM 2643 N N . GLY A 1 354 ? -22.132 -17.932 32.005 1.00 76.62 354 GLY A N 1
ATOM 2644 C CA . GLY A 1 354 ? -21.607 -19.248 32.369 1.00 76.62 354 GLY A CA 1
ATOM 2645 C C . GLY A 1 354 ? -21.990 -20.339 31.369 1.00 76.62 354 GLY A C 1
ATOM 2646 O O . GLY A 1 354 ? -21.254 -21.310 31.208 1.00 76.62 354 GLY A O 1
ATOM 2647 N N . THR A 1 355 ? -23.128 -20.174 30.689 1.00 80.75 355 THR A N 1
ATOM 2648 C CA . THR A 1 355 ? -23.712 -21.173 29.783 1.00 80.75 355 THR A CA 1
ATOM 2649 C C . THR A 1 355 ? -24.327 -20.539 28.524 1.00 80.75 355 THR A C 1
ATOM 2651 O O . THR A 1 355 ? -25.525 -20.681 28.273 1.00 80.75 355 THR A O 1
ATOM 2654 N N . PRO A 1 356 ? -23.529 -19.834 27.702 1.00 80.44 356 PRO A N 1
ATOM 2655 C CA . PRO A 1 356 ? -24.060 -19.091 26.566 1.00 80.44 356 PRO A CA 1
ATOM 2656 C C . PRO A 1 356 ? -24.557 -20.024 25.452 1.00 80.44 356 PRO A C 1
ATOM 2658 O O . PRO A 1 356 ? -23.914 -21.029 25.134 1.00 80.44 356 PRO A O 1
ATOM 2661 N N . GLN A 1 357 ? -25.682 -19.678 24.822 1.00 83.56 357 GLN A N 1
ATOM 2662 C CA . GLN A 1 357 ? -26.214 -20.372 23.645 1.00 83.56 357 GLN A CA 1
ATOM 2663 C C . GLN A 1 357 ? -25.832 -19.648 22.351 1.00 83.56 357 GLN A C 1
ATOM 2665 O O . GLN A 1 357 ? -25.550 -18.457 22.349 1.00 83.56 357 GLN A O 1
ATOM 2670 N N . GLU A 1 358 ? -25.864 -20.341 21.212 1.00 80.94 358 GLU A N 1
ATOM 2671 C CA . GLU A 1 358 ? -25.504 -19.744 19.915 1.00 80.94 358 GLU A CA 1
ATOM 2672 C C . GLU A 1 358 ? -26.345 -18.497 19.580 1.00 80.94 358 GLU A C 1
ATOM 2674 O O . GLU A 1 358 ? -25.821 -17.504 19.080 1.00 80.94 358 GLU A O 1
ATOM 2679 N N . GLY A 1 359 ? -27.634 -18.508 19.937 1.00 83.50 359 GLY A N 1
ATOM 2680 C CA . GLY A 1 359 ? -28.542 -17.377 19.732 1.00 83.50 359 GLY A CA 1
ATOM 2681 C C . GLY A 1 359 ? -28.296 -16.171 20.644 1.00 83.50 359 GLY A C 1
ATOM 2682 O O . GLY A 1 359 ? -28.973 -15.158 20.465 1.00 83.50 359 GLY A O 1
ATOM 2683 N N . ASP A 1 360 ? -27.374 -16.271 21.607 1.00 86.88 360 ASP A N 1
ATOM 2684 C CA . ASP A 1 360 ? -26.992 -15.201 22.538 1.00 86.88 360 ASP A CA 1
ATOM 2685 C C . ASP A 1 360 ? -25.897 -14.281 21.990 1.00 86.88 360 ASP A C 1
ATOM 2687 O O . ASP A 1 360 ? -25.604 -13.236 22.580 1.00 86.88 360 ASP A O 1
ATOM 2691 N N . PHE A 1 361 ? -25.295 -14.666 20.866 1.00 87.12 361 PHE A N 1
ATOM 2692 C CA . PHE A 1 361 ? -24.221 -13.930 20.223 1.00 87.12 361 PHE A CA 1
ATOM 2693 C C . PHE A 1 361 ? -24.724 -13.110 19.039 1.00 87.12 361 PHE A C 1
ATOM 2695 O O . PHE A 1 361 ? -25.551 -13.564 18.252 1.00 87.12 361 PHE A O 1
ATOM 2702 N N . GLU A 1 362 ? -24.145 -11.927 18.871 1.00 88.94 362 GLU A N 1
ATOM 2703 C CA . GLU A 1 362 ? -24.299 -11.109 17.672 1.00 88.94 362 GLU A CA 1
ATOM 2704 C C . GLU A 1 362 ? -22.923 -10.764 17.105 1.00 88.94 362 GLU A C 1
ATOM 2706 O O . GLU A 1 362 ? -21.979 -10.475 17.847 1.00 88.94 362 GLU A O 1
ATOM 2711 N N . GLU A 1 363 ? -22.806 -10.774 15.778 1.00 90.56 363 GLU A N 1
ATOM 2712 C CA . GLU A 1 363 ? -21.650 -10.194 15.101 1.00 90.56 363 GLU A CA 1
ATOM 2713 C C . GLU A 1 363 ? -21.756 -8.666 15.135 1.00 90.56 363 GLU A C 1
ATOM 2715 O O . GLU A 1 363 ? -22.790 -8.079 14.808 1.00 90.56 363 GLU A O 1
ATOM 2720 N N . LYS A 1 364 ? -20.676 -8.018 15.567 1.00 89.00 364 LYS A N 1
ATOM 2721 C CA . LYS A 1 364 ? -20.515 -6.568 15.542 1.00 89.00 364 LYS A CA 1
ATOM 2722 C C . LYS A 1 364 ? -19.359 -6.232 14.618 1.00 89.00 364 LYS A C 1
ATOM 2724 O O . LYS A 1 364 ? -18.243 -6.709 14.819 1.00 89.00 364 LYS A O 1
ATOM 2729 N N . GLU A 1 365 ? -19.644 -5.404 13.626 1.00 92.00 365 GLU A N 1
ATOM 2730 C CA . GLU A 1 365 ? -18.651 -4.818 12.733 1.00 92.00 365 GLU A CA 1
ATOM 2731 C C . GLU A 1 365 ? -18.330 -3.399 13.197 1.00 92.00 365 GLU A C 1
ATOM 2733 O O . GLU A 1 365 ? -19.210 -2.671 13.663 1.00 92.00 365 GLU A O 1
ATOM 2738 N N . TYR A 1 366 ? -17.059 -3.027 13.118 1.00 89.94 366 TYR A N 1
ATOM 2739 C CA . TYR A 1 366 ? -16.580 -1.709 13.507 1.00 89.94 366 TYR A CA 1
ATOM 2740 C C . TYR A 1 366 ? -15.310 -1.358 12.738 1.00 89.94 366 TYR A C 1
ATOM 2742 O O . TYR A 1 366 ? -14.581 -2.231 12.264 1.00 89.94 366 TYR A O 1
ATOM 2750 N N . THR A 1 367 ? -15.050 -0.061 12.624 1.00 90.94 367 THR A N 1
ATOM 2751 C CA . THR A 1 367 ? -13.997 0.473 11.765 1.00 90.94 367 THR A CA 1
ATOM 2752 C C . THR A 1 367 ? -13.120 1.438 12.548 1.00 90.94 367 THR A C 1
ATOM 2754 O O . THR A 1 367 ? -13.621 2.223 13.355 1.00 90.94 367 THR A O 1
ATOM 2757 N N . TYR A 1 368 ? -11.813 1.387 12.295 1.00 88.00 368 TYR A N 1
ATOM 2758 C CA . TYR A 1 368 ? -10.859 2.390 12.759 1.00 88.00 368 TYR A CA 1
ATOM 2759 C C . TYR A 1 368 ? -10.250 3.122 11.573 1.00 88.00 368 TYR A C 1
ATOM 2761 O O . TYR A 1 368 ? -9.761 2.489 10.639 1.00 88.00 368 TYR A O 1
ATOM 2769 N N . GLU A 1 369 ? -10.245 4.446 11.646 1.00 90.06 369 GLU A N 1
ATOM 2770 C CA . GLU A 1 369 ? -9.564 5.317 10.692 1.00 90.06 369 GLU A CA 1
ATOM 2771 C C . GLU A 1 369 ? -8.348 5.943 11.371 1.00 90.06 369 GLU A C 1
ATOM 2773 O O . GLU A 1 369 ? -8.417 6.354 12.534 1.00 90.06 369 GLU A O 1
ATOM 2778 N N . ALA A 1 370 ? -7.219 5.978 10.668 1.00 86.81 370 ALA A N 1
ATOM 2779 C CA . ALA A 1 370 ? -5.982 6.539 11.193 1.00 86.81 370 ALA A CA 1
ATOM 2780 C C . ALA A 1 370 ? -5.094 7.115 10.086 1.00 86.81 370 ALA A C 1
ATOM 2782 O O . ALA A 1 370 ? -5.072 6.617 8.961 1.00 86.81 370 ALA A O 1
ATOM 2783 N N . ASP A 1 371 ? -4.290 8.115 10.445 1.00 88.06 371 ASP A N 1
ATOM 2784 C CA . ASP A 1 371 ? -3.204 8.615 9.603 1.00 88.06 371 ASP A CA 1
ATOM 2785 C C . ASP A 1 371 ? -1.960 7.722 9.774 1.00 88.06 371 ASP A C 1
ATOM 2787 O O . ASP A 1 371 ? -1.326 7.682 10.833 1.00 88.06 371 ASP A O 1
ATOM 2791 N N . LEU A 1 372 ? -1.579 7.025 8.707 1.00 86.56 372 LEU A N 1
ATOM 2792 C CA . LEU A 1 372 ? -0.340 6.268 8.589 1.00 86.56 372 LEU A CA 1
ATOM 2793 C C . LEU A 1 372 ? 0.806 7.207 8.181 1.00 86.56 372 LEU A C 1
ATOM 2795 O O . LEU A 1 372 ? 0.872 7.699 7.052 1.00 86.56 372 LEU A O 1
ATOM 2799 N N . ASN A 1 373 ? 1.740 7.416 9.106 1.00 84.94 373 ASN A N 1
ATOM 2800 C CA . ASN A 1 373 ? 2.933 8.240 8.915 1.00 84.94 373 ASN A CA 1
ATOM 2801 C C . ASN A 1 373 ? 4.193 7.368 8.944 1.00 84.94 373 ASN A C 1
ATOM 2803 O O . ASN A 1 373 ? 4.254 6.389 9.692 1.00 84.94 373 ASN A O 1
ATOM 2807 N N . ASN A 1 374 ? 5.222 7.737 8.174 1.00 79.56 374 ASN A N 1
ATOM 2808 C CA . ASN A 1 374 ? 6.527 7.097 8.312 1.00 79.56 374 ASN A CA 1
ATOM 2809 C C . ASN A 1 374 ? 7.175 7.543 9.632 1.00 79.56 374 ASN A C 1
ATOM 2811 O O . ASN A 1 374 ? 7.620 8.678 9.763 1.00 79.56 374 ASN A O 1
ATOM 2815 N N . THR A 1 375 ? 7.233 6.645 10.614 1.00 74.31 375 THR A N 1
ATOM 2816 C CA . THR A 1 375 ? 7.836 6.923 11.927 1.00 74.31 375 THR A CA 1
ATOM 2817 C C . THR A 1 375 ? 9.361 6.842 11.920 1.00 74.31 375 THR A C 1
ATOM 2819 O O . THR A 1 375 ? 9.998 7.367 12.826 1.00 74.31 375 THR A O 1
ATOM 2822 N N . VAL A 1 376 ? 9.952 6.171 10.928 1.00 72.38 376 VAL A N 1
ATOM 2823 C CA . VAL A 1 376 ? 11.409 6.006 10.794 1.00 72.38 376 VAL A CA 1
ATOM 2824 C C . VAL A 1 376 ? 12.022 7.229 10.124 1.00 72.38 376 VAL A C 1
ATOM 2826 O O . VAL A 1 376 ? 13.066 7.713 10.550 1.00 72.38 376 VAL A O 1
ATOM 2829 N N . ASN A 1 377 ? 11.361 7.745 9.086 1.00 74.56 377 ASN A N 1
ATOM 2830 C CA . ASN A 1 377 ? 11.783 8.951 8.386 1.00 74.56 377 ASN A CA 1
ATOM 2831 C C . ASN A 1 377 ? 10.590 9.875 8.075 1.00 74.56 377 ASN A C 1
ATOM 2833 O O . ASN A 1 377 ? 10.105 9.906 6.938 1.00 74.56 377 ASN A O 1
ATOM 2837 N N . PRO A 1 378 ? 10.104 10.636 9.075 1.00 76.19 378 PRO A N 1
ATOM 2838 C CA . PRO A 1 378 ? 8.907 11.465 8.927 1.00 76.19 378 PRO A CA 1
ATOM 2839 C C . PRO A 1 378 ? 9.035 12.554 7.859 1.00 76.19 378 PRO A C 1
ATOM 2841 O O . PRO A 1 378 ? 8.047 12.915 7.224 1.00 76.19 378 PRO A O 1
ATOM 2844 N N . GLU A 1 379 ? 10.244 13.080 7.645 1.00 78.19 379 GLU A N 1
ATOM 2845 C CA . GLU A 1 379 ? 10.478 14.168 6.690 1.00 78.19 379 GLU A CA 1
ATOM 2846 C C . GLU A 1 379 ? 10.350 13.705 5.237 1.00 78.19 379 GLU A C 1
ATOM 2848 O O . GLU A 1 379 ? 9.827 14.444 4.396 1.00 78.19 379 GLU A O 1
ATOM 2853 N N . LYS A 1 380 ? 10.800 12.477 4.950 1.00 75.38 380 LYS A N 1
ATOM 2854 C CA . LYS A 1 380 ? 10.758 11.892 3.604 1.00 75.38 380 LYS A CA 1
ATOM 2855 C C . LYS A 1 380 ? 9.446 11.182 3.284 1.00 75.38 380 LYS A C 1
ATOM 2857 O O . LYS A 1 380 ? 9.090 11.086 2.115 1.00 75.38 380 LYS A O 1
ATOM 2862 N N . GLY A 1 381 ? 8.707 10.725 4.296 1.00 85.69 381 GLY A N 1
ATOM 2863 C CA . GLY A 1 381 ? 7.476 9.970 4.078 1.00 85.69 381 GLY A CA 1
ATOM 2864 C C . GLY A 1 381 ? 7.742 8.592 3.471 1.00 85.69 381 GLY A C 1
ATOM 2865 O O . GLY A 1 381 ? 8.704 7.920 3.843 1.00 85.69 381 GLY A O 1
ATOM 2866 N N . PHE A 1 382 ? 6.869 8.154 2.569 1.00 86.75 382 PHE A N 1
ATOM 2867 C CA . PHE A 1 382 ? 7.000 6.896 1.840 1.00 86.75 382 PHE A CA 1
ATOM 2868 C C . PHE A 1 382 ? 7.708 7.134 0.507 1.00 86.75 382 PHE A C 1
ATOM 2870 O O . PHE A 1 382 ? 7.327 8.028 -0.243 1.00 86.75 382 PHE A O 1
ATOM 2877 N N . GLU A 1 383 ? 8.736 6.337 0.228 1.00 87.06 383 GLU A N 1
ATOM 2878 C CA . GLU A 1 383 ? 9.639 6.505 -0.910 1.00 87.06 383 GLU A CA 1
ATOM 2879 C C . GLU A 1 383 ? 9.381 5.425 -1.987 1.00 87.06 383 GLU A C 1
ATOM 2881 O O . GLU A 1 383 ? 8.945 4.308 -1.668 1.00 87.06 383 GLU A O 1
ATOM 2886 N N . PRO A 1 384 ? 9.621 5.740 -3.271 1.00 85.62 384 PRO A N 1
ATOM 2887 C CA . PRO A 1 384 ? 9.508 4.789 -4.379 1.00 85.62 384 PRO A CA 1
ATOM 2888 C C . PRO A 1 384 ? 10.513 3.643 -4.227 1.00 85.62 384 PRO A C 1
ATOM 2890 O O . PRO A 1 384 ? 11.669 3.857 -3.869 1.00 85.62 384 PRO A O 1
ATOM 2893 N N . GLY A 1 385 ? 10.058 2.413 -4.463 1.00 80.69 385 GLY A N 1
ATOM 2894 C CA . GLY A 1 385 ? 10.880 1.204 -4.380 1.00 80.69 385 GLY A CA 1
ATOM 2895 C C . GLY A 1 385 ? 11.227 0.739 -2.967 1.00 80.69 385 GLY A C 1
ATOM 2896 O O . GLY A 1 385 ? 11.898 -0.281 -2.805 1.00 80.69 385 GLY A O 1
ATOM 2897 N N . TYR A 1 386 ? 10.727 1.422 -1.935 1.00 82.94 386 TYR A N 1
ATOM 2898 C CA . TYR A 1 386 ? 10.852 0.977 -0.551 1.00 82.94 386 TYR A CA 1
ATOM 2899 C C . TYR A 1 386 ? 9.686 0.081 -0.139 1.00 82.94 386 TYR A C 1
ATOM 2901 O O . TYR A 1 386 ? 8.530 0.289 -0.521 1.00 82.94 386 TYR A O 1
ATOM 2909 N N . SER A 1 387 ? 9.999 -0.905 0.703 1.00 81.44 387 SER A N 1
ATOM 2910 C CA . SER A 1 387 ? 9.011 -1.772 1.332 1.00 81.44 387 SER A CA 1
ATOM 2911 C C . SER A 1 387 ? 8.877 -1.456 2.813 1.00 81.44 387 SER A C 1
ATOM 2913 O O . SER A 1 387 ? 9.854 -1.487 3.559 1.00 81.44 387 SER A O 1
ATOM 2915 N N . TYR A 1 388 ? 7.640 -1.269 3.255 1.00 83.00 388 TYR A N 1
ATOM 2916 C CA . TYR A 1 388 ? 7.288 -0.930 4.623 1.00 83.00 388 TYR A CA 1
ATOM 2917 C C . TYR A 1 388 ? 6.486 -2.058 5.263 1.00 83.00 388 TYR A C 1
ATOM 2919 O O . TYR A 1 388 ? 5.450 -2.458 4.740 1.00 83.00 388 TYR A O 1
ATOM 2927 N N . ASN A 1 389 ? 6.941 -2.553 6.410 1.00 81.94 389 ASN A N 1
ATOM 2928 C CA . ASN A 1 389 ? 6.158 -3.451 7.253 1.00 81.94 389 ASN A CA 1
ATOM 2929 C C . ASN A 1 389 ? 5.351 -2.609 8.242 1.00 81.94 389 ASN A C 1
ATOM 2931 O O . ASN A 1 389 ? 5.926 -1.971 9.124 1.00 81.94 389 ASN A O 1
ATOM 2935 N N . VAL A 1 390 ? 4.031 -2.609 8.083 1.00 83.62 390 VAL A N 1
ATOM 2936 C CA . VAL A 1 390 ? 3.067 -1.883 8.909 1.00 83.62 390 VAL A CA 1
ATOM 2937 C C . VAL A 1 390 ? 2.445 -2.863 9.898 1.00 83.62 390 VAL A C 1
ATOM 2939 O O . VAL A 1 390 ? 1.636 -3.711 9.523 1.00 83.62 390 VAL A O 1
ATOM 2942 N N . THR A 1 391 ? 2.821 -2.756 11.172 1.00 83.50 391 THR A N 1
ATOM 2943 C CA . THR A 1 391 ? 2.237 -3.575 12.244 1.00 83.50 391 THR A CA 1
ATOM 2944 C C . THR A 1 391 ? 1.167 -2.780 12.991 1.00 83.50 391 THR A C 1
ATOM 2946 O O . THR A 1 391 ? 1.467 -1.732 13.562 1.00 83.50 391 THR A O 1
ATOM 2949 N N . ILE A 1 392 ? -0.061 -3.299 13.016 1.00 84.06 392 ILE A N 1
ATOM 2950 C CA . ILE A 1 392 ? -1.241 -2.674 13.621 1.00 84.06 392 ILE A CA 1
ATOM 2951 C C . ILE A 1 392 ? -1.680 -3.483 14.844 1.00 84.06 392 ILE A C 1
ATOM 2953 O O . ILE A 1 392 ? -2.001 -4.666 14.736 1.00 84.06 392 ILE A O 1
ATOM 2957 N N . THR A 1 393 ? -1.753 -2.850 16.011 1.00 84.69 393 THR A N 1
ATOM 2958 C CA . THR A 1 393 ? -2.361 -3.462 17.200 1.00 84.69 393 THR A CA 1
ATOM 2959 C C . THR A 1 393 ? -3.876 -3.243 17.206 1.00 84.69 393 THR A C 1
ATOM 2961 O O . THR A 1 393 ? -4.338 -2.107 17.288 1.00 84.69 393 THR A O 1
ATOM 2964 N N . VAL A 1 394 ? -4.656 -4.325 17.154 1.00 83.62 394 VAL A N 1
ATOM 2965 C CA . VAL A 1 394 ? -6.127 -4.296 17.177 1.00 83.62 394 VAL A CA 1
ATOM 2966 C C . VAL A 1 394 ? -6.660 -4.738 18.537 1.00 83.62 394 VAL A C 1
ATOM 2968 O O . VAL A 1 394 ? -6.130 -5.664 19.143 1.00 83.62 394 VAL A O 1
ATOM 2971 N N . TYR A 1 395 ? -7.720 -4.091 19.020 1.00 80.62 395 TYR A N 1
ATOM 2972 C CA . TYR A 1 395 ? -8.381 -4.453 20.275 1.00 80.62 395 TYR A CA 1
ATOM 2973 C C . TYR A 1 395 ? -9.791 -4.985 20.006 1.00 80.62 395 TYR A C 1
ATOM 2975 O O . TYR A 1 395 ? -10.534 -4.444 19.182 1.00 80.62 395 TYR A O 1
ATOM 2983 N N . GLY A 1 396 ? -10.161 -6.049 20.720 1.00 79.81 396 GLY A N 1
ATOM 2984 C CA . GLY A 1 396 ? -11.540 -6.527 20.772 1.00 79.81 396 GLY A CA 1
ATOM 2985 C C . GLY A 1 396 ? -12.445 -5.601 21.592 1.00 79.81 396 GLY A C 1
ATOM 2986 O O . GLY A 1 396 ? -11.995 -4.900 22.503 1.00 79.81 396 GLY A O 1
ATOM 2987 N N . LEU A 1 397 ? -13.740 -5.642 21.294 1.00 82.56 397 LEU A N 1
ATOM 2988 C CA . LEU A 1 397 ? -14.795 -4.993 22.060 1.00 82.56 397 LEU A CA 1
ATOM 2989 C C . LEU A 1 397 ? -14.776 -5.482 23.513 1.00 82.56 397 LEU A C 1
ATOM 2991 O O . LEU A 1 397 ? -14.636 -6.674 23.798 1.00 82.56 397 LEU A O 1
ATOM 2995 N N . SER A 1 398 ? -14.922 -4.534 24.436 1.00 77.56 398 SER A N 1
ATOM 2996 C CA . SER A 1 398 ? -14.986 -4.795 25.873 1.00 77.56 398 SER A CA 1
ATOM 2997 C C . SER A 1 398 ? -16.395 -4.549 26.394 1.00 77.56 398 SER A C 1
ATOM 2999 O O . SER A 1 398 ? -17.069 -3.605 25.986 1.00 77.56 398 SER A O 1
ATOM 3001 N N . GLU A 1 399 ? -16.831 -5.401 27.314 1.00 80.12 399 GLU A N 1
ATOM 3002 C CA . GLU A 1 399 ? -18.106 -5.237 27.999 1.00 80.12 399 GLU A CA 1
ATOM 3003 C C . GLU A 1 399 ? -18.089 -4.005 28.916 1.00 80.12 399 GLU A C 1
ATOM 3005 O O . GLU A 1 399 ? -17.112 -3.752 29.625 1.00 80.12 399 GLU A O 1
ATOM 3010 N N . ILE A 1 400 ? -19.205 -3.278 28.954 1.00 73.94 400 ILE A N 1
ATOM 3011 C CA . ILE A 1 400 ? -19.437 -2.214 29.931 1.00 73.94 400 ILE A CA 1
ATOM 3012 C C . ILE A 1 400 ? -19.926 -2.847 31.239 1.00 73.94 400 ILE A C 1
ATOM 3014 O O . ILE A 1 400 ? -20.999 -3.444 31.281 1.00 73.94 400 ILE A O 1
ATOM 3018 N N . GLN A 1 401 ? -19.167 -2.676 32.322 1.00 76.31 401 GLN A N 1
ATOM 3019 C CA . GLN A 1 401 ? -19.571 -3.083 33.670 1.00 76.31 401 GLN A CA 1
ATOM 3020 C C . GLN A 1 401 ? -19.929 -1.843 34.490 1.00 76.31 401 GLN A C 1
ATOM 3022 O O . GLN A 1 401 ? -19.084 -0.979 34.719 1.00 76.31 401 GLN A O 1
ATOM 3027 N N . ILE A 1 402 ? -21.190 -1.743 34.919 1.00 71.38 402 ILE A N 1
ATOM 3028 C CA . ILE A 1 402 ? -21.672 -0.641 35.759 1.00 71.38 402 ILE A CA 1
ATOM 3029 C C . ILE A 1 402 ? -21.706 -1.120 37.207 1.00 71.38 402 ILE A C 1
ATOM 3031 O O . ILE A 1 402 ? -22.519 -1.967 37.572 1.00 71.38 402 ILE A O 1
ATOM 3035 N N . THR A 1 403 ? -20.842 -0.547 38.039 1.00 71.69 403 THR A N 1
ATOM 3036 C CA . THR A 1 403 ? -20.871 -0.767 39.486 1.00 71.69 403 THR A CA 1
ATOM 3037 C C . THR A 1 403 ? -21.773 0.277 40.130 1.00 71.69 403 THR A C 1
ATOM 3039 O O . THR A 1 403 ? -21.474 1.469 40.094 1.00 71.69 403 THR A O 1
ATOM 3042 N N . THR A 1 404 ? -22.871 -0.160 40.742 1.00 60.84 404 THR A N 1
ATOM 3043 C CA . THR A 1 404 ? -23.714 0.701 41.577 1.00 60.84 404 THR A CA 1
ATOM 3044 C C . THR A 1 404 ? -23.345 0.505 43.040 1.00 60.84 404 THR A C 1
ATOM 3046 O O . THR A 1 404 ? -23.486 -0.597 43.571 1.00 60.84 404 THR A O 1
ATOM 3049 N N . THR A 1 405 ? -22.919 1.574 43.703 1.00 68.56 405 THR A N 1
ATOM 3050 C CA . THR A 1 405 ? -22.654 1.566 45.144 1.00 68.56 405 THR A CA 1
ATOM 3051 C C . THR A 1 405 ? -23.754 2.352 45.840 1.00 68.56 405 THR A C 1
ATOM 3053 O O . THR A 1 405 ? -23.870 3.560 45.644 1.00 68.56 405 THR A O 1
ATOM 3056 N N . LEU A 1 406 ? -24.573 1.672 46.644 1.00 59.97 406 LEU A N 1
ATOM 3057 C CA . LEU A 1 406 ? -25.548 2.333 47.507 1.00 59.97 406 LEU A CA 1
ATOM 3058 C C . LEU A 1 406 ? -24.827 2.819 48.765 1.00 59.97 406 LEU A C 1
ATOM 3060 O O . LEU A 1 406 ? -24.341 2.007 49.553 1.00 59.97 406 LEU A O 1
ATOM 3064 N N . ILE A 1 407 ? -24.746 4.136 48.946 1.00 62.44 407 ILE A N 1
ATOM 3065 C CA . ILE A 1 407 ? -24.286 4.700 50.215 1.00 62.44 407 ILE A CA 1
ATOM 3066 C C . ILE A 1 407 ? -25.377 4.498 51.279 1.00 62.44 407 ILE A C 1
ATOM 3068 O O . ILE A 1 407 ? -26.561 4.654 50.963 1.00 62.44 407 ILE A O 1
ATOM 3072 N N . PRO A 1 408 ? -25.021 4.116 52.518 1.00 68.00 408 PRO A N 1
ATOM 3073 C CA . PRO A 1 408 ? -26.000 3.989 53.587 1.00 68.00 408 PRO A CA 1
ATOM 3074 C C . PRO A 1 408 ? -26.633 5.349 53.896 1.00 68.00 408 PRO A C 1
ATOM 3076 O O . PRO A 1 408 ? -26.002 6.397 53.738 1.00 68.00 408 PRO A O 1
ATOM 3079 N N . TRP A 1 409 ? -27.881 5.323 54.363 1.00 59.19 409 TRP A N 1
ATOM 3080 C CA . TRP A 1 409 ? -28.498 6.501 54.961 1.00 59.19 409 TRP A CA 1
ATOM 3081 C C . TRP A 1 409 ? -27.684 6.926 56.180 1.00 59.19 409 TRP A C 1
ATOM 3083 O O . TRP A 1 409 ? -27.350 6.092 57.023 1.00 59.19 409 TRP A O 1
ATOM 3093 N N . ASN A 1 410 ? -27.385 8.217 56.280 1.00 55.94 410 ASN A N 1
ATOM 3094 C CA . ASN A 1 410 ? -26.913 8.775 57.539 1.00 55.94 410 ASN A CA 1
ATOM 3095 C C . ASN A 1 410 ? -28.111 8.897 58.487 1.00 55.94 410 ASN A C 1
ATOM 3097 O O . ASN A 1 410 ? -29.200 9.269 58.046 1.00 55.94 410 ASN A O 1
ATOM 3101 N N . ASP A 1 411 ? -27.912 8.586 59.767 1.00 59.94 411 ASP A N 1
ATOM 3102 C CA . ASP A 1 411 ? -28.929 8.830 60.791 1.00 59.94 411 ASP A CA 1
ATOM 3103 C C . ASP A 1 411 ? -29.204 10.341 60.878 1.00 59.94 411 ASP A C 1
ATOM 3105 O O . ASP A 1 411 ? -28.310 11.130 61.188 1.00 59.94 411 ASP A O 1
ATOM 3109 N N . GLY A 1 412 ? -30.427 10.738 60.526 1.00 51.84 412 GLY A N 1
ATOM 3110 C CA . GLY A 1 412 ? -30.889 12.126 60.537 1.00 51.84 412 GLY A CA 1
ATOM 3111 C C . GLY A 1 412 ? -31.542 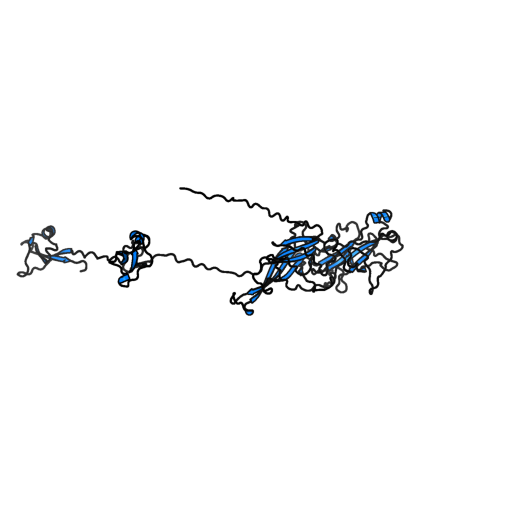12.547 61.856 1.00 51.84 412 GLY A C 1
ATOM 3112 O O . GLY A 1 412 ? -31.975 13.693 61.963 1.00 51.84 412 GLY A O 1
ATOM 3113 N N . GLY A 1 413 ? -31.628 11.643 62.840 1.00 56.09 413 GLY A N 1
ATOM 3114 C CA . GLY A 1 413 ? -32.421 11.832 64.053 1.00 56.09 413 GLY A CA 1
ATOM 3115 C C . GLY A 1 413 ? -33.934 11.707 63.813 1.00 56.09 413 GLY A C 1
ATOM 3116 O O . GLY A 1 413 ? -34.411 11.680 62.678 1.00 56.09 413 GLY A O 1
ATOM 3117 N N . ASN A 1 414 ? -34.706 11.634 64.901 1.00 51.88 414 ASN A N 1
ATOM 3118 C CA . ASN A 1 414 ? -36.170 11.696 64.853 1.00 51.88 414 ASN A CA 1
ATOM 3119 C C . ASN A 1 414 ? -36.636 13.150 65.005 1.00 51.88 414 ASN A C 1
ATOM 3121 O O . ASN A 1 414 ? -36.157 13.863 65.885 1.00 51.88 414 ASN A O 1
ATOM 3125 N N . ILE A 1 415 ? -37.602 13.566 64.186 1.00 59.84 415 ILE A N 1
ATOM 3126 C CA . ILE A 1 415 ? -38.290 14.853 64.333 1.00 59.84 415 ILE A CA 1
ATOM 3127 C C . ILE A 1 415 ? -39.567 14.597 65.139 1.00 59.84 415 ILE A C 1
ATOM 3129 O O . ILE A 1 415 ? -40.506 13.983 64.632 1.00 59.84 415 ILE A O 1
ATOM 3133 N N . GLU A 1 416 ? -39.590 15.027 66.399 1.00 54.06 416 GLU A N 1
ATOM 3134 C CA . GLU A 1 416 ? -40.771 14.937 67.266 1.00 54.06 416 GLU A CA 1
ATOM 3135 C C . GLU A 1 416 ? -41.651 16.184 67.073 1.00 54.06 416 GLU A C 1
ATOM 3137 O O . GLU A 1 416 ? -41.158 17.311 67.079 1.00 54.06 416 GLU A O 1
ATOM 3142 N N . MET A 1 417 ? -42.955 15.983 66.858 1.00 49.53 417 MET A N 1
ATOM 3143 C CA . MET A 1 417 ? -43.935 17.052 66.647 1.00 49.53 417 MET A CA 1
ATOM 3144 C C . MET A 1 417 ? -45.153 16.792 67.531 1.00 49.53 417 MET A C 1
ATOM 3146 O O . MET A 1 417 ? -45.850 15.794 67.349 1.00 49.53 417 MET A O 1
ATOM 3150 N N . ASN A 1 418 ? -45.411 17.697 68.471 1.00 53.78 418 ASN A N 1
ATOM 3151 C CA . ASN A 1 418 ? -46.615 17.699 69.289 1.00 53.78 418 ASN A CA 1
ATOM 3152 C C . ASN A 1 418 ? -47.528 18.848 68.821 1.00 53.78 418 ASN A C 1
ATOM 3154 O O . ASN A 1 418 ? -47.098 19.999 68.849 1.00 53.78 418 ASN A O 1
ATOM 3158 N N . PRO A 1 419 ? -48.760 18.575 68.359 1.00 57.41 419 PRO A N 1
ATOM 3159 C CA . PRO A 1 419 ? -49.661 19.611 67.856 1.00 57.41 419 PRO A CA 1
ATOM 3160 C C . PRO A 1 419 ? -50.193 20.576 68.931 1.00 57.41 419 PRO A C 1
ATOM 3162 O O . PRO A 1 419 ? -50.797 21.579 68.558 1.00 57.41 419 PRO A O 1
ATOM 3165 N N . GLU A 1 420 ? -49.985 20.296 70.223 1.00 52.25 420 GLU A N 1
ATOM 3166 C CA . GLU A 1 420 ? -50.392 21.174 71.335 1.00 52.25 420 GLU A CA 1
ATOM 3167 C C . GLU A 1 420 ? -49.244 22.027 71.912 1.00 52.25 420 GLU A C 1
ATOM 3169 O O . GLU A 1 420 ? -49.498 22.885 72.754 1.00 52.25 420 GLU A O 1
ATOM 3174 N N . ASP A 1 421 ? -47.997 21.837 71.456 1.00 52.25 421 ASP A N 1
ATOM 3175 C CA . ASP A 1 421 ? -46.866 22.677 71.873 1.00 52.25 421 ASP A CA 1
ATOM 3176 C C . ASP A 1 421 ? -46.824 23.985 71.058 1.00 52.25 421 ASP A C 1
ATOM 3178 O O . ASP A 1 421 ? -46.842 23.976 69.827 1.00 52.25 421 ASP A O 1
ATOM 3182 N N . GLU A 1 422 ? -46.740 25.133 71.741 1.00 52.53 422 GLU A N 1
ATOM 3183 C CA . GLU A 1 422 ? -46.769 26.466 71.108 1.00 52.53 422 GLU A CA 1
ATOM 3184 C C . GLU A 1 422 ? -45.497 26.802 70.297 1.00 52.53 422 GLU A C 1
ATOM 3186 O O . GLU A 1 422 ? -45.501 27.751 69.508 1.00 52.53 422 GLU A O 1
ATOM 3191 N N . THR A 1 423 ? -44.411 26.032 70.442 1.00 50.06 423 THR A N 1
ATOM 3192 C CA . THR A 1 423 ? -43.131 26.270 69.756 1.00 50.06 423 THR A CA 1
ATOM 3193 C C . THR A 1 423 ? -42.651 25.042 68.979 1.00 50.06 423 THR A C 1
ATOM 3195 O O . THR A 1 423 ? -42.042 24.111 69.499 1.00 50.06 423 THR A O 1
ATOM 3198 N N . PHE A 1 424 ? -42.880 25.061 67.666 1.00 48.28 424 PHE A N 1
ATOM 3199 C CA . PHE A 1 424 ? -42.372 24.040 66.752 1.00 48.28 424 PHE A CA 1
ATOM 3200 C C . PHE A 1 424 ? -40.873 24.238 66.470 1.00 48.28 424 PHE A C 1
ATOM 3202 O O . PHE A 1 424 ? -40.480 25.237 65.869 1.00 48.28 424 PHE A O 1
ATOM 3209 N N . GLY A 1 425 ? -40.048 23.244 66.821 1.00 50.41 425 GLY A N 1
ATOM 3210 C CA . GLY A 1 425 ? -38.686 23.098 66.288 1.00 50.41 425 GLY A CA 1
ATOM 3211 C C . GLY A 1 425 ? -37.530 23.667 67.119 1.00 50.41 425 GLY A C 1
ATOM 3212 O O . GLY A 1 425 ? -36.430 23.791 66.581 1.00 50.41 425 GLY A O 1
ATOM 3213 N N . GLU A 1 426 ? -37.712 23.978 68.405 1.00 42.16 426 GLU A N 1
ATOM 3214 C CA . GLU A 1 426 ? -36.566 24.242 69.286 1.00 42.16 426 GLU A CA 1
ATOM 3215 C C . GLU A 1 426 ? -35.963 22.932 69.816 1.00 42.16 426 GLU A C 1
ATOM 3217 O O . GLU A 1 426 ? -36.667 22.039 70.283 1.00 42.16 426 GLU A O 1
ATOM 3222 N N . THR A 1 427 ? -34.633 22.812 69.742 1.00 41.41 427 THR A N 1
ATOM 3223 C CA . THR A 1 427 ? -33.846 21.716 70.325 1.00 41.41 427 THR A CA 1
ATOM 3224 C C . THR A 1 427 ? -33.982 21.708 71.846 1.00 41.41 427 THR A C 1
ATOM 3226 O O . THR A 1 427 ? -33.141 22.257 72.560 1.00 41.41 427 THR A O 1
ATOM 3229 N N . THR A 1 428 ? -35.024 21.067 72.362 1.00 41.84 428 THR A N 1
ATOM 3230 C CA . THR A 1 428 ? -35.070 20.648 73.759 1.00 41.84 428 THR A CA 1
ATOM 3231 C C . THR A 1 428 ? -34.172 19.421 73.905 1.00 41.84 428 THR A C 1
ATOM 3233 O O . THR A 1 428 ? -34.306 18.414 73.209 1.00 41.84 428 THR A O 1
ATOM 3236 N N . THR A 1 429 ? -33.169 19.505 74.777 1.00 40.00 429 THR A N 1
ATOM 3237 C CA . THR A 1 429 ? -32.377 18.342 75.181 1.00 40.00 429 THR A CA 1
ATOM 3238 C C . THR A 1 429 ? -33.320 17.325 75.819 1.00 40.00 429 THR A C 1
ATOM 3240 O O . THR A 1 429 ? -33.870 17.537 76.900 1.00 40.00 429 THR A O 1
ATOM 3243 N N . ASN A 1 430 ? -33.559 16.239 75.089 1.00 46.41 430 ASN A N 1
ATOM 3244 C CA . ASN A 1 430 ? -34.609 15.270 75.359 1.00 46.41 430 ASN A CA 1
ATOM 3245 C C . ASN A 1 430 ? -34.261 14.427 76.609 1.00 46.41 430 ASN A C 1
ATOM 3247 O O . ASN A 1 430 ? -33.681 13.350 76.515 1.00 46.41 430 ASN A O 1
ATOM 3251 N N . ASN A 1 431 ? -34.598 14.919 77.807 1.00 52.00 431 ASN A N 1
ATOM 3252 C CA . ASN A 1 431 ? -34.436 14.210 79.092 1.00 52.00 431 ASN A CA 1
ATOM 3253 C C . ASN A 1 431 ? -35.585 13.214 79.377 1.00 52.00 431 ASN A C 1
ATOM 3255 O O . ASN A 1 431 ? -35.812 12.837 80.530 1.00 52.00 431 ASN A O 1
ATOM 3259 N N . ALA A 1 432 ? -36.339 12.820 78.346 1.00 58.75 432 ALA A N 1
ATOM 3260 C CA . ALA A 1 432 ? -37.557 12.020 78.455 1.00 58.75 432 ALA A CA 1
ATOM 3261 C C . ALA A 1 432 ? -37.308 10.520 78.676 1.00 58.75 432 ALA A C 1
ATOM 3263 O O . ALA A 1 432 ? -38.257 9.796 78.957 1.00 58.75 432 ALA A O 1
ATOM 3264 N N . TYR A 1 433 ? -36.067 10.038 78.573 1.00 67.25 433 TYR A N 1
ATOM 3265 C CA . TYR A 1 433 ? -35.719 8.631 78.772 1.00 67.25 433 TYR A CA 1
ATOM 3266 C C . TYR A 1 433 ? -34.551 8.489 79.744 1.00 67.25 433 TYR A C 1
ATOM 3268 O O . TYR A 1 433 ? -33.611 9.281 79.731 1.00 67.25 433 TYR A O 1
ATOM 3276 N N . GLU A 1 434 ? -34.597 7.457 80.580 1.00 77.94 434 GLU A N 1
ATOM 3277 C CA . GLU A 1 434 ? -33.532 7.129 81.518 1.00 77.94 434 GLU A CA 1
ATOM 3278 C C . GLU A 1 434 ? -33.205 5.637 81.489 1.00 77.94 434 GLU A C 1
ATOM 3280 O O . GLU A 1 434 ? -34.036 4.783 81.166 1.00 77.94 434 GLU A O 1
ATOM 3285 N N . TRP A 1 435 ? -31.960 5.319 81.827 1.00 82.19 435 TRP A N 1
ATOM 3286 C CA . TRP A 1 435 ? -31.553 3.943 82.043 1.00 82.19 435 TRP A CA 1
ATOM 3287 C C . TRP A 1 435 ? -31.945 3.512 83.451 1.00 82.19 435 TRP A C 1
ATOM 3289 O O . TRP A 1 435 ? -31.408 4.015 84.436 1.00 82.19 435 TRP A O 1
ATOM 3299 N N . VAL A 1 436 ? -32.849 2.543 83.536 1.00 82.50 436 VAL A N 1
ATOM 3300 C CA . VAL A 1 436 ? -33.301 1.963 84.799 1.00 82.50 436 VAL A CA 1
ATOM 3301 C C . VAL A 1 436 ? -32.620 0.615 84.991 1.00 82.50 436 VAL A C 1
ATOM 3303 O O . VAL A 1 436 ? -32.729 -0.270 84.140 1.00 82.50 436 VAL A O 1
ATOM 3306 N N . LYS A 1 437 ? -31.923 0.447 86.116 1.00 85.81 437 LYS A N 1
ATOM 3307 C CA . LYS A 1 437 ? -31.356 -0.844 86.517 1.00 85.81 437 LYS A CA 1
ATOM 3308 C C . LYS A 1 437 ? -32.486 -1.821 86.847 1.00 85.81 437 LYS A C 1
ATOM 3310 O O . LYS A 1 437 ? -33.406 -1.469 87.582 1.00 85.81 437 LYS A O 1
ATOM 3315 N N . LEU A 1 438 ? -32.425 -3.033 86.308 1.00 84.19 438 LEU A N 1
ATOM 3316 C CA . LEU A 1 438 ? -33.376 -4.102 86.603 1.00 84.19 438 LEU A CA 1
ATOM 3317 C C . LEU A 1 438 ? -32.913 -4.914 87.819 1.00 84.19 438 LEU A C 1
ATOM 3319 O O . LEU A 1 438 ? -31.717 -5.137 88.014 1.00 84.19 438 LEU A O 1
ATOM 3323 N N . GLU A 1 439 ? -33.865 -5.362 88.635 1.00 79.12 439 GLU A N 1
ATOM 3324 C CA . GLU A 1 439 ? -33.588 -6.257 89.759 1.00 79.12 439 GLU A CA 1
ATOM 3325 C C . GLU A 1 439 ? -33.532 -7.714 89.275 1.00 79.12 439 GLU A C 1
ATOM 3327 O O . GLU A 1 439 ? -34.541 -8.283 88.860 1.00 79.12 439 GLU A O 1
ATOM 3332 N N . GLY A 1 440 ? -32.344 -8.322 89.337 1.00 76.31 440 GLY A N 1
ATOM 3333 C CA . GLY A 1 440 ? -32.105 -9.706 88.912 1.00 76.31 440 GLY A CA 1
ATOM 3334 C C . GLY A 1 440 ? -31.864 -9.873 87.407 1.00 76.31 440 GLY A C 1
ATOM 3335 O O . GLY A 1 440 ? -31.827 -8.901 86.655 1.00 76.31 440 GLY A O 1
ATOM 3336 N N . ASP A 1 441 ? -31.662 -11.120 86.969 1.00 79.38 441 ASP A N 1
ATOM 3337 C CA . ASP A 1 441 ? -31.459 -11.450 85.554 1.00 79.38 441 ASP A CA 1
ATOM 3338 C C . ASP A 1 441 ? -32.820 -11.589 84.836 1.00 79.38 441 ASP A C 1
ATOM 3340 O O . ASP A 1 441 ? -33.550 -12.557 85.080 1.00 79.38 441 ASP A O 1
ATOM 3344 N N . PRO A 1 442 ? -33.181 -10.656 83.936 1.00 74.06 442 PRO A N 1
ATOM 3345 C CA . PRO A 1 442 ? -34.467 -10.663 83.249 1.00 74.06 442 PRO A CA 1
ATOM 3346 C C . PRO A 1 442 ? -34.566 -11.772 82.186 1.00 74.06 442 PRO A C 1
ATOM 3348 O O . PRO A 1 442 ? -35.661 -12.087 81.722 1.00 74.06 442 PRO A O 1
ATOM 3351 N N . THR A 1 443 ? -33.456 -12.412 81.802 1.00 73.12 443 THR A N 1
ATOM 3352 C CA . THR A 1 443 ? -33.480 -13.556 80.878 1.00 73.12 443 THR A CA 1
ATOM 3353 C C . THR A 1 443 ? -34.033 -14.820 81.541 1.00 73.12 443 THR A C 1
ATOM 3355 O O . THR A 1 443 ? -34.630 -15.655 80.861 1.00 73.12 443 THR A O 1
ATOM 3358 N N . LEU A 1 444 ? -33.959 -14.922 82.877 1.00 72.19 444 LEU A N 1
ATOM 3359 C CA . LEU A 1 444 ? -34.575 -16.010 83.649 1.00 72.19 444 LEU A CA 1
ATOM 3360 C C . LEU A 1 444 ? -36.110 -15.940 83.663 1.00 72.19 444 LEU A C 1
ATOM 3362 O O . LEU A 1 444 ? -36.768 -16.944 83.929 1.00 72.19 444 LEU A O 1
ATOM 3366 N N . THR A 1 445 ? -36.688 -14.775 83.358 1.00 67.62 445 THR A N 1
ATOM 3367 C CA . THR A 1 445 ? -38.140 -14.556 83.242 1.00 67.62 445 THR A CA 1
ATOM 3368 C C . THR A 1 445 ? -38.614 -14.453 81.787 1.00 67.62 445 THR A C 1
ATOM 3370 O O . THR A 1 445 ? -39.781 -14.151 81.540 1.00 67.62 445 THR A O 1
ATOM 3373 N N . GLY A 1 446 ? -37.740 -14.760 80.817 1.00 65.50 446 GLY A N 1
ATOM 3374 C CA . GLY A 1 446 ? -38.069 -14.841 79.390 1.00 65.50 446 GLY A CA 1
ATOM 3375 C C . GLY A 1 446 ? -37.867 -13.550 78.588 1.00 65.50 446 GLY A C 1
ATOM 3376 O O . GLY A 1 446 ? -38.240 -13.511 77.415 1.00 65.50 446 GLY A O 1
ATOM 3377 N N . ALA A 1 447 ? -37.276 -12.499 79.168 1.00 75.12 447 ALA A N 1
ATOM 3378 C CA . ALA A 1 447 ? -36.940 -11.285 78.425 1.00 75.12 447 ALA A CA 1
ATOM 3379 C C . ALA A 1 447 ? -35.674 -11.476 77.569 1.00 75.12 447 ALA A C 1
ATOM 3381 O O . ALA A 1 447 ? -34.732 -12.164 77.961 1.00 75.12 447 ALA A O 1
ATOM 3382 N N . THR A 1 448 ? -35.629 -10.837 76.396 1.00 77.44 448 THR A N 1
ATOM 3383 C CA . THR A 1 448 ? -34.451 -10.872 75.513 1.00 77.44 448 THR A CA 1
ATOM 3384 C C . THR A 1 448 ? -33.585 -9.640 75.756 1.00 77.44 448 THR A C 1
ATOM 3386 O O . THR A 1 448 ? -34.059 -8.515 75.612 1.00 77.44 448 THR A O 1
ATOM 3389 N N . ALA A 1 449 ? -32.322 -9.856 76.126 1.00 80.38 449 ALA A N 1
ATOM 3390 C CA . ALA A 1 449 ? -31.318 -8.800 76.219 1.00 80.38 449 ALA A CA 1
ATOM 3391 C C . ALA A 1 449 ? -30.526 -8.686 74.908 1.00 80.38 449 ALA A C 1
ATOM 3393 O O . ALA A 1 449 ? -30.299 -9.685 74.220 1.00 80.38 449 ALA A O 1
ATOM 3394 N N . GLU A 1 450 ? -30.085 -7.474 74.588 1.00 83.38 450 GLU A N 1
ATOM 3395 C CA . GLU A 1 450 ? -29.236 -7.182 73.436 1.00 83.38 450 GLU A CA 1
ATOM 3396 C C . GLU A 1 450 ? -27.907 -7.949 73.512 1.00 83.38 450 GLU A C 1
ATOM 3398 O O . GLU A 1 450 ? -27.376 -8.235 74.590 1.00 83.38 450 GLU A O 1
ATOM 3403 N N . LYS A 1 451 ? -27.364 -8.309 72.343 1.00 75.81 451 LYS A N 1
ATOM 3404 C CA . LYS A 1 451 ? -26.178 -9.180 72.242 1.00 75.81 451 LYS A CA 1
ATOM 3405 C C . LYS A 1 451 ? -24.886 -8.490 72.696 1.00 75.81 451 LYS A C 1
ATOM 3407 O O . LYS A 1 451 ? -23.940 -9.171 73.083 1.00 75.81 451 LYS A O 1
ATOM 3412 N N . THR A 1 452 ? -24.840 -7.164 72.610 1.00 79.50 452 THR A N 1
ATOM 3413 C CA . THR A 1 452 ? -23.669 -6.352 72.954 1.00 79.50 452 THR A CA 1
ATOM 3414 C C . THR A 1 452 ? -23.578 -6.150 74.465 1.00 79.50 452 THR A C 1
ATOM 3416 O O . THR A 1 452 ? -24.539 -5.708 75.095 1.00 79.50 452 THR A O 1
ATOM 3419 N N . THR A 1 453 ? -22.410 -6.449 75.034 1.00 82.94 453 THR A N 1
ATOM 3420 C CA . THR A 1 453 ? -22.103 -6.283 76.461 1.00 82.94 453 THR A CA 1
ATOM 3421 C C . THR A 1 453 ? -21.225 -5.051 76.667 1.00 82.94 453 THR A C 1
ATOM 3423 O O . THR A 1 453 ? -20.289 -4.839 75.897 1.00 82.94 453 THR A O 1
ATOM 3426 N N . TYR A 1 454 ? -21.488 -4.269 77.713 1.00 85.00 454 TYR A N 1
ATOM 3427 C CA . TYR A 1 454 ? -20.711 -3.071 78.056 1.00 85.00 454 TYR A CA 1
ATOM 3428 C C . TYR A 1 454 ? -19.933 -3.279 79.353 1.00 85.00 454 TYR A C 1
ATOM 3430 O O . TYR A 1 454 ? -20.454 -3.853 80.302 1.00 85.00 454 TYR A O 1
ATOM 3438 N N . GLU A 1 455 ? -18.692 -2.797 79.426 1.00 83.00 455 GLU A N 1
ATOM 3439 C CA . GLU A 1 455 ? -17.822 -3.032 80.591 1.00 83.00 455 GLU A CA 1
ATOM 3440 C C . GLU A 1 455 ? -18.289 -2.296 81.858 1.00 83.00 455 GLU A C 1
ATOM 3442 O O . GLU A 1 455 ? -18.042 -2.757 82.971 1.00 83.00 455 GLU A O 1
ATOM 3447 N N . SER A 1 456 ? -18.984 -1.164 81.705 1.00 85.19 456 SER A N 1
ATOM 3448 C CA . SER A 1 456 ? -19.543 -0.371 82.804 1.00 85.19 456 SER A CA 1
ATOM 3449 C C . SER A 1 456 ? -20.800 0.392 82.371 1.00 85.19 456 SER A C 1
ATOM 3451 O O . SER A 1 456 ? -21.080 0.532 81.179 1.00 85.19 456 SER A O 1
ATOM 3453 N N . PHE A 1 457 ? -21.568 0.900 83.339 1.00 80.31 457 PHE A N 1
ATOM 3454 C CA . PHE A 1 457 ? -22.776 1.684 83.061 1.00 80.31 457 PHE A CA 1
ATOM 3455 C C . PHE A 1 457 ? -22.469 3.003 82.334 1.00 80.31 457 PHE A C 1
ATOM 3457 O O . PHE A 1 457 ? -23.241 3.440 81.485 1.00 80.31 457 PHE A O 1
ATOM 3464 N N . GLU A 1 458 ? -21.317 3.611 82.613 1.00 83.00 458 GLU A N 1
ATOM 3465 C CA . GLU A 1 458 ? -20.878 4.819 81.911 1.00 83.00 458 GLU A CA 1
ATOM 3466 C C . GLU A 1 458 ? -20.470 4.501 80.465 1.00 83.00 458 GLU A C 1
ATOM 3468 O O . GLU A 1 458 ? -20.862 5.224 79.554 1.00 83.00 458 GLU A O 1
ATOM 3473 N N . ALA A 1 459 ? -19.828 3.351 80.221 1.00 80.88 459 ALA A N 1
ATOM 3474 C CA . ALA A 1 459 ? -19.548 2.885 78.860 1.00 80.88 459 ALA A CA 1
ATOM 3475 C C . ALA A 1 459 ? -20.836 2.604 78.060 1.00 80.88 459 ALA A C 1
ATOM 3477 O O . ALA A 1 459 ? -20.884 2.860 76.859 1.00 80.88 459 ALA A O 1
ATOM 3478 N N . LEU A 1 460 ? -21.899 2.117 78.718 1.00 81.50 460 LEU A N 1
ATOM 3479 C CA . LEU A 1 460 ? -23.223 1.994 78.098 1.00 81.50 460 LEU A CA 1
ATOM 3480 C C . LEU A 1 460 ? -23.783 3.370 77.706 1.00 81.50 460 LEU A C 1
ATOM 3482 O O . LEU A 1 460 ? -24.262 3.518 76.587 1.00 81.50 460 LEU A O 1
ATOM 3486 N N . LYS A 1 461 ? -23.715 4.374 78.589 1.00 79.81 461 LYS A N 1
ATOM 3487 C CA . LYS A 1 461 ? -24.219 5.729 78.298 1.00 79.81 461 LYS A CA 1
ATOM 3488 C C . LYS A 1 461 ? -23.447 6.438 77.188 1.00 79.81 461 LYS A C 1
ATOM 3490 O O . LYS A 1 461 ? -24.062 7.146 76.398 1.00 79.81 461 LYS A O 1
ATOM 3495 N N . GLU A 1 462 ? -22.127 6.268 77.137 1.00 79.19 462 GLU A N 1
ATOM 3496 C CA . GLU A 1 462 ? -21.295 6.846 76.076 1.00 79.19 462 GLU A CA 1
ATOM 3497 C C . GLU A 1 462 ? -21.572 6.191 74.720 1.00 79.19 462 GLU A C 1
ATOM 3499 O O . GLU A 1 462 ? -21.595 6.869 73.695 1.00 79.19 462 GLU A O 1
ATOM 3504 N N . ALA A 1 463 ? -21.805 4.876 74.707 1.00 75.25 463 ALA A N 1
ATOM 3505 C CA . ALA A 1 463 ? -22.008 4.125 73.476 1.00 75.25 463 ALA A CA 1
ATOM 3506 C C . ALA A 1 463 ? -23.466 4.115 72.983 1.00 75.25 463 ALA A C 1
ATOM 3508 O O . ALA A 1 463 ? -23.701 3.946 71.786 1.00 75.25 463 ALA A O 1
ATOM 3509 N N . VAL A 1 464 ? -24.448 4.250 73.882 1.00 77.31 464 VAL A N 1
ATOM 3510 C CA . VAL A 1 464 ? -25.881 4.142 73.572 1.00 77.31 464 VAL A CA 1
ATOM 3511 C C . VAL A 1 464 ? -26.674 5.219 74.310 1.00 77.31 464 VAL A C 1
ATOM 3513 O O . VAL A 1 464 ? -26.848 5.188 75.530 1.00 77.31 464 VAL A O 1
ATOM 3516 N N . ALA A 1 465 ? -27.243 6.147 73.543 1.00 75.81 465 ALA A N 1
ATOM 3517 C CA . ALA A 1 465 ? -28.129 7.168 74.085 1.00 75.81 465 ALA A CA 1
ATOM 3518 C C . ALA A 1 465 ? -29.446 6.557 74.607 1.00 75.81 465 ALA A C 1
ATOM 3520 O O . ALA A 1 465 ? -30.070 5.726 73.936 1.00 75.81 465 ALA A O 1
ATOM 3521 N N . ALA A 1 466 ? -29.893 7.009 75.785 1.00 72.94 466 ALA A N 1
ATOM 3522 C CA . ALA A 1 466 ? -31.236 6.731 76.294 1.00 72.94 466 ALA A CA 1
ATOM 3523 C C . ALA A 1 466 ? -32.250 7.565 75.497 1.00 72.94 466 ALA A C 1
ATOM 3525 O O . ALA A 1 466 ? -32.365 8.771 75.700 1.00 72.94 466 ALA A O 1
ATOM 3526 N N . ASN A 1 467 ? -32.943 6.936 74.550 1.00 65.19 467 ASN A N 1
ATOM 3527 C CA . ASN A 1 467 ? -33.885 7.592 73.647 1.00 65.19 467 ASN A CA 1
ATOM 3528 C C . ASN A 1 467 ? -35.018 6.637 73.236 1.00 65.19 467 ASN A C 1
ATOM 3530 O O . ASN A 1 467 ? -34.994 5.446 73.556 1.00 65.19 467 ASN A O 1
ATOM 3534 N N . ALA A 1 468 ? -35.989 7.150 72.480 1.00 61.78 468 ALA A N 1
ATOM 3535 C CA . ALA A 1 468 ? -37.135 6.379 72.002 1.00 61.78 468 ALA A CA 1
ATOM 3536 C C . ALA A 1 468 ? -36.738 5.096 71.243 1.00 61.78 468 ALA A C 1
ATOM 3538 O O . ALA A 1 468 ? -37.314 4.038 71.488 1.00 61.78 468 ALA A O 1
ATOM 3539 N N . SER A 1 469 ? -35.714 5.153 70.383 1.00 67.06 469 SER A N 1
ATOM 3540 C CA . SER A 1 469 ? -35.242 4.014 69.572 1.00 67.06 469 SER A CA 1
ATOM 3541 C C . SER A 1 469 ? -34.658 2.863 70.399 1.00 67.06 469 SER A C 1
ATOM 3543 O O . SER A 1 469 ? -34.577 1.725 69.923 1.00 67.06 469 SER A O 1
ATOM 3545 N N . ASN A 1 470 ? -34.241 3.152 71.632 1.00 72.81 470 ASN A N 1
ATOM 3546 C CA . ASN A 1 470 ? -33.739 2.165 72.581 1.00 72.81 470 ASN A CA 1
ATOM 3547 C C . ASN A 1 470 ? -34.723 1.870 73.716 1.00 72.81 470 ASN A C 1
ATOM 3549 O O . ASN A 1 470 ? -34.444 0.997 74.536 1.00 72.81 470 ASN A O 1
ATOM 3553 N N . SER A 1 471 ? -35.881 2.536 73.748 1.00 77.31 471 SER A N 1
ATOM 3554 C CA . SER A 1 471 ? -36.908 2.315 74.762 1.00 77.31 471 SER A CA 1
ATOM 3555 C C . SER A 1 471 ? -37.340 0.849 74.805 1.00 77.31 471 SER A C 1
ATOM 3557 O O . SER A 1 471 ? -37.565 0.207 73.780 1.00 77.31 471 SER A O 1
ATOM 3559 N N . GLY A 1 472 ? -37.407 0.291 76.010 1.00 74.38 472 GLY A N 1
ATOM 3560 C CA . GLY A 1 472 ? -37.748 -1.105 76.257 1.00 74.38 472 GLY A CA 1
ATOM 3561 C C . GLY A 1 472 ? -36.603 -2.102 76.045 1.00 74.38 472 GLY A C 1
ATOM 3562 O O . GLY A 1 472 ? -36.700 -3.211 76.576 1.00 74.38 472 GLY A O 1
ATOM 3563 N N . LYS A 1 473 ? -35.511 -1.735 75.358 1.00 84.25 473 LYS A N 1
ATOM 3564 C CA . LYS A 1 473 ? -34.355 -2.625 75.163 1.00 84.25 473 LYS A CA 1
ATOM 3565 C C . LYS A 1 473 ? -33.564 -2.799 76.453 1.00 84.25 473 LYS A C 1
ATOM 3567 O O . LYS A 1 473 ? -33.399 -1.854 77.227 1.00 84.25 473 LYS A O 1
ATOM 3572 N N . ILE A 1 474 ? -33.067 -4.017 76.657 1.00 87.19 474 ILE A N 1
ATOM 3573 C CA . ILE A 1 474 ? -32.315 -4.429 77.843 1.00 87.19 474 ILE A CA 1
ATOM 3574 C C . ILE A 1 474 ? -30.869 -4.701 77.439 1.00 87.19 474 ILE A C 1
ATOM 3576 O O . ILE A 1 474 ? -30.624 -5.505 76.542 1.00 87.19 474 ILE A O 1
ATOM 3580 N N . TYR A 1 475 ? -29.916 -4.085 78.131 1.00 87.38 475 TYR A N 1
ATOM 3581 C CA . TYR A 1 475 ? -28.487 -4.237 77.869 1.00 87.38 475 TYR A CA 1
ATOM 3582 C C . TYR A 1 475 ? -27.761 -4.863 79.054 1.00 87.38 475 TYR A C 1
ATOM 3584 O O . TYR A 1 475 ? -28.106 -4.613 80.212 1.00 87.38 475 TYR A O 1
ATOM 3592 N N . LYS A 1 476 ? -26.745 -5.673 78.738 1.00 88.69 476 LYS A N 1
ATOM 3593 C CA . LYS A 1 476 ? -25.870 -6.335 79.710 1.00 88.69 476 LYS A CA 1
ATOM 3594 C C . LYS A 1 476 ? -24.671 -5.451 80.029 1.00 88.69 476 LYS A C 1
ATOM 3596 O O . LYS A 1 476 ? -23.971 -5.007 79.117 1.00 88.69 476 LYS A O 1
ATOM 3601 N N . VAL A 1 477 ? -24.416 -5.239 81.313 1.00 84.50 477 VAL A N 1
ATOM 3602 C CA . VAL A 1 477 ? -23.310 -4.426 81.818 1.00 84.50 477 VAL A CA 1
ATOM 3603 C C . VAL A 1 477 ? -22.475 -5.244 82.807 1.00 84.50 477 VAL A C 1
ATOM 3605 O O . VAL A 1 477 ? -23.011 -5.838 83.740 1.00 84.50 477 VAL A O 1
ATOM 3608 N N . GLY A 1 478 ? -21.161 -5.286 82.596 1.00 82.88 478 GLY A N 1
ATOM 3609 C CA . GLY A 1 478 ? -20.187 -6.035 83.390 1.00 82.88 478 GLY A CA 1
ATOM 3610 C C . GLY A 1 478 ? -19.226 -6.850 82.520 1.00 82.88 478 GLY A C 1
ATOM 3611 O O . GLY A 1 478 ? -19.451 -7.057 81.329 1.00 82.88 478 GLY A O 1
ATOM 3612 N N . THR A 1 479 ? -18.139 -7.329 83.119 1.00 75.06 479 THR A N 1
ATOM 3613 C CA . THR A 1 479 ? -17.065 -8.068 82.427 1.00 75.06 479 THR A CA 1
ATOM 3614 C C . THR A 1 479 ? -17.143 -9.592 82.610 1.00 75.06 479 THR A C 1
ATOM 3616 O O . THR A 1 479 ? -16.261 -10.313 82.151 1.00 75.06 479 THR A O 1
ATOM 3619 N N . GLY A 1 480 ? -18.215 -10.102 83.226 1.00 70.62 480 GLY A N 1
ATOM 3620 C CA . GLY A 1 480 ? -18.474 -11.529 83.443 1.00 70.62 480 GLY A CA 1
ATOM 3621 C C . GLY A 1 480 ? -19.600 -11.753 84.453 1.00 70.62 480 GLY A C 1
ATOM 3622 O O . GLY A 1 480 ? -19.972 -10.822 85.165 1.00 70.62 480 GLY A O 1
ATOM 3623 N N . ASP A 1 481 ? -20.146 -12.970 84.510 1.00 68.25 481 ASP A N 1
ATOM 3624 C CA . ASP A 1 481 ? -21.265 -13.287 85.403 1.00 68.25 481 ASP A CA 1
ATOM 3625 C C . ASP A 1 481 ? -20.924 -13.060 86.895 1.00 68.25 481 ASP A C 1
ATOM 3627 O O . ASP A 1 481 ? -19.859 -13.494 87.350 1.00 68.25 481 ASP A O 1
ATOM 3631 N N . PRO A 1 482 ? -21.838 -12.456 87.686 1.00 74.00 482 PRO A N 1
ATOM 3632 C CA . PRO A 1 482 ? -23.178 -12.014 87.288 1.00 74.00 482 PRO A CA 1
ATOM 3633 C C . PRO A 1 482 ? -23.184 -10.634 86.600 1.00 74.00 482 PRO A C 1
ATOM 3635 O O . PRO A 1 482 ? -22.619 -9.672 87.118 1.00 74.00 482 PRO A O 1
ATOM 3638 N N . TYR A 1 483 ? -23.882 -10.529 85.463 1.00 81.94 483 TYR A N 1
ATOM 3639 C CA . TYR A 1 483 ? -24.118 -9.252 84.778 1.00 81.94 483 TYR A CA 1
ATOM 3640 C C . TYR A 1 483 ? -25.187 -8.405 85.472 1.00 81.94 483 TYR A C 1
ATOM 3642 O O . TYR A 1 483 ? -26.171 -8.917 86.009 1.00 81.94 483 TYR A O 1
ATOM 3650 N N . GLU A 1 484 ? -25.035 -7.086 85.375 1.00 87.50 484 GLU A N 1
ATOM 3651 C CA . GLU A 1 484 ? -26.104 -6.139 85.665 1.00 87.50 484 GLU A CA 1
ATOM 3652 C C . GLU A 1 484 ? -26.902 -5.837 84.393 1.00 87.50 484 GLU A C 1
ATOM 3654 O O . GLU A 1 484 ? -26.339 -5.712 83.304 1.00 87.50 484 GLU A O 1
ATOM 3659 N N . TYR A 1 485 ? -28.217 -5.685 84.530 1.00 85.31 485 TYR A N 1
ATOM 3660 C CA . TYR A 1 485 ? -29.110 -5.426 83.405 1.00 85.31 485 TYR A CA 1
ATOM 3661 C C . TYR A 1 485 ? -29.741 -4.043 83.530 1.00 85.31 485 TYR A C 1
ATOM 3663 O O . TYR A 1 485 ? -30.301 -3.701 84.571 1.00 85.31 485 TYR A O 1
ATOM 3671 N N . TYR A 1 486 ? -29.676 -3.257 82.458 1.00 86.69 486 TYR A N 1
ATOM 3672 C CA . TYR A 1 486 ? -30.279 -1.925 82.387 1.00 86.69 486 TYR A CA 1
ATOM 3673 C C . TYR A 1 486 ? -31.278 -1.873 81.236 1.00 86.69 486 TYR A C 1
ATOM 3675 O O . TYR A 1 486 ? -30.987 -2.340 80.136 1.00 86.69 486 TYR A O 1
ATOM 3683 N N . GLN A 1 487 ? -32.452 -1.296 81.486 1.00 86.00 487 GLN A N 1
ATOM 3684 C CA . GLN A 1 487 ? -33.491 -1.081 80.484 1.00 86.00 487 GLN A CA 1
ATOM 3685 C C . GLN A 1 487 ? -33.704 0.412 80.268 1.00 86.00 487 GLN A C 1
ATOM 3687 O O . GLN A 1 487 ? -33.850 1.162 81.234 1.00 86.00 487 GLN A O 1
ATOM 3692 N N . CYS A 1 488 ? -33.756 0.851 79.013 1.00 80.12 488 CYS A N 1
ATOM 3693 C CA . CYS A 1 488 ? -34.136 2.227 78.712 1.00 80.12 488 CYS A CA 1
ATOM 3694 C C . CYS A 1 488 ? -35.650 2.370 78.903 1.00 80.12 488 CYS A C 1
ATOM 3696 O O . CYS A 1 488 ? -36.424 1.634 78.287 1.00 80.12 488 CYS A O 1
ATOM 3698 N N . LYS A 1 489 ? -36.082 3.289 79.765 1.00 77.88 489 LYS A N 1
ATOM 3699 C CA . LYS A 1 489 ? -37.498 3.573 80.023 1.00 77.88 489 LYS A CA 1
ATOM 3700 C C . LYS A 1 489 ? -37.784 5.053 79.837 1.00 77.88 489 LYS A C 1
ATOM 3702 O O . LYS A 1 489 ? -36.890 5.882 79.970 1.00 77.88 489 LYS A O 1
ATOM 3707 N N . VAL A 1 490 ? -39.044 5.375 79.554 1.00 71.25 490 VAL A N 1
ATOM 3708 C CA . VAL A 1 490 ? -39.531 6.757 79.594 1.00 71.25 490 VAL A CA 1
ATOM 3709 C C . VAL A 1 490 ? -39.441 7.246 81.041 1.00 71.25 490 VAL A C 1
ATOM 3711 O O . VAL A 1 490 ? -39.941 6.582 81.952 1.00 71.25 490 VAL A O 1
ATOM 3714 N N . LYS A 1 491 ? -38.801 8.393 81.250 1.00 65.62 491 LYS A N 1
ATOM 3715 C CA . LYS A 1 491 ? -38.703 9.071 82.537 1.00 65.62 491 LYS A CA 1
ATOM 3716 C C . LYS A 1 491 ? -40.101 9.526 82.950 1.00 65.62 491 LYS A C 1
ATOM 3718 O O . LYS A 1 491 ? -40.725 10.340 82.273 1.00 65.62 491 LYS A O 1
ATOM 3723 N N . VAL A 1 492 ? -40.607 8.996 84.060 1.00 53.16 492 VAL A N 1
ATOM 3724 C CA . VAL A 1 492 ? -41.914 9.394 84.594 1.00 53.16 492 VAL A CA 1
ATOM 3725 C C . VAL A 1 492 ? -41.765 10.774 85.227 1.00 53.16 492 VAL A C 1
ATOM 3727 O O . VAL A 1 492 ? -41.201 10.913 86.310 1.00 53.16 492 VAL A O 1
ATOM 3730 N N . VAL A 1 493 ? -42.257 11.812 84.553 1.00 49.22 493 VAL A N 1
ATOM 3731 C CA . VAL A 1 493 ? -42.382 13.142 85.154 1.00 49.22 493 VAL A CA 1
ATOM 3732 C C . VAL A 1 493 ? -43.669 13.139 85.976 1.00 49.22 493 VAL A C 1
ATOM 3734 O O . VAL A 1 493 ? -44.761 13.263 85.430 1.00 49.22 493 VAL A O 1
ATOM 3737 N N . THR A 1 494 ? -43.574 12.934 87.290 1.00 41.22 494 THR A N 1
ATOM 3738 C CA . THR A 1 494 ? -44.719 13.185 88.178 1.00 41.22 494 THR A CA 1
ATOM 3739 C C . THR A 1 494 ? -45.068 14.676 88.115 1.00 41.22 494 THR A C 1
ATOM 3741 O O . THR A 1 494 ? -44.185 15.491 88.401 1.00 41.22 494 THR A O 1
ATOM 3744 N N . PRO A 1 495 ? -46.307 15.061 87.753 1.00 38.72 495 PRO A N 1
ATOM 3745 C CA . PRO A 1 495 ? -46.697 16.467 87.707 1.00 38.72 495 PRO A CA 1
ATOM 3746 C C . PRO A 1 495 ? -46.601 17.099 89.107 1.00 38.72 495 PRO A C 1
ATOM 3748 O O . PRO A 1 495 ? -46.964 16.437 90.085 1.00 38.72 495 PRO A O 1
ATOM 3751 N N . PRO A 1 496 ? -46.155 18.360 89.251 1.00 37.25 496 PRO A N 1
ATOM 3752 C CA . PRO A 1 496 ? -46.321 19.081 90.508 1.00 37.25 496 PRO A CA 1
ATOM 3753 C C . PRO A 1 496 ? -47.820 19.311 90.769 1.00 37.25 496 PRO A C 1
ATOM 3755 O O . PRO A 1 496 ? -48.577 19.629 89.852 1.00 37.25 496 PRO A O 1
ATOM 3758 N N . ALA A 1 497 ? -48.262 19.121 92.015 1.00 39.91 497 ALA A N 1
ATOM 3759 C CA . ALA A 1 497 ? -49.658 19.320 92.409 1.00 39.91 497 ALA A CA 1
ATOM 3760 C C . ALA A 1 497 ? -50.108 20.783 92.180 1.00 39.91 497 ALA A C 1
ATOM 3762 O O . ALA A 1 497 ? -49.307 21.695 92.405 1.00 39.91 497 ALA A O 1
ATOM 3763 N N . PRO A 1 498 ? -51.366 21.037 91.765 1.00 47.34 498 PRO A N 1
ATOM 3764 C CA . PRO A 1 498 ? -51.849 22.394 91.522 1.00 47.34 498 PRO A CA 1
ATOM 3765 C C . PRO A 1 498 ? -51.865 23.214 92.821 1.00 47.34 498 PRO A C 1
ATOM 3767 O O . PRO A 1 498 ? -52.327 22.744 93.863 1.00 47.34 498 PRO A O 1
ATOM 3770 N N . ALA A 1 499 ? -51.366 24.450 92.760 1.00 49.53 499 ALA A N 1
ATOM 3771 C CA . ALA A 1 499 ? -51.411 25.384 93.881 1.00 49.53 499 ALA A CA 1
ATOM 3772 C C . ALA A 1 499 ? -52.856 25.868 94.101 1.00 49.53 499 ALA A C 1
ATOM 3774 O O . ALA A 1 499 ? -53.467 26.430 93.194 1.00 49.53 499 ALA A O 1
ATOM 3775 N N . ALA A 1 500 ? -53.403 25.645 95.298 1.00 59.34 500 ALA A N 1
ATOM 3776 C CA . ALA A 1 500 ? -54.679 26.226 95.713 1.00 59.34 500 ALA A CA 1
ATOM 3777 C C . ALA A 1 500 ? -54.456 27.644 96.256 1.00 59.34 500 ALA A C 1
ATOM 3779 O O . ALA A 1 500 ? -53.537 27.858 97.052 1.00 59.34 500 ALA A O 1
ATOM 3780 N N . THR A 1 501 ? -55.299 28.595 95.858 1.00 66.38 501 THR A N 1
ATOM 3781 C CA . THR A 1 501 ? -55.320 29.962 96.400 1.00 66.38 501 THR A CA 1
ATOM 3782 C C . THR A 1 501 ? -56.572 30.158 97.254 1.00 66.38 501 THR A C 1
ATOM 3784 O O . THR A 1 501 ? -57.621 29.593 96.963 1.00 66.38 501 THR A O 1
ATOM 3787 N N . TYR A 1 502 ? -56.468 30.926 98.339 1.00 75.62 502 TYR A N 1
ATOM 3788 C CA . TYR A 1 502 ? -57.588 31.211 99.242 1.00 75.62 502 TYR A CA 1
ATOM 3789 C C . TYR A 1 502 ? -57.890 32.708 99.200 1.00 75.62 502 TYR A C 1
ATOM 3791 O O . TYR A 1 502 ? -56.967 33.523 99.256 1.00 75.62 502 TYR A O 1
ATOM 3799 N N . THR A 1 503 ? -59.164 33.074 99.080 1.00 80.31 503 THR A N 1
ATOM 3800 C CA . THR A 1 503 ? -59.618 34.473 99.011 1.00 80.31 503 THR A CA 1
ATOM 3801 C C . THR A 1 503 ? -60.789 34.713 99.963 1.00 80.31 503 THR A C 1
ATOM 3803 O O . THR A 1 503 ? -61.395 33.773 100.476 1.00 80.31 503 THR A O 1
ATOM 3806 N N . LEU A 1 504 ? -61.070 35.986 100.255 1.00 78.62 504 LEU A N 1
ATOM 3807 C CA . LEU A 1 504 ? -62.181 36.417 101.108 1.00 78.62 504 LEU A CA 1
ATOM 3808 C C . LEU A 1 504 ? -63.333 36.926 100.240 1.00 78.62 504 LEU A C 1
ATOM 3810 O O . LEU A 1 504 ? -63.274 38.053 99.742 1.00 78.62 504 LEU A O 1
ATOM 3814 N N . ASP A 1 505 ? -64.383 36.122 100.113 1.00 83.69 505 ASP A N 1
ATOM 3815 C CA . ASP A 1 505 ? -65.553 36.429 99.289 1.00 83.69 505 ASP A CA 1
ATOM 3816 C C . ASP A 1 505 ? -66.708 36.978 100.145 1.00 83.69 505 ASP A C 1
ATOM 3818 O O . ASP A 1 505 ? -66.911 36.541 101.281 1.00 83.69 505 ASP A O 1
ATOM 3822 N N . GLU A 1 506 ? -67.469 37.953 99.630 1.00 82.56 506 GLU A N 1
ATOM 3823 C CA . GLU A 1 506 ? -68.625 38.529 100.341 1.00 82.56 506 GLU A CA 1
ATOM 3824 C C . GLU A 1 506 ? -69.726 37.467 100.515 1.00 82.56 506 GLU A C 1
ATOM 3826 O O . GLU A 1 506 ? -70.113 36.780 99.570 1.00 82.56 506 GLU A O 1
ATOM 3831 N N . TYR A 1 507 ? -70.235 37.329 101.738 1.00 82.75 507 TYR A N 1
ATOM 3832 C CA . TYR A 1 507 ? -71.145 36.264 102.144 1.00 82.75 507 TYR A CA 1
ATOM 3833 C C . TYR A 1 507 ? -72.411 36.823 102.806 1.00 82.75 507 TYR A C 1
ATOM 3835 O O . TYR A 1 507 ? -72.379 37.806 103.549 1.00 82.75 507 TYR A O 1
ATOM 3843 N N . THR A 1 508 ? -73.551 36.174 102.553 1.00 82.50 508 THR A N 1
ATOM 3844 C CA . THR A 1 508 ? -74.838 36.533 103.167 1.00 82.50 508 THR A CA 1
ATOM 3845 C C . THR A 1 508 ? -75.023 35.751 104.466 1.00 82.50 508 THR A C 1
ATOM 3847 O O . THR A 1 508 ? -75.318 34.560 104.431 1.00 82.50 508 THR A O 1
ATOM 3850 N N . PHE A 1 509 ? -74.855 36.424 105.605 1.00 80.44 509 PHE A N 1
ATOM 3851 C CA . PHE A 1 509 ? -74.933 35.816 106.937 1.00 80.44 509 PHE A CA 1
ATOM 3852 C C . PHE A 1 509 ? -76.350 35.362 107.309 1.00 80.44 509 PHE A C 1
ATOM 3854 O O . PHE A 1 509 ? -77.301 36.140 107.195 1.00 80.44 509 PHE A O 1
ATOM 3861 N N . GLN A 1 510 ? -76.481 34.127 107.801 1.00 80.00 510 GLN A N 1
ATOM 3862 C CA . GLN A 1 510 ? -77.741 33.565 108.286 1.00 80.00 510 GLN A CA 1
ATOM 3863 C C . GLN A 1 510 ? -77.773 33.521 109.820 1.00 80.00 510 GLN A C 1
ATOM 3865 O O . GLN A 1 510 ? -77.094 32.721 110.469 1.00 80.00 510 GLN A O 1
ATOM 3870 N N . GLU A 1 511 ? -78.596 34.389 110.413 1.00 71.19 511 GLU A N 1
ATOM 3871 C CA . GLU A 1 511 ? -78.721 34.528 111.866 1.00 71.19 511 GLU A CA 1
ATOM 3872 C C . GLU A 1 511 ? -79.250 33.235 112.518 1.00 71.19 511 GLU A C 1
ATOM 3874 O O . GLU A 1 511 ? -80.298 32.711 112.141 1.00 71.19 511 GLU A O 1
ATOM 3879 N N . GLY A 1 512 ? -78.508 32.706 113.498 1.00 69.31 512 GLY A N 1
ATOM 3880 C CA . GLY A 1 512 ? -78.838 31.464 114.211 1.00 69.31 512 GLY A CA 1
ATOM 3881 C C . GLY A 1 512 ? -78.305 30.172 113.574 1.00 69.31 512 GLY A C 1
ATOM 3882 O O . GLY A 1 512 ? -78.491 29.106 114.162 1.00 69.31 512 GLY A O 1
ATOM 3883 N N . VAL A 1 513 ? -77.635 30.257 112.417 1.00 74.69 513 VAL A N 1
ATOM 3884 C CA . VAL A 1 513 ? -76.987 29.121 111.729 1.00 74.69 513 VAL A CA 1
ATOM 3885 C C . VAL A 1 513 ? -75.479 29.338 111.605 1.00 74.69 513 VAL A C 1
ATOM 3887 O O . VAL A 1 513 ? -74.703 28.424 111.882 1.00 74.69 513 VAL A O 1
ATOM 3890 N N . ASP A 1 514 ? -75.067 30.549 111.234 1.00 81.50 514 ASP A N 1
ATOM 3891 C CA . ASP A 1 514 ? -73.665 30.884 111.002 1.00 81.50 514 ASP A CA 1
ATOM 3892 C C . ASP A 1 514 ? -72.992 31.449 112.266 1.00 81.50 514 ASP A C 1
ATOM 3894 O O . ASP A 1 514 ? -73.588 32.229 113.014 1.00 81.50 514 ASP A O 1
ATOM 3898 N N . ASN A 1 515 ? -71.719 31.095 112.484 1.00 80.12 515 ASN A N 1
ATOM 3899 C CA . ASN A 1 515 ? -70.882 31.637 113.560 1.00 80.12 515 ASN A CA 1
ATOM 3900 C C . ASN A 1 515 ? -69.833 32.597 112.989 1.00 80.12 515 ASN A C 1
ATOM 3902 O O . ASN A 1 515 ? -69.211 32.309 111.968 1.00 80.12 515 ASN A O 1
ATOM 3906 N N . VAL A 1 516 ? -69.633 33.731 113.663 1.00 82.44 516 VAL A N 1
ATOM 3907 C CA . VAL A 1 516 ? -68.595 34.708 113.309 1.00 82.44 516 VAL A CA 1
ATOM 3908 C C . VAL A 1 516 ? -67.323 34.382 114.079 1.00 82.44 516 VAL A C 1
ATOM 3910 O O . VAL A 1 516 ? -67.348 34.356 115.307 1.00 82.44 516 VAL A O 1
ATOM 3913 N N . GLU A 1 517 ? -66.220 34.197 113.359 1.00 86.44 517 GLU A N 1
ATOM 3914 C CA . GLU A 1 517 ? -64.916 33.874 113.946 1.00 86.44 517 GLU A CA 1
ATOM 3915 C C . GLU A 1 517 ? -64.285 35.103 114.618 1.00 86.44 517 GLU A C 1
ATOM 3917 O O . GLU A 1 517 ? -63.871 35.061 115.774 1.00 86.44 517 GLU A O 1
ATOM 3922 N N . ALA A 1 518 ? -64.270 36.240 113.917 1.00 83.56 518 ALA A N 1
ATOM 3923 C CA . ALA A 1 518 ? -63.797 37.516 114.450 1.00 83.56 518 ALA A CA 1
ATOM 3924 C C . ALA A 1 518 ? -64.479 38.711 113.764 1.00 83.56 518 ALA A C 1
ATOM 3926 O O . ALA A 1 518 ? -65.047 38.592 112.672 1.00 83.56 518 ALA A O 1
ATOM 3927 N N . SER A 1 519 ? -64.443 39.873 114.427 1.00 84.38 519 SER A N 1
ATOM 3928 C CA . SER A 1 519 ? -65.023 41.129 113.931 1.00 84.38 519 SER A CA 1
ATOM 3929 C C . SER A 1 519 ? -63.952 42.199 113.711 1.00 84.38 519 SER A C 1
ATOM 3931 O O . SER A 1 519 ? -63.075 42.373 114.553 1.00 84.38 519 SER A O 1
ATOM 3933 N N . TYR A 1 520 ? -64.066 42.938 112.608 1.00 83.69 520 TYR A N 1
ATOM 3934 C CA . TYR A 1 520 ? -63.120 43.965 112.167 1.00 83.69 520 TYR A CA 1
ATOM 3935 C C . TYR A 1 520 ? -63.835 45.276 111.820 1.00 83.69 520 TYR A C 1
ATOM 3937 O O . TYR A 1 520 ? -64.936 45.267 111.273 1.00 83.69 520 TYR A O 1
ATOM 3945 N N . ASP A 1 521 ? -63.191 46.419 112.072 1.00 80.56 521 ASP A N 1
ATOM 3946 C CA . ASP A 1 521 ? -63.792 47.730 111.775 1.00 80.56 521 ASP A CA 1
ATOM 3947 C C . ASP A 1 521 ? -63.864 48.019 110.263 1.00 80.56 521 ASP A C 1
ATOM 3949 O O . ASP A 1 521 ? -64.820 48.633 109.795 1.00 80.56 521 ASP A O 1
ATOM 3953 N N . THR A 1 522 ? -62.851 47.592 109.492 1.00 82.06 522 THR A N 1
ATOM 3954 C CA . THR A 1 522 ? -62.759 47.807 108.034 1.00 82.06 522 THR A CA 1
ATOM 3955 C C . THR A 1 522 ? -62.208 46.578 107.314 1.00 82.06 522 THR A C 1
ATOM 3957 O O . THR A 1 522 ? -61.543 45.729 107.914 1.00 82.06 522 THR A O 1
ATOM 3960 N N . LYS A 1 523 ? -62.473 46.485 106.003 1.00 80.19 523 LYS A N 1
ATOM 3961 C CA . LYS A 1 523 ? -62.005 45.369 105.168 1.00 80.19 523 LYS A CA 1
ATOM 3962 C C . LYS A 1 523 ? -60.483 45.366 105.024 1.00 80.19 523 LYS A C 1
ATOM 3964 O O . LYS A 1 523 ? -59.901 44.290 105.018 1.00 80.19 523 LYS A O 1
ATOM 3969 N N . GLU A 1 524 ? -59.828 46.532 105.020 1.00 82.00 524 GLU A N 1
ATOM 3970 C CA . GLU A 1 524 ? -58.361 46.573 104.948 1.00 82.00 524 GLU A CA 1
ATOM 3971 C C . GLU A 1 524 ? -57.696 45.953 106.182 1.00 82.00 524 GLU A C 1
ATOM 3973 O O . GLU A 1 524 ? -56.641 45.341 106.051 1.00 82.00 524 GLU A O 1
ATOM 3978 N N . LYS A 1 525 ? -58.305 46.068 107.374 1.00 80.06 525 LYS A N 1
ATOM 3979 C CA . LYS A 1 525 ? -57.779 45.412 108.583 1.00 80.06 525 LYS A CA 1
ATOM 3980 C C . LYS A 1 525 ? -57.922 43.890 108.516 1.00 80.06 525 LYS A C 1
ATOM 3982 O O . LYS A 1 525 ? -56.986 43.192 108.882 1.00 80.06 525 LYS A O 1
ATOM 3987 N N . LEU A 1 526 ? -59.059 43.393 108.020 1.00 82.69 526 LEU A N 1
ATOM 3988 C CA . LEU A 1 526 ? -59.275 41.959 107.794 1.00 82.69 526 LEU A CA 1
ATOM 3989 C C . LEU A 1 526 ? -58.263 41.394 106.779 1.00 82.69 526 LEU A C 1
ATOM 3991 O O . LEU A 1 526 ? -57.707 40.321 106.992 1.00 82.69 526 LEU A O 1
ATOM 3995 N N . ASP A 1 527 ? -58.002 42.130 105.696 1.00 78.50 527 ASP A N 1
ATOM 3996 C CA . ASP A 1 527 ? -57.031 41.721 104.676 1.00 78.50 527 ASP A CA 1
ATOM 3997 C C . ASP A 1 527 ? -55.585 41.780 105.189 1.00 78.50 527 ASP A C 1
ATOM 3999 O O . ASP A 1 527 ? -54.784 40.901 104.874 1.00 78.50 527 ASP A O 1
ATOM 4003 N N . ALA A 1 528 ? -55.252 42.775 106.019 1.00 77.94 528 ALA A N 1
ATOM 4004 C CA . ALA A 1 528 ? -53.931 42.908 106.630 1.00 77.94 528 ALA A CA 1
ATOM 4005 C C . ALA A 1 528 ? -53.618 41.803 107.655 1.00 77.94 528 ALA A C 1
ATOM 4007 O O . ALA A 1 528 ? -52.456 41.422 107.787 1.00 77.94 528 ALA A O 1
ATOM 4008 N N . ASP A 1 529 ? -54.634 41.266 108.339 1.00 75.88 529 ASP A N 1
ATOM 4009 C CA . ASP A 1 529 ? -54.492 40.127 109.257 1.00 75.88 529 ASP A CA 1
ATOM 4010 C C . ASP A 1 529 ? -54.204 38.801 108.527 1.00 75.88 529 ASP A C 1
ATOM 4012 O O . ASP A 1 529 ? -53.820 37.817 109.158 1.00 75.88 529 ASP A O 1
ATOM 4016 N N . GLY A 1 530 ? -54.351 38.760 107.197 1.00 77.06 530 GLY A N 1
ATOM 4017 C CA . GLY A 1 530 ? -53.907 37.633 106.378 1.00 77.06 530 GLY A CA 1
ATOM 4018 C C . GLY A 1 530 ? -54.682 36.338 106.620 1.00 77.06 530 GLY A C 1
ATOM 4019 O O . GLY A 1 530 ? -54.124 35.255 106.470 1.00 77.06 530 GLY A O 1
ATOM 4020 N N . VAL A 1 531 ? -55.965 36.425 106.986 1.00 77.44 531 VAL A N 1
ATOM 4021 C CA . VAL A 1 531 ? -56.776 35.254 107.371 1.00 77.44 531 VAL A CA 1
ATOM 4022 C C . VAL A 1 531 ? -57.179 34.345 106.202 1.00 77.44 531 VAL A C 1
ATOM 4024 O O . VAL A 1 531 ? -57.704 33.261 106.439 1.00 77.44 531 VAL A O 1
ATOM 4027 N N . ALA A 1 532 ? -56.930 34.747 104.951 1.00 76.56 532 ALA A N 1
ATOM 4028 C CA . ALA A 1 532 ? -57.221 33.964 103.749 1.00 76.56 532 ALA A CA 1
ATOM 4029 C C . ALA A 1 532 ? -56.189 32.837 103.543 1.00 76.56 532 ALA A C 1
ATOM 4031 O O . ALA A 1 532 ? -55.326 32.899 102.667 1.00 76.56 532 ALA A O 1
ATOM 4032 N N . THR A 1 533 ? -56.262 31.807 104.385 1.00 75.06 533 THR A N 1
ATOM 4033 C CA . THR A 1 533 ? -55.356 30.651 104.390 1.00 75.06 533 THR A CA 1
ATOM 4034 C C . THR A 1 533 ? -56.138 29.339 104.424 1.00 75.06 533 THR A C 1
ATOM 4036 O O . THR A 1 533 ? -57.335 29.318 104.705 1.00 75.06 533 THR A O 1
ATOM 4039 N N . ALA A 1 534 ? -55.443 28.225 104.178 1.00 75.44 534 ALA A N 1
ATOM 4040 C CA . ALA A 1 534 ? -56.035 26.887 104.228 1.00 75.44 534 ALA A CA 1
ATOM 4041 C C . ALA A 1 534 ? -56.613 26.517 105.604 1.00 75.44 534 ALA A C 1
ATOM 4043 O O . ALA A 1 534 ? -57.577 25.766 105.683 1.00 75.44 534 ALA A O 1
ATOM 4044 N N . GLU A 1 535 ? -56.035 27.038 106.689 1.00 76.44 535 GLU A N 1
ATOM 4045 C CA . GLU A 1 535 ? -56.469 26.724 108.057 1.00 76.44 535 GLU A CA 1
ATOM 4046 C C . GLU A 1 535 ? -57.807 27.383 108.417 1.00 76.44 535 GLU A C 1
ATOM 4048 O O . GLU A 1 535 ? -58.528 26.877 109.272 1.00 76.44 535 GLU A O 1
ATOM 4053 N N . ASN A 1 536 ? -58.157 28.474 107.730 1.00 79.38 536 ASN A N 1
ATOM 4054 C CA . ASN A 1 536 ? -59.381 29.237 107.959 1.00 79.38 536 ASN A CA 1
ATOM 4055 C C . ASN A 1 536 ? -60.450 28.987 106.885 1.00 79.38 536 ASN A C 1
ATOM 4057 O O . ASN A 1 536 ? -61.431 29.730 106.825 1.00 79.38 536 ASN A O 1
ATOM 4061 N N . GLU A 1 537 ? -60.271 27.982 106.020 1.00 81.44 537 GLU A N 1
ATOM 4062 C CA . GLU A 1 537 ? -61.223 27.660 104.955 1.00 81.44 537 GLU A CA 1
ATOM 4063 C C . GLU A 1 537 ? -62.631 27.454 105.535 1.00 81.44 537 GLU A C 1
ATOM 4065 O O . GLU A 1 537 ? -62.865 26.603 106.391 1.00 81.44 537 GLU A O 1
ATOM 4070 N N . GLY A 1 538 ? -63.588 28.251 105.060 1.00 77.00 538 GLY A N 1
ATOM 4071 C CA . GLY A 1 538 ? -64.972 28.204 105.515 1.00 77.00 538 GLY A CA 1
ATOM 4072 C C . GLY A 1 538 ? -65.327 29.126 106.686 1.00 77.00 538 GLY A C 1
ATOM 4073 O O . GLY A 1 538 ? -66.523 29.306 106.931 1.00 77.00 538 GLY A O 1
ATOM 4074 N N . ASN A 1 539 ? -64.352 29.753 107.351 1.00 86.94 539 ASN A N 1
ATOM 4075 C CA . ASN A 1 539 ? -64.603 30.697 108.444 1.00 86.94 539 ASN A CA 1
ATOM 4076 C C . ASN A 1 539 ? -65.226 32.000 107.931 1.00 86.94 539 ASN A C 1
ATOM 4078 O O . ASN A 1 539 ? -64.904 32.467 106.835 1.00 86.94 539 ASN A O 1
ATOM 4082 N N . ILE A 1 540 ? -66.110 32.590 108.744 1.00 85.44 540 ILE A N 1
ATOM 4083 C CA . ILE A 1 540 ? -66.857 33.808 108.413 1.00 85.44 540 ILE A CA 1
ATOM 4084 C C . ILE A 1 540 ? -66.423 34.951 109.335 1.00 85.44 540 ILE A C 1
ATOM 4086 O O . ILE A 1 540 ? -66.465 34.836 110.560 1.00 85.44 540 ILE A O 1
ATOM 4090 N N . TYR A 1 541 ? -66.070 36.086 108.737 1.00 86.25 541 TYR A N 1
ATOM 4091 C CA . TYR A 1 541 ? -65.609 37.288 109.427 1.00 86.25 541 TYR A CA 1
ATOM 4092 C C . TYR A 1 541 ? -66.582 38.442 109.222 1.00 86.25 541 TYR A C 1
ATOM 4094 O O . TYR A 1 541 ? -67.060 38.678 108.111 1.00 86.25 541 TYR A O 1
ATOM 4102 N N . LYS A 1 542 ? -66.866 39.178 110.297 1.00 84.81 542 LYS A N 1
ATOM 4103 C CA . LYS A 1 542 ? -67.778 40.328 110.293 1.00 84.81 542 LYS A CA 1
ATOM 4104 C C . LYS A 1 542 ? -66.981 41.622 110.158 1.00 84.81 542 LYS A C 1
ATOM 4106 O O . LYS A 1 542 ? -66.032 41.836 110.904 1.00 84.81 542 LYS A O 1
ATOM 4111 N N . VAL A 1 543 ? -67.372 42.499 109.239 1.00 85.19 543 VAL A N 1
ATOM 4112 C CA . VAL A 1 543 ? -66.667 43.755 108.950 1.00 85.19 543 VAL A CA 1
ATOM 4113 C C . VAL A 1 543 ? -67.639 44.931 108.951 1.00 85.19 543 VAL A C 1
ATOM 4115 O O . VAL A 1 543 ? -68.656 44.882 108.261 1.00 85.19 543 VAL A O 1
ATOM 4118 N N . GLY A 1 544 ? -67.320 45.994 109.688 1.00 82.19 544 GLY A N 1
ATOM 4119 C CA . GLY A 1 544 ? -68.077 47.251 109.712 1.00 82.19 544 GLY A CA 1
ATOM 4120 C C . GLY A 1 544 ? -68.360 47.757 111.126 1.00 82.19 544 GLY A C 1
ATOM 4121 O O . GLY A 1 544 ? -67.932 47.164 112.115 1.00 82.19 544 GLY A O 1
ATOM 4122 N N . THR A 1 545 ? -69.107 48.854 111.228 1.00 77.25 545 THR A N 1
ATOM 4123 C CA . THR A 1 545 ? -69.488 49.494 112.501 1.00 77.25 545 THR A CA 1
ATOM 4124 C C . THR A 1 545 ? -70.998 49.732 112.565 1.00 77.25 545 THR A C 1
ATOM 4126 O O . THR A 1 545 ? -71.674 49.711 111.536 1.00 77.25 545 THR A O 1
ATOM 4129 N N . GLU A 1 546 ? -71.544 49.998 113.759 1.00 71.00 546 GLU A N 1
ATOM 4130 C CA . GLU A 1 546 ? -72.986 50.262 113.937 1.00 71.00 546 GLU A CA 1
ATOM 4131 C C . GLU A 1 546 ? -73.501 51.435 113.076 1.00 71.00 546 GLU A C 1
ATOM 4133 O O . GLU A 1 546 ? -74.664 51.435 112.681 1.00 71.00 546 GLU A O 1
ATOM 4138 N N . GLU A 1 547 ? -72.638 52.393 112.719 1.00 66.25 547 GLU A N 1
ATOM 4139 C CA . GLU A 1 547 ? -72.983 53.537 111.859 1.00 66.25 547 GLU A CA 1
ATOM 4140 C C . GLU A 1 547 ? -72.905 53.236 110.349 1.00 66.25 547 GLU A C 1
ATOM 4142 O O . GLU A 1 547 ? -73.587 53.890 109.562 1.00 66.25 547 GLU A O 1
ATOM 4147 N N . SER A 1 548 ? -72.082 52.267 109.926 1.00 65.69 548 SER A N 1
ATOM 4148 C CA . SER A 1 548 ? -71.802 51.973 108.505 1.00 65.69 548 SER A CA 1
ATOM 4149 C C . SER A 1 548 ? -72.484 50.706 107.974 1.00 65.69 548 SER A C 1
ATOM 4151 O O . SER A 1 548 ? -72.535 50.494 106.761 1.00 65.69 548 SER A O 1
ATOM 4153 N N . GLY A 1 549 ? -73.057 49.895 108.868 1.00 75.94 549 GLY A N 1
ATOM 4154 C CA . GLY A 1 549 ? -73.631 48.593 108.546 1.00 75.94 549 GLY A CA 1
ATOM 4155 C C . GLY A 1 549 ? -72.567 47.495 108.478 1.00 75.94 549 GLY A C 1
ATOM 4156 O O . GLY A 1 549 ? -71.397 47.743 108.195 1.00 75.94 549 GLY A O 1
ATOM 4157 N N . TYR A 1 550 ? -72.975 46.257 108.760 1.00 82.06 550 TYR A N 1
ATOM 4158 C CA . TYR A 1 550 ? -72.069 45.108 108.780 1.00 82.06 550 TYR A CA 1
ATOM 4159 C C . TYR A 1 550 ? -72.153 44.296 107.489 1.00 82.06 550 TYR A C 1
ATOM 4161 O O . TYR A 1 550 ? -73.244 43.963 107.027 1.00 82.06 550 TYR A O 1
ATOM 4169 N N . LYS A 1 551 ? -70.988 43.922 106.961 1.00 85.31 551 LYS A N 1
ATOM 4170 C CA . LYS A 1 551 ? -70.804 42.933 105.893 1.00 85.31 551 LYS A CA 1
ATOM 4171 C C . LYS A 1 551 ? -70.088 41.701 106.431 1.00 85.31 551 LYS A C 1
ATOM 4173 O O . LYS A 1 551 ? -69.365 41.792 107.421 1.00 85.31 551 LYS A O 1
ATOM 4178 N N . TYR A 1 552 ? -70.261 40.564 105.767 1.00 84.88 552 TYR A N 1
ATOM 4179 C CA . TYR A 1 552 ? -69.629 39.308 106.161 1.00 84.88 552 TYR A CA 1
ATOM 4180 C C . TYR A 1 552 ? -68.806 38.749 105.005 1.00 84.88 552 TYR A C 1
ATOM 4182 O O . TYR A 1 552 ? -69.218 38.859 103.854 1.00 84.88 552 TYR A O 1
ATOM 4190 N N . TYR A 1 553 ? -67.646 38.175 105.313 1.00 83.69 553 TYR A N 1
ATOM 4191 C CA . TYR A 1 553 ? -66.739 37.585 104.329 1.00 83.69 553 TYR A CA 1
ATOM 4192 C C . TYR A 1 553 ? -66.368 36.169 104.740 1.00 83.69 553 TYR A C 1
ATOM 4194 O O . TYR A 1 553 ? -66.101 35.930 105.917 1.00 83.69 553 TYR A O 1
ATOM 4202 N N . LYS A 1 554 ? -66.340 35.246 103.779 1.00 84.62 554 LYS A N 1
ATOM 4203 C CA . LYS A 1 554 ? -65.976 33.844 103.991 1.00 84.62 554 LYS A CA 1
ATOM 4204 C C . LYS A 1 554 ? -64.673 33.527 103.269 1.00 84.62 554 LYS A C 1
ATOM 4206 O O . LYS A 1 554 ? -64.469 33.991 102.150 1.00 84.62 554 LYS A O 1
ATOM 4211 N N . VAL A 1 555 ? -63.800 32.743 103.899 1.00 83.69 555 VAL A N 1
ATOM 4212 C CA . VAL A 1 555 ? -62.590 32.246 103.230 1.00 83.69 555 VAL A CA 1
ATOM 4213 C C . VAL A 1 555 ? -62.975 31.096 102.305 1.00 83.69 555 VAL A C 1
ATOM 4215 O O . VAL A 1 555 ? -63.430 30.047 102.772 1.00 83.69 555 VAL A O 1
ATOM 4218 N N . THR A 1 556 ? -62.775 31.293 101.007 1.00 80.94 556 THR A N 1
ATOM 4219 C CA . THR A 1 556 ? -63.084 30.315 99.963 1.00 80.94 556 THR A CA 1
ATOM 4220 C C . THR A 1 556 ? -61.798 29.836 99.312 1.00 80.94 556 THR A C 1
ATOM 4222 O O . THR A 1 556 ? -60.887 30.620 99.033 1.00 80.94 556 THR A O 1
ATOM 4225 N N . LYS A 1 557 ? -61.728 28.533 99.058 1.00 80.25 557 LYS A N 1
ATOM 4226 C CA . LYS A 1 557 ? -60.657 27.916 98.291 1.00 80.25 557 LYS A CA 1
ATOM 4227 C C . LYS A 1 557 ? -60.969 27.986 96.801 1.00 80.25 557 LYS A C 1
ATOM 4229 O O . LYS A 1 557 ? -62.028 27.535 96.379 1.00 80.25 557 LYS A O 1
ATOM 4234 N N . HIS A 1 558 ? -60.008 28.462 96.020 1.00 73.62 558 HIS A N 1
ATOM 4235 C CA . HIS A 1 558 ? -60.050 28.473 94.563 1.00 73.62 558 HIS A CA 1
ATOM 4236 C C . HIS A 1 558 ? -58.973 27.537 94.015 1.00 73.62 558 HIS A C 1
ATOM 4238 O O . HIS A 1 558 ? -57.798 27.591 94.397 1.00 73.62 558 HIS A O 1
ATOM 4244 N N . THR A 1 559 ? -59.376 26.648 93.116 1.00 62.53 559 THR A N 1
ATOM 4245 C CA . THR A 1 559 ? -58.466 25.802 92.338 1.00 62.53 559 THR A CA 1
ATOM 4246 C C . THR A 1 559 ? -58.426 26.314 90.909 1.00 62.53 559 THR A C 1
ATOM 4248 O O . THR A 1 559 ? -59.470 26.554 90.318 1.00 62.53 559 THR A O 1
ATOM 4251 N N . SER A 1 560 ? -57.222 26.489 90.356 1.00 51.75 560 SER A N 1
ATOM 4252 C CA . SER A 1 560 ? -57.017 26.930 88.969 1.00 51.75 560 SER A CA 1
ATOM 4253 C C . SER A 1 560 ? -57.794 26.031 87.996 1.00 51.75 560 SER A C 1
ATOM 4255 O O . SER A 1 560 ? -57.340 24.925 87.703 1.00 51.75 560 SER A O 1
ATOM 4257 N N . GLY A 1 561 ? -58.947 26.499 87.509 1.00 55.28 561 GLY A N 1
ATOM 4258 C CA . GLY A 1 561 ? -59.849 25.728 86.646 1.00 55.28 561 GLY A CA 1
ATOM 4259 C C . GLY A 1 561 ? -61.354 25.953 86.857 1.00 55.28 561 GLY A C 1
ATOM 4260 O O . GLY A 1 561 ? -62.123 25.387 86.083 1.00 55.28 561 GLY A O 1
ATOM 4261 N N . GLU A 1 562 ? -61.774 26.757 87.843 1.00 41.38 562 GLU A N 1
ATOM 4262 C CA . GLU A 1 562 ? -63.175 27.195 88.035 1.00 41.38 562 GLU A CA 1
ATOM 4263 C C . GLU A 1 562 ? -63.388 28.691 87.785 1.00 41.38 562 GLU A C 1
ATOM 4265 O O . GLU A 1 562 ? -62.480 29.489 88.124 1.00 41.38 562 GLU A O 1
#